Protein AF-A0AAD2PW67-F1 (afdb_monomer)

InterPro domains:
  IPR011335 Restriction endonuclease type II-like [SSF52980] (323-508)
  IPR011604 PD-(D/E)XK endonuclease-like domain superfamily [G3DSA:3.90.320.10] (170-506)
  IPR051703 NF-kappa-B Signaling Regulator [PTHR46609] (60-505)

Sequence (579 aa):
MATTELCLIPSQAMMSSLSSPQSSVRSKQRVPKNKKIKGQTAYSLIPSQLQESRIPMEESCSMEQATNVNDRSSQQLNDDSLTTSPDESNKPNAMTNNSNKKKKKKASKKGKKMNSNSNNNNNNKSSASPQIRRHGNFPDVYWRCVPMDHLREHPNFVPLPLPESIDCIPKLEDIRQFRQESWQWDAVHEGRCTTSQAVAALGFLEPEAGKILGVPRSWLRGGMGAYHRLRRPALRTLEEMNVVLCSSKNTNRNDIGQSRSISTSSQQQQQQQEDSSIWLPNNRANNSKTQFAARYCIPVNQDERKERLQEMRHRYHHSSSEFDYSVRMIWGSTQESTALLTALNYFVQQVGTDVKLQEIGMCGAGIQLEGSNLILGATPDGLICHPDGRTEVLEVKNHCPFFASSTRNNNNNRSQSRYVVRPHNNLLPNGNDKSSNNKRAGVLPHYVPQLMMEMYCMGPECQSAIMVRQTATSGALIIRIHRDDGWIDEMLHWLQKFQSTYVDKGTPPPRNFFLESNEEKGDECDDDDDNVSSARYRKFLDWTIELESKVELLDHVPNNKIQRANSATPGGLVDLFLD

pLDDT: mean 75.0, std 26.6, range [22.92, 98.75]

Structure (mmCIF, N/CA/C/O backbone):
data_AF-A0AAD2PW67-F1
#
_entry.id   AF-A0AAD2PW67-F1
#
loop_
_atom_site.group_PDB
_atom_site.id
_atom_site.type_symbol
_atom_site.label_atom_id
_atom_site.label_alt_id
_atom_site.label_comp_id
_atom_site.label_asym_id
_atom_site.label_entity_id
_atom_site.label_seq_id
_atom_site.pdbx_PDB_ins_code
_atom_site.Cartn_x
_atom_site.Cartn_y
_atom_site.Cartn_z
_atom_site.occupancy
_atom_site.B_iso_or_equiv
_atom_site.auth_seq_id
_atom_site.auth_comp_id
_atom_site.auth_asym_id
_atom_site.auth_atom_id
_atom_site.pdbx_PDB_model_num
ATOM 1 N N . MET A 1 1 ? -29.630 -6.595 -32.913 1.00 37.72 1 MET A N 1
ATOM 2 C CA . MET A 1 1 ? -28.925 -6.335 -34.184 1.00 37.72 1 MET A CA 1
ATOM 3 C C . MET A 1 1 ? -27.502 -5.986 -33.814 1.00 37.72 1 MET A C 1
ATOM 5 O O . MET A 1 1 ? -27.295 -4.973 -33.164 1.00 37.72 1 MET A O 1
ATOM 9 N N . ALA A 1 2 ? -26.588 -6.920 -34.057 1.00 30.69 2 ALA A N 1
ATOM 10 C CA . ALA A 1 2 ? -25.190 -6.835 -33.662 1.00 30.69 2 ALA A CA 1
ATOM 11 C C . ALA A 1 2 ? -24.382 -6.161 -34.775 1.00 30.69 2 ALA A C 1
ATOM 13 O O . ALA A 1 2 ? -24.540 -6.522 -35.940 1.00 30.69 2 ALA A O 1
ATOM 14 N N . THR A 1 3 ? -23.516 -5.221 -34.413 1.00 33.25 3 THR A N 1
ATOM 15 C CA . THR A 1 3 ? -22.465 -4.694 -35.288 1.00 33.25 3 THR A CA 1
ATOM 16 C C . THR A 1 3 ? -21.138 -4.867 -34.571 1.00 33.25 3 THR A C 1
ATOM 18 O O . THR A 1 3 ? -20.838 -4.180 -33.599 1.00 33.25 3 THR A O 1
ATOM 21 N N . THR A 1 4 ? -20.402 -5.868 -35.035 1.00 29.81 4 THR A N 1
ATOM 22 C CA . THR A 1 4 ? -19.037 -6.211 -34.654 1.00 29.81 4 THR A CA 1
ATOM 23 C C . THR A 1 4 ? -18.114 -5.512 -35.647 1.00 29.81 4 THR A C 1
ATOM 25 O O . THR A 1 4 ? -18.172 -5.830 -36.832 1.00 29.81 4 THR A O 1
ATOM 28 N N . GLU A 1 5 ? -17.279 -4.574 -35.198 1.00 30.14 5 GLU A N 1
ATOM 29 C CA . GLU A 1 5 ? -16.177 -4.052 -36.012 1.00 30.14 5 GLU A CA 1
ATOM 30 C C . GLU A 1 5 ? -14.857 -4.673 -35.549 1.00 30.14 5 GLU A C 1
ATOM 32 O O . GLU A 1 5 ? -14.362 -4.435 -34.450 1.00 30.14 5 GLU A O 1
ATOM 37 N N . LEU A 1 6 ? -14.335 -5.533 -36.424 1.00 25.59 6 LEU A N 1
ATOM 38 C CA . LEU A 1 6 ? -12.981 -6.065 -36.445 1.00 25.59 6 LEU A CA 1
ATOM 39 C C . LEU A 1 6 ? -12.065 -5.016 -37.082 1.00 25.59 6 LEU A C 1
ATOM 41 O O . LEU A 1 6 ? -12.274 -4.655 -38.239 1.00 25.59 6 LEU A O 1
ATOM 45 N N . CYS A 1 7 ? -11.026 -4.583 -36.371 1.00 24.84 7 CYS A N 1
ATOM 46 C CA . CYS A 1 7 ? -9.957 -3.777 -36.951 1.00 24.84 7 CYS A CA 1
ATOM 47 C C . CYS A 1 7 ? -8.721 -4.661 -37.177 1.00 24.84 7 CYS A C 1
ATOM 49 O O . CYS A 1 7 ? -8.097 -5.142 -36.234 1.00 24.84 7 CYS A O 1
ATOM 51 N N . LEU A 1 8 ? -8.422 -4.911 -38.454 1.00 23.94 8 LEU A N 1
ATOM 52 C CA . LEU A 1 8 ? -7.220 -5.566 -38.969 1.00 23.94 8 LEU A CA 1
ATOM 53 C C . LEU A 1 8 ? -6.128 -4.505 -39.177 1.00 23.94 8 LEU A C 1
ATOM 55 O O . LEU A 1 8 ? -6.391 -3.492 -39.821 1.00 23.94 8 LEU A O 1
ATOM 59 N N . ILE A 1 9 ? -4.899 -4.762 -38.723 1.00 24.80 9 ILE A N 1
ATOM 60 C CA . ILE A 1 9 ? -3.707 -3.989 -39.114 1.00 24.80 9 ILE A CA 1
ATOM 61 C C . ILE A 1 9 ? -2.721 -4.934 -39.828 1.00 24.80 9 ILE A C 1
ATOM 63 O O . ILE A 1 9 ? -2.475 -6.036 -39.330 1.00 24.80 9 ILE A O 1
ATOM 67 N N . PRO A 1 10 ? -2.186 -4.557 -41.008 1.00 27.72 10 PRO A N 1
ATOM 68 C CA . PRO A 1 10 ? -1.421 -5.452 -41.868 1.00 27.72 10 PRO A CA 1
ATOM 69 C C . PRO A 1 10 ? 0.077 -5.529 -41.539 1.00 27.72 10 PRO A C 1
ATOM 71 O O . PRO A 1 10 ? 0.724 -4.559 -41.156 1.00 27.72 10 PRO A O 1
ATOM 74 N N . SER A 1 11 ? 0.615 -6.719 -41.808 1.00 22.92 11 SER A N 1
ATOM 75 C CA . SER A 1 11 ? 2.031 -7.075 -41.904 1.00 22.92 11 SER A CA 1
ATOM 76 C C . SER A 1 11 ? 2.711 -6.416 -43.114 1.00 22.92 11 SER A C 1
ATOM 78 O O . SER A 1 11 ? 2.165 -6.445 -44.218 1.00 22.92 11 SER A O 1
ATOM 80 N N . GLN A 1 12 ? 3.940 -5.920 -42.937 1.00 26.98 12 GLN A N 1
ATOM 81 C CA . GLN A 1 12 ? 4.928 -5.832 -44.015 1.00 26.98 12 GLN A CA 1
ATOM 82 C C . GLN A 1 12 ? 6.309 -6.283 -43.529 1.00 26.98 12 GLN A C 1
ATOM 84 O O . GLN A 1 12 ? 6.826 -5.821 -42.515 1.00 26.98 12 GLN A O 1
ATOM 89 N N . ALA A 1 13 ? 6.886 -7.196 -44.305 1.00 25.03 13 ALA A N 1
ATOM 90 C CA . ALA A 1 13 ? 8.266 -7.646 -44.257 1.00 25.03 13 ALA A CA 1
ATOM 91 C C . ALA A 1 13 ? 9.095 -6.881 -45.299 1.00 25.03 13 ALA A C 1
ATOM 93 O O . ALA A 1 13 ? 8.581 -6.616 -46.383 1.00 25.03 13 ALA A O 1
ATOM 94 N N . MET A 1 14 ? 10.380 -6.628 -45.025 1.00 25.67 14 MET A N 1
ATOM 95 C CA . MET A 1 14 ? 11.430 -6.501 -46.048 1.00 25.67 14 MET A CA 1
ATOM 96 C C . MET A 1 14 ? 12.812 -6.846 -45.478 1.00 25.67 14 MET A C 1
ATOM 98 O O . MET A 1 14 ? 13.082 -6.700 -44.289 1.00 25.67 14 MET A O 1
ATOM 102 N N . MET A 1 15 ? 13.638 -7.399 -46.366 1.00 24.05 15 MET A N 1
ATOM 103 C CA . MET A 1 15 ? 14.847 -8.181 -46.125 1.00 24.05 15 MET A CA 1
ATOM 104 C C . MET A 1 15 ? 16.151 -7.359 -46.122 1.00 24.05 15 MET A C 1
ATOM 106 O O . MET A 1 15 ? 16.255 -6.336 -46.788 1.00 24.05 15 MET A O 1
ATOM 110 N N . SER A 1 16 ? 17.178 -7.978 -45.520 1.00 24.00 16 SER A N 1
ATOM 111 C CA . SER A 1 16 ? 18.596 -8.042 -45.941 1.00 24.00 16 SER A CA 1
ATOM 112 C C . SER A 1 16 ? 19.481 -6.783 -45.931 1.00 24.00 16 SER A C 1
ATOM 114 O O . SER A 1 16 ? 19.286 -5.863 -46.714 1.00 24.00 16 SER A O 1
ATOM 116 N N . SER A 1 17 ? 20.625 -6.851 -45.239 1.00 26.19 17 SER A N 1
ATOM 117 C CA . SER A 1 17 ? 21.917 -7.202 -45.870 1.00 26.19 17 SER A CA 1
ATOM 118 C C . SER A 1 17 ? 23.095 -7.169 -44.879 1.00 26.19 17 SER A C 1
ATOM 120 O O . SER A 1 17 ? 23.058 -6.523 -43.838 1.00 26.19 17 SER A O 1
ATOM 122 N N . LEU A 1 18 ? 24.106 -7.977 -45.206 1.00 26.05 18 LEU A N 1
ATOM 123 C CA . LEU A 1 18 ? 25.336 -8.274 -44.471 1.00 26.05 18 LEU A CA 1
ATOM 124 C C . LEU A 1 18 ? 26.420 -7.216 -44.723 1.00 26.05 18 LEU A C 1
ATOM 126 O O . LEU A 1 18 ? 26.599 -6.832 -45.874 1.00 26.05 18 LEU A O 1
ATOM 130 N N . SER A 1 19 ? 27.261 -6.930 -43.721 1.00 28.31 19 SER A N 1
ATOM 131 C CA . SER A 1 19 ? 28.724 -6.822 -43.904 1.00 28.31 19 SER A CA 1
ATOM 132 C C . SER A 1 19 ? 29.468 -6.654 -42.572 1.00 28.31 19 SER A C 1
ATOM 134 O O . SER A 1 19 ? 29.236 -5.697 -41.839 1.00 28.31 19 SER A O 1
ATOM 136 N N . SER A 1 20 ? 30.400 -7.568 -42.290 1.00 29.95 20 SER A N 1
ATOM 137 C CA . SER A 1 20 ? 31.453 -7.429 -41.272 1.00 29.95 20 SER A CA 1
ATOM 138 C C . SER A 1 20 ? 32.620 -6.584 -41.801 1.00 29.95 20 SER A C 1
ATOM 140 O O . SER A 1 20 ? 32.868 -6.585 -43.008 1.00 29.95 20 SER A O 1
ATOM 142 N N . PRO A 1 21 ? 33.427 -5.982 -40.910 1.00 34.12 21 PRO A N 1
ATOM 143 C CA . PRO A 1 21 ? 34.831 -6.394 -40.906 1.00 34.12 21 PRO A CA 1
ATOM 144 C C . PRO A 1 21 ? 35.443 -6.546 -39.506 1.00 34.12 21 PRO A C 1
ATOM 146 O O . PRO A 1 21 ? 35.123 -5.842 -38.553 1.00 34.12 21 PRO A O 1
ATOM 149 N N . GLN A 1 22 ? 36.376 -7.495 -39.429 1.00 30.33 22 GLN A N 1
ATOM 150 C CA . GLN A 1 22 ? 37.287 -7.720 -38.314 1.00 30.33 22 GLN A CA 1
ATOM 151 C C . GLN A 1 22 ? 38.337 -6.605 -38.237 1.00 30.33 22 GLN A C 1
ATOM 153 O O . GLN A 1 22 ? 38.979 -6.291 -39.239 1.00 30.33 22 GLN A O 1
ATOM 158 N N . SER A 1 23 ? 38.625 -6.114 -37.034 1.00 30.16 23 SER A N 1
ATOM 159 C CA . SER A 1 23 ? 39.936 -5.545 -36.722 1.00 30.16 23 SER A CA 1
ATOM 160 C C . SER A 1 23 ? 40.322 -5.860 -35.275 1.00 30.16 23 SER A C 1
ATOM 162 O O . SER A 1 23 ? 39.591 -5.633 -34.314 1.00 30.16 23 SER A O 1
ATOM 164 N N . SER A 1 24 ? 41.483 -6.492 -35.136 1.00 30.67 24 SER A N 1
ATOM 165 C CA . SER A 1 24 ? 42.092 -6.888 -33.874 1.00 30.67 24 SER A CA 1
ATOM 166 C C . SER A 1 24 ? 42.980 -5.760 -33.354 1.00 30.67 24 SER A C 1
ATO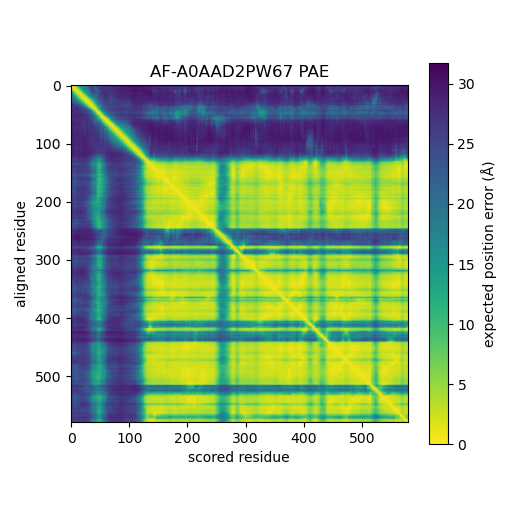M 168 O O . SER A 1 24 ? 44.003 -5.462 -33.973 1.00 30.67 24 SER A O 1
ATOM 170 N N . VAL A 1 25 ? 42.659 -5.188 -32.192 1.00 31.53 25 VAL A N 1
ATOM 171 C CA . VAL A 1 25 ? 43.572 -4.291 -31.469 1.00 31.53 25 VAL A CA 1
ATOM 172 C C . VAL A 1 25 ? 43.756 -4.793 -30.041 1.00 31.53 25 VAL A C 1
ATOM 174 O O . VAL A 1 25 ? 42.821 -4.979 -29.271 1.00 31.53 25 VAL A O 1
ATOM 177 N N . ARG A 1 26 ? 45.019 -5.068 -29.719 1.00 34.44 26 ARG A N 1
ATOM 178 C CA . ARG A 1 26 ? 45.504 -5.659 -28.473 1.00 34.44 26 ARG A CA 1
ATOM 179 C C . ARG A 1 26 ? 45.887 -4.514 -27.531 1.00 34.44 26 ARG A C 1
ATOM 181 O O . ARG A 1 26 ? 46.959 -3.936 -27.694 1.00 34.44 26 ARG A O 1
ATOM 188 N N . SER A 1 27 ? 45.046 -4.180 -26.553 1.00 31.42 27 SER A N 1
ATOM 189 C CA . SER A 1 27 ? 45.357 -3.168 -25.532 1.00 31.42 27 SER A CA 1
ATOM 190 C C . SER A 1 27 ? 45.569 -3.807 -24.153 1.00 31.42 27 SER A C 1
ATOM 192 O O . SER A 1 27 ? 44.905 -4.757 -23.741 1.00 31.42 27 SER A O 1
ATOM 194 N N . LYS A 1 28 ? 46.614 -3.338 -23.466 1.00 33.06 28 LYS A N 1
ATOM 195 C CA . LYS A 1 28 ? 47.141 -3.886 -22.212 1.00 33.06 28 LYS A CA 1
ATOM 196 C C . LYS A 1 28 ? 46.272 -3.439 -21.032 1.00 33.06 28 LYS A C 1
ATOM 198 O O . LYS A 1 28 ? 46.273 -2.261 -20.687 1.00 33.06 28 LYS A O 1
ATOM 203 N N . GLN A 1 29 ? 45.602 -4.381 -20.367 1.00 29.23 29 GLN A N 1
ATOM 204 C CA . GLN A 1 29 ? 44.897 -4.136 -19.105 1.00 29.23 29 GLN A CA 1
ATOM 205 C C . GLN A 1 29 ? 45.886 -3.894 -17.952 1.00 29.23 29 GLN A C 1
ATOM 207 O O . GLN A 1 29 ? 46.722 -4.741 -17.631 1.00 29.23 29 GLN A O 1
ATOM 212 N N . ARG A 1 30 ? 45.764 -2.737 -17.291 1.00 31.14 30 ARG A N 1
ATOM 213 C CA . ARG A 1 30 ? 46.313 -2.483 -15.952 1.00 31.14 30 ARG A CA 1
ATOM 214 C C . ARG A 1 30 ? 45.260 -2.867 -14.914 1.00 31.14 30 ARG A C 1
ATOM 216 O O . ARG A 1 30 ? 44.172 -2.308 -14.907 1.00 31.14 30 ARG A O 1
ATOM 223 N N . VAL A 1 31 ? 45.615 -3.791 -14.027 1.00 30.17 31 VAL A N 1
ATOM 224 C CA . VAL A 1 31 ? 44.800 -4.255 -12.893 1.00 30.17 31 VAL A CA 1
ATOM 225 C C . VAL A 1 31 ? 44.790 -3.197 -11.776 1.00 30.17 31 VAL A C 1
ATOM 227 O O . VAL A 1 31 ? 45.862 -2.897 -11.240 1.00 30.17 31 VAL A O 1
ATOM 230 N N . PRO A 1 32 ? 43.631 -2.655 -11.351 1.00 33.59 32 PRO A N 1
ATOM 231 C CA . PRO A 1 32 ? 43.530 -1.915 -10.105 1.00 33.59 32 PRO A CA 1
ATOM 232 C C . PRO A 1 32 ? 43.205 -2.849 -8.932 1.00 33.59 32 PRO A C 1
ATOM 234 O O . PRO A 1 32 ? 42.470 -3.828 -9.033 1.00 33.59 32 PRO A O 1
ATOM 237 N N . LYS A 1 33 ? 43.815 -2.534 -7.790 1.00 31.33 33 LYS A N 1
ATOM 238 C CA . LYS A 1 33 ? 43.805 -3.317 -6.553 1.00 31.33 33 LYS A CA 1
ATOM 239 C C . LYS A 1 33 ? 42.403 -3.385 -5.929 1.00 31.33 33 LYS A C 1
ATOM 241 O O . LYS A 1 33 ? 41.790 -2.356 -5.656 1.00 31.33 33 LYS A O 1
ATOM 246 N N . ASN A 1 34 ? 41.969 -4.608 -5.621 1.00 27.81 34 ASN A N 1
ATOM 247 C CA . ASN A 1 34 ? 40.752 -4.947 -4.879 1.00 27.81 34 ASN A CA 1
ATOM 248 C C . ASN A 1 34 ? 40.635 -4.181 -3.547 1.00 27.81 34 ASN A C 1
ATOM 250 O O . ASN A 1 34 ? 41.367 -4.455 -2.593 1.00 27.81 34 ASN A O 1
ATOM 254 N N . LYS A 1 35 ? 39.648 -3.284 -3.437 1.00 32.44 35 LYS A N 1
ATOM 255 C CA . LYS A 1 35 ? 39.078 -2.883 -2.142 1.00 32.44 35 LYS A CA 1
ATOM 256 C C . LYS A 1 35 ? 37.970 -3.873 -1.791 1.00 32.44 35 LYS A C 1
ATOM 258 O O . LYS A 1 35 ? 36.997 -3.995 -2.524 1.00 32.44 35 LYS A O 1
ATOM 263 N N . LYS A 1 36 ? 38.115 -4.565 -0.656 1.00 28.58 36 LYS A N 1
ATOM 264 C CA . LYS A 1 36 ? 37.072 -5.416 -0.064 1.00 28.58 36 LYS A CA 1
ATOM 265 C C . LYS A 1 36 ? 35.818 -4.578 0.209 1.00 28.58 36 LYS A C 1
ATOM 267 O O . LYS A 1 36 ? 35.769 -3.843 1.195 1.00 28.58 36 LYS A O 1
ATOM 272 N N . ILE A 1 37 ? 34.813 -4.701 -0.651 1.00 28.94 37 ILE A N 1
ATOM 273 C CA . ILE A 1 37 ? 33.451 -4.245 -0.376 1.00 28.94 37 ILE A CA 1
ATOM 274 C C . ILE A 1 37 ? 32.835 -5.294 0.552 1.00 28.94 37 ILE A C 1
ATOM 276 O O . ILE A 1 37 ? 32.729 -6.466 0.198 1.00 28.94 37 ILE A O 1
ATOM 280 N N . LYS A 1 38 ? 32.496 -4.891 1.780 1.00 27.98 38 LYS A N 1
ATOM 281 C CA . LYS A 1 38 ? 31.685 -5.718 2.680 1.00 27.98 38 LYS A CA 1
ATOM 282 C C . LYS A 1 38 ? 30.313 -5.879 2.028 1.00 27.98 38 LYS A C 1
ATOM 284 O O . LYS A 1 38 ? 29.634 -4.877 1.820 1.00 27.98 38 LYS A O 1
ATOM 289 N N . GLY A 1 39 ? 29.947 -7.113 1.687 1.00 26.34 39 GLY A N 1
ATOM 290 C CA . GLY A 1 39 ? 28.649 -7.438 1.108 1.00 26.34 39 GLY A CA 1
ATOM 291 C C . GLY A 1 39 ? 27.522 -6.948 2.012 1.00 26.34 39 GLY A C 1
ATOM 292 O O . GLY A 1 39 ? 27.391 -7.396 3.147 1.00 26.34 39 GLY A O 1
ATOM 293 N N . GLN A 1 40 ? 26.737 -5.997 1.514 1.00 27.84 40 GLN A N 1
ATOM 294 C CA . GLN A 1 40 ? 25.405 -5.722 2.029 1.00 27.84 40 GLN A CA 1
ATOM 295 C C . GLN A 1 40 ? 24.476 -6.738 1.366 1.00 27.84 40 GLN A C 1
ATOM 297 O O . GLN A 1 40 ? 24.212 -6.655 0.171 1.00 27.84 40 GLN A O 1
ATOM 302 N N . THR A 1 41 ? 24.018 -7.729 2.124 1.00 26.52 41 THR A N 1
ATOM 303 C CA . THR A 1 41 ? 22.915 -8.598 1.710 1.00 26.52 41 THR A CA 1
ATOM 304 C C . THR A 1 41 ? 21.652 -7.746 1.595 1.00 26.52 41 THR A C 1
ATOM 306 O O . THR A 1 41 ? 21.136 -7.234 2.590 1.00 26.52 41 THR A O 1
ATOM 309 N N . ALA A 1 42 ? 21.186 -7.541 0.364 1.00 26.86 42 ALA A N 1
ATOM 310 C CA . ALA A 1 42 ? 19.942 -6.851 0.065 1.00 26.86 42 ALA A CA 1
ATOM 311 C C . ALA A 1 42 ? 18.760 -7.769 0.412 1.00 26.86 42 ALA A C 1
ATOM 313 O O . ALA A 1 42 ? 18.321 -8.575 -0.402 1.00 26.86 42 ALA A O 1
ATOM 314 N N . TYR A 1 43 ? 18.251 -7.662 1.639 1.00 31.17 43 TYR A N 1
ATOM 315 C CA . TYR A 1 43 ? 17.012 -8.328 2.029 1.00 31.17 43 TYR A CA 1
ATOM 316 C C . TYR A 1 43 ? 15.816 -7.561 1.448 1.00 31.17 43 TYR A C 1
ATOM 318 O O . TYR A 1 43 ? 15.427 -6.494 1.933 1.00 31.17 43 TYR A O 1
ATOM 326 N N . SER A 1 44 ? 15.282 -8.106 0.355 1.00 29.66 44 SER A N 1
ATOM 327 C CA . SER A 1 44 ? 13.928 -7.882 -0.150 1.00 29.66 44 SER A CA 1
ATOM 328 C C . SER A 1 44 ? 12.990 -8.746 0.691 1.00 29.66 44 SER A C 1
ATOM 330 O O . SER A 1 44 ? 12.712 -9.879 0.313 1.00 29.66 44 SER A O 1
ATOM 332 N N . LEU A 1 45 ? 12.559 -8.255 1.852 1.00 27.89 45 LEU A N 1
ATOM 333 C CA . LEU A 1 45 ? 11.526 -8.937 2.630 1.00 27.89 45 LEU A CA 1
ATOM 334 C C . LEU A 1 45 ? 10.225 -8.155 2.494 1.00 27.89 45 LEU A C 1
ATOM 336 O O . LEU A 1 45 ? 10.129 -6.996 2.905 1.00 27.89 45 LEU A O 1
ATOM 340 N N . ILE A 1 46 ? 9.247 -8.809 1.875 1.00 38.56 46 ILE A N 1
ATOM 341 C CA . ILE A 1 46 ? 7.833 -8.441 1.943 1.00 38.56 46 ILE A CA 1
ATOM 342 C C . ILE A 1 46 ? 7.412 -8.571 3.422 1.00 38.56 46 ILE A C 1
ATOM 344 O O . ILE A 1 46 ? 7.900 -9.485 4.090 1.00 38.56 46 ILE A O 1
ATOM 348 N N . PRO A 1 47 ? 6.546 -7.697 3.976 1.00 34.56 47 PRO A N 1
ATOM 349 C CA . PRO A 1 47 ? 6.062 -7.826 5.354 1.00 34.56 47 PRO A CA 1
ATOM 350 C C . PRO A 1 47 ? 5.585 -9.245 5.735 1.00 34.56 47 PRO A C 1
ATOM 352 O O . PRO A 1 47 ? 5.827 -9.663 6.868 1.00 34.56 47 PRO A O 1
ATOM 355 N N . SER A 1 48 ? 4.999 -10.006 4.795 1.00 32.94 48 SER A N 1
ATOM 356 C CA . SER A 1 48 ? 4.570 -11.406 4.986 1.00 32.94 48 SER A CA 1
ATOM 357 C C . SER A 1 48 ? 5.727 -12.367 5.306 1.00 32.94 48 SER A C 1
ATOM 359 O O . SER A 1 48 ? 5.559 -13.305 6.080 1.00 32.94 48 SER A O 1
ATOM 361 N N . GLN A 1 49 ? 6.940 -12.100 4.809 1.00 33.97 49 GLN A N 1
ATOM 362 C CA . GLN A 1 49 ? 8.119 -12.958 4.993 1.00 33.97 49 GLN A CA 1
ATOM 363 C C . GLN A 1 49 ? 8.827 -12.767 6.345 1.00 33.97 49 GLN A C 1
ATOM 365 O O . GLN A 1 49 ? 9.755 -13.509 6.658 1.00 33.97 49 GLN A O 1
ATOM 370 N N . LEU A 1 50 ? 8.405 -11.792 7.160 1.00 37.56 50 LEU A N 1
ATOM 371 C CA . LEU A 1 50 ? 8.890 -11.613 8.538 1.00 37.56 50 LEU A CA 1
ATOM 372 C C . LEU A 1 50 ? 8.088 -12.431 9.570 1.00 37.56 50 LEU A C 1
ATOM 374 O O . LEU A 1 50 ? 8.408 -12.388 10.760 1.00 37.56 50 LEU A O 1
ATOM 378 N N . GLN A 1 51 ? 7.061 -13.182 9.151 1.00 35.50 51 GLN A N 1
ATOM 379 C CA . GLN A 1 51 ? 6.431 -14.195 9.999 1.00 35.50 51 GLN A CA 1
ATOM 380 C C . GLN A 1 51 ? 7.327 -15.444 10.063 1.00 35.50 51 GLN A C 1
ATOM 382 O O . GLN A 1 51 ? 7.150 -16.418 9.335 1.00 35.50 51 GLN A O 1
ATOM 387 N N . GLU A 1 52 ? 8.327 -15.403 10.945 1.00 33.03 52 GLU A N 1
ATOM 388 C CA . GLU A 1 52 ? 9.167 -16.548 11.312 1.00 33.03 52 GLU A CA 1
ATOM 389 C C . GLU A 1 52 ? 8.309 -17.669 11.927 1.00 33.03 52 GLU A C 1
ATOM 391 O O . GLU A 1 52 ? 8.009 -17.648 13.118 1.00 33.03 52 GLU A O 1
ATOM 396 N N . SER A 1 53 ? 7.851 -18.619 11.104 1.00 30.12 53 SER A N 1
ATOM 397 C CA . SER A 1 53 ? 7.521 -20.018 11.469 1.00 30.12 53 SER A CA 1
ATOM 398 C C . SER A 1 53 ? 6.892 -20.802 10.304 1.00 30.12 53 SER A C 1
ATOM 400 O O . SER A 1 53 ? 5.927 -21.540 10.486 1.00 30.12 53 SER A O 1
ATOM 402 N N . ARG A 1 54 ? 7.433 -20.696 9.085 1.00 36.28 54 ARG A N 1
ATOM 403 C CA . ARG A 1 54 ? 7.087 -21.643 8.011 1.00 36.28 54 ARG A CA 1
ATOM 404 C C . ARG A 1 54 ? 8.297 -22.534 7.741 1.00 36.28 54 ARG A C 1
ATOM 406 O O . ARG A 1 54 ? 9.334 -22.066 7.281 1.00 36.28 54 ARG A O 1
ATOM 413 N N . ILE A 1 55 ? 8.173 -23.798 8.150 1.00 30.12 55 ILE A N 1
ATOM 414 C CA . ILE A 1 55 ? 9.170 -24.856 7.953 1.00 30.12 55 ILE A CA 1
ATOM 415 C C . ILE A 1 55 ? 9.421 -24.984 6.440 1.00 30.12 55 ILE A C 1
ATOM 417 O O . ILE A 1 55 ? 8.443 -25.087 5.695 1.00 30.12 55 ILE A O 1
ATOM 421 N N . PRO A 1 56 ? 10.678 -24.970 5.962 1.00 26.61 56 PRO A N 1
ATOM 422 C CA . PRO A 1 56 ? 10.972 -25.237 4.560 1.00 26.61 56 PRO A CA 1
ATOM 423 C C . PRO A 1 56 ? 10.512 -26.656 4.216 1.00 26.61 56 PRO A C 1
ATOM 425 O O . PRO A 1 56 ? 10.920 -27.609 4.879 1.00 26.61 56 PRO A O 1
ATOM 428 N N . MET A 1 57 ? 9.669 -26.812 3.194 1.00 30.44 57 MET A N 1
ATOM 429 C CA . MET A 1 57 ? 9.478 -28.122 2.576 1.00 30.44 57 MET A CA 1
ATOM 430 C C . MET A 1 57 ? 10.773 -28.486 1.849 1.00 30.44 57 MET A C 1
ATOM 432 O O . MET A 1 57 ? 11.133 -27.840 0.868 1.00 30.44 57 MET A O 1
ATOM 436 N N . GLU A 1 58 ? 11.495 -29.485 2.356 1.00 30.48 58 GLU A N 1
ATOM 437 C CA . GLU A 1 58 ? 12.628 -30.074 1.647 1.00 30.48 58 GLU A CA 1
ATOM 438 C C . GLU A 1 58 ? 12.118 -30.854 0.425 1.00 30.48 58 GLU A C 1
ATOM 440 O O . GLU A 1 58 ? 11.311 -31.779 0.541 1.00 30.48 58 GLU A O 1
ATOM 445 N N . GLU A 1 59 ? 12.593 -30.468 -0.760 1.00 30.48 59 GLU A N 1
ATOM 446 C CA . GLU A 1 59 ? 12.426 -31.225 -1.999 1.00 30.48 59 GLU A CA 1
ATOM 447 C C . GLU A 1 59 ? 13.213 -32.540 -1.904 1.00 30.48 59 GLU A C 1
ATOM 449 O O . GLU A 1 59 ? 14.443 -32.565 -1.977 1.00 30.48 59 GLU A O 1
ATOM 454 N N . SER A 1 60 ? 12.504 -33.660 -1.771 1.00 29.36 60 SER A N 1
ATOM 455 C CA . SER A 1 60 ? 13.078 -34.992 -1.962 1.00 29.36 60 SER A CA 1
ATOM 456 C C . SER A 1 60 ? 13.134 -35.307 -3.459 1.00 29.36 60 SER A C 1
ATOM 458 O O . SER A 1 60 ? 12.228 -35.904 -4.036 1.00 29.36 60 SER A O 1
ATOM 460 N N . CYS A 1 61 ? 14.217 -34.883 -4.111 1.00 26.08 61 CYS A N 1
ATOM 461 C CA . CYS A 1 61 ? 14.530 -35.309 -5.471 1.00 26.08 61 CYS A CA 1
ATOM 462 C C . CYS A 1 61 ? 15.082 -36.744 -5.436 1.00 26.08 61 CYS A C 1
ATOM 464 O O . CYS A 1 61 ? 16.163 -37.004 -4.904 1.00 26.08 61 CYS A O 1
ATOM 466 N N . SER A 1 62 ? 14.309 -37.685 -5.974 1.00 28.11 62 SER A N 1
ATOM 467 C CA . SER A 1 62 ? 14.704 -39.077 -6.170 1.00 28.11 62 SER A CA 1
ATOM 468 C C . SER A 1 62 ? 15.634 -39.182 -7.383 1.00 28.11 62 SER A C 1
ATOM 470 O O . SER A 1 62 ? 15.252 -38.907 -8.516 1.00 28.11 62 SER A O 1
ATOM 472 N N . MET A 1 63 ? 16.884 -39.575 -7.132 1.00 29.16 63 MET A N 1
ATOM 473 C CA . MET A 1 63 ? 17.832 -39.976 -8.170 1.00 29.16 63 MET A CA 1
ATOM 474 C C . MET A 1 63 ? 17.474 -41.377 -8.676 1.00 29.16 63 MET A C 1
ATOM 476 O O . MET A 1 63 ? 17.575 -42.356 -7.933 1.00 29.16 63 MET A O 1
ATOM 480 N N . GLU A 1 64 ? 17.099 -41.476 -9.951 1.00 32.22 64 GLU A N 1
ATOM 481 C CA . GLU A 1 64 ? 17.056 -42.745 -10.674 1.00 32.22 64 GLU A CA 1
ATOM 482 C C . GLU A 1 64 ? 18.468 -43.267 -10.972 1.00 32.22 64 GLU A C 1
ATOM 484 O O . GLU A 1 64 ? 19.412 -42.530 -11.266 1.00 32.22 64 GLU A O 1
ATOM 489 N N . GLN A 1 65 ? 18.583 -44.585 -10.848 1.00 30.14 65 GLN A N 1
ATOM 490 C CA . GLN A 1 65 ? 19.798 -45.382 -10.903 1.00 30.14 65 GLN A CA 1
ATOM 491 C C . GLN A 1 65 ? 20.316 -45.536 -12.338 1.00 30.14 65 GLN A C 1
ATOM 493 O O . GLN A 1 65 ? 19.574 -45.924 -13.236 1.00 30.14 65 GLN A O 1
ATOM 498 N N . ALA A 1 66 ? 21.628 -45.372 -12.521 1.00 28.84 66 ALA A N 1
ATOM 499 C CA . ALA A 1 66 ? 22.354 -45.948 -13.646 1.00 28.84 66 ALA A CA 1
ATOM 500 C C . ALA A 1 66 ? 23.438 -46.889 -13.107 1.00 28.84 66 ALA A C 1
ATOM 502 O O . ALA A 1 66 ? 24.355 -46.493 -12.388 1.00 28.84 66 ALA A O 1
ATOM 503 N N . THR A 1 67 ? 23.285 -48.163 -13.446 1.00 32.50 67 THR A N 1
ATOM 504 C CA . THR A 1 67 ? 24.200 -49.269 -13.171 1.00 32.50 67 THR A CA 1
ATOM 505 C C . THR A 1 67 ? 25.563 -49.054 -13.826 1.00 32.50 67 THR A C 1
ATOM 507 O O . THR A 1 67 ? 25.619 -48.832 -15.036 1.00 32.50 67 THR A O 1
ATOM 510 N N . ASN A 1 68 ? 26.660 -49.249 -13.087 1.00 27.50 68 ASN A N 1
ATOM 511 C CA . ASN A 1 68 ? 27.848 -49.868 -13.674 1.00 27.50 68 ASN A CA 1
ATOM 512 C C . ASN A 1 68 ? 28.760 -50.542 -12.642 1.00 27.50 68 ASN A C 1
ATOM 514 O O . ASN A 1 68 ? 29.012 -50.033 -11.553 1.00 27.50 68 ASN A O 1
ATOM 518 N N . VAL A 1 69 ? 29.210 -51.726 -13.042 1.00 31.78 69 VAL A N 1
ATOM 519 C CA . VAL A 1 69 ? 29.987 -52.730 -12.313 1.00 31.78 69 VAL A CA 1
ATOM 520 C C . VAL A 1 69 ? 31.484 -52.515 -12.570 1.00 31.78 69 VAL A C 1
ATOM 522 O O . VAL A 1 69 ? 31.857 -52.270 -13.715 1.00 31.78 69 VAL A O 1
ATOM 525 N N . ASN A 1 70 ? 32.309 -52.619 -11.516 1.00 29.86 70 ASN A N 1
ATOM 526 C CA . ASN A 1 70 ? 33.697 -53.143 -11.442 1.00 29.86 70 ASN A CA 1
ATOM 527 C C . ASN A 1 70 ? 34.393 -52.505 -10.219 1.00 29.86 70 ASN A C 1
ATOM 529 O O . ASN A 1 70 ? 34.555 -51.293 -10.159 1.00 29.86 70 ASN A O 1
ATOM 533 N N . ASP A 1 71 ? 34.605 -53.216 -9.112 1.00 30.11 71 ASP A N 1
ATOM 534 C CA . ASP A 1 71 ? 35.647 -54.231 -8.854 1.00 30.11 71 ASP A CA 1
ATOM 535 C C . ASP A 1 71 ? 37.067 -53.636 -8.713 1.00 30.11 71 ASP A C 1
ATOM 537 O O . ASP A 1 71 ? 37.718 -53.344 -9.714 1.00 30.11 71 ASP A O 1
ATOM 541 N N . ARG A 1 72 ? 37.539 -53.454 -7.460 1.00 29.78 72 ARG A N 1
ATOM 542 C CA . ARG A 1 72 ? 38.772 -54.065 -6.900 1.00 29.78 72 ARG A CA 1
ATOM 543 C C . ARG A 1 72 ? 39.321 -53.399 -5.617 1.00 29.78 72 ARG A C 1
ATOM 545 O O . ARG A 1 72 ? 39.646 -52.220 -5.585 1.00 29.78 72 ARG A O 1
ATOM 552 N N . SER A 1 73 ? 39.528 -54.276 -4.626 1.00 30.14 73 SER A N 1
ATOM 553 C CA . SER A 1 73 ? 40.657 -54.402 -3.676 1.00 30.14 73 SER A CA 1
ATOM 554 C C . SER A 1 73 ? 41.005 -53.309 -2.644 1.00 30.14 73 SER A C 1
ATOM 556 O O . SER A 1 73 ? 41.642 -52.311 -2.957 1.00 30.14 73 SER A O 1
ATOM 558 N N . SER A 1 74 ? 40.713 -53.650 -1.381 1.00 33.03 74 SER A N 1
ATOM 559 C CA . SER A 1 74 ? 41.653 -53.893 -0.262 1.00 33.03 74 SER A CA 1
ATOM 560 C C . SER A 1 74 ? 42.805 -52.915 0.023 1.00 33.03 74 SER A C 1
ATOM 562 O O . SER A 1 74 ? 43.756 -52.865 -0.747 1.00 33.03 74 SER A O 1
ATOM 564 N N . GLN A 1 75 ? 42.840 -52.353 1.242 1.00 31.98 75 GLN A N 1
ATOM 565 C CA . GLN A 1 75 ? 43.904 -52.615 2.237 1.00 31.98 75 GLN A CA 1
ATOM 566 C C . GLN A 1 75 ? 43.617 -51.946 3.600 1.00 31.98 75 GLN A C 1
ATOM 568 O O . GLN A 1 75 ? 43.293 -50.766 3.683 1.00 31.98 75 GLN A O 1
ATOM 573 N N . GLN A 1 76 ? 43.742 -52.754 4.658 1.00 34.22 76 GLN A N 1
ATOM 574 C CA . GLN A 1 76 ? 43.805 -52.388 6.078 1.00 34.22 76 GLN A CA 1
ATOM 575 C C . GLN A 1 76 ? 45.142 -51.717 6.413 1.00 34.22 76 GLN A C 1
ATOM 577 O O . GLN A 1 76 ? 46.154 -52.172 5.890 1.00 34.22 76 GLN A O 1
ATOM 582 N N . LEU A 1 77 ? 45.161 -50.800 7.390 1.00 34.31 77 LEU A N 1
ATOM 583 C CA . LEU A 1 77 ? 46.218 -50.717 8.411 1.00 34.31 77 LEU A CA 1
ATOM 584 C C . LEU A 1 77 ? 45.645 -50.187 9.741 1.00 34.31 77 LEU A C 1
ATOM 586 O O . LEU A 1 77 ? 44.789 -49.304 9.754 1.00 34.31 77 LEU A O 1
ATOM 590 N N . ASN A 1 78 ? 46.125 -50.808 10.820 1.00 32.44 78 ASN A N 1
ATOM 591 C CA . ASN A 1 78 ? 45.825 -50.610 12.241 1.00 32.44 78 ASN A CA 1
ATOM 592 C C . ASN A 1 78 ? 46.748 -49.552 12.897 1.00 32.44 78 ASN A C 1
ATOM 594 O O . ASN A 1 78 ? 47.634 -49.017 12.233 1.00 32.44 78 ASN A O 1
ATOM 598 N N . ASP A 1 79 ? 46.553 -49.404 14.219 1.00 28.56 79 ASP A N 1
ATOM 599 C CA . ASP A 1 79 ? 47.459 -48.946 15.300 1.00 28.56 79 ASP A CA 1
ATOM 600 C C . ASP A 1 79 ? 47.213 -47.510 15.813 1.00 28.56 79 ASP A C 1
ATOM 602 O O . ASP A 1 79 ? 47.287 -46.539 15.065 1.00 28.56 79 ASP A O 1
ATOM 606 N N . ASP A 1 80 ? 46.650 -47.352 17.027 1.00 30.97 80 ASP A N 1
ATOM 607 C CA . ASP A 1 80 ? 47.292 -47.368 18.375 1.00 30.97 80 ASP A CA 1
ATOM 608 C C . ASP A 1 80 ? 48.071 -46.052 18.634 1.00 30.97 80 ASP A C 1
ATOM 610 O O . ASP A 1 80 ? 48.776 -45.571 17.763 1.00 30.97 80 ASP A O 1
ATOM 614 N N . SER A 1 81 ? 48.076 -45.355 19.778 1.00 30.22 81 SER A N 1
ATOM 615 C CA . SER A 1 81 ? 47.687 -45.621 21.168 1.00 30.22 81 SER A CA 1
ATOM 616 C C . SER A 1 81 ? 47.828 -44.325 22.019 1.00 30.22 81 SER A C 1
ATOM 618 O O . SER A 1 81 ? 48.466 -43.358 21.611 1.00 30.22 81 SER A O 1
ATOM 620 N N . LEU A 1 82 ? 47.188 -44.350 23.198 1.00 32.97 82 LEU A N 1
ATOM 621 C CA . LEU A 1 82 ? 47.395 -43.660 24.494 1.00 32.97 82 LEU A CA 1
ATOM 622 C C . LEU A 1 82 ? 48.495 -42.589 24.727 1.00 32.97 82 LEU A C 1
ATOM 624 O O . LEU A 1 82 ? 49.638 -42.753 24.323 1.00 32.97 82 LEU A O 1
ATOM 628 N N . THR A 1 83 ? 48.182 -41.608 25.602 1.00 30.11 83 THR A N 1
ATOM 629 C CA . THR A 1 83 ? 48.890 -41.232 26.877 1.00 30.11 83 THR A CA 1
ATOM 630 C C . THR A 1 83 ? 48.245 -39.959 27.491 1.00 30.11 83 THR A C 1
ATOM 632 O O . THR A 1 83 ? 48.095 -38.954 26.808 1.00 30.11 83 THR A O 1
ATOM 635 N N . THR A 1 84 ? 47.517 -40.035 28.618 1.00 29.91 84 THR A N 1
ATOM 636 C CA . THR A 1 84 ? 47.897 -39.829 30.049 1.00 29.91 84 THR A CA 1
ATOM 637 C C . THR A 1 84 ? 48.253 -38.393 30.503 1.00 29.91 84 THR A C 1
ATOM 639 O O . THR A 1 84 ? 49.127 -37.746 29.944 1.00 29.91 84 THR A O 1
ATOM 642 N N . SER A 1 85 ? 47.543 -37.976 31.564 1.00 30.81 85 SER A N 1
ATOM 643 C CA . SER A 1 85 ? 47.511 -36.757 32.416 1.00 30.81 85 SER A CA 1
ATOM 644 C C . SER A 1 85 ? 48.814 -36.483 33.228 1.00 30.81 85 SER A C 1
ATOM 646 O O . SER A 1 85 ? 49.809 -37.131 32.916 1.00 30.81 85 SER A O 1
ATOM 648 N N . PRO A 1 86 ? 48.838 -35.760 34.386 1.00 57.50 86 PRO A N 1
ATOM 649 C CA . PRO A 1 86 ? 48.208 -34.510 34.897 1.00 57.50 86 PRO A CA 1
ATOM 650 C C . PRO A 1 86 ? 49.249 -33.554 35.590 1.00 57.50 86 PRO A C 1
ATOM 652 O O . PRO A 1 86 ? 50.442 -33.817 35.522 1.00 57.50 86 PRO A O 1
ATOM 655 N N . ASP A 1 87 ? 48.791 -32.453 36.225 1.00 30.66 87 ASP A N 1
ATOM 656 C CA . ASP A 1 87 ? 49.249 -31.839 37.520 1.00 30.66 87 ASP A CA 1
ATOM 657 C C . ASP A 1 87 ? 49.102 -30.298 37.512 1.00 30.66 87 ASP A C 1
ATOM 659 O O . ASP A 1 87 ? 49.535 -29.618 36.586 1.00 30.66 87 ASP A O 1
ATOM 663 N N . GLU A 1 88 ? 48.269 -29.677 38.362 1.00 35.59 88 GLU A N 1
ATOM 664 C CA . GLU A 1 88 ? 48.416 -29.355 39.805 1.00 35.59 88 GLU A CA 1
ATOM 665 C C . GLU A 1 88 ? 49.484 -28.291 40.154 1.00 35.59 88 GLU A C 1
ATOM 667 O O . GLU A 1 88 ? 50.680 -28.524 40.029 1.00 35.59 88 GLU A O 1
ATOM 672 N N . SER A 1 89 ? 49.051 -27.130 40.689 1.00 33.19 89 SER A N 1
ATOM 673 C CA . SER A 1 89 ? 49.386 -26.652 42.058 1.00 33.19 89 SER A CA 1
ATOM 674 C C . SER A 1 89 ? 49.179 -25.130 42.310 1.00 33.19 89 SER A C 1
ATOM 676 O O . SER A 1 89 ? 49.753 -24.255 41.676 1.00 33.19 89 SER A O 1
ATOM 678 N N . ASN A 1 90 ? 48.293 -24.848 43.278 1.00 31.91 90 ASN A N 1
ATOM 679 C CA . ASN A 1 90 ? 48.370 -23.927 44.436 1.00 31.91 90 ASN A CA 1
ATOM 680 C C . ASN A 1 90 ? 49.140 -22.568 44.428 1.00 31.91 90 ASN A C 1
ATOM 682 O O . ASN A 1 90 ? 50.360 -22.564 44.441 1.00 31.91 90 ASN A O 1
ATOM 686 N N . LYS A 1 91 ? 48.373 -21.470 44.678 1.00 32.81 91 LYS A N 1
ATOM 687 C CA . LYS A 1 91 ? 48.406 -20.470 45.814 1.00 32.81 91 LYS A CA 1
ATOM 688 C C . LYS A 1 91 ? 49.742 -19.761 46.230 1.00 32.81 91 LYS A C 1
ATOM 690 O O . LYS A 1 91 ? 50.807 -20.279 45.953 1.00 32.81 91 LYS A O 1
ATOM 695 N N . PRO A 1 92 ? 49.754 -18.730 47.126 1.00 52.69 92 PRO A N 1
ATOM 696 C CA . PRO A 1 92 ? 48.881 -17.552 47.350 1.00 52.69 92 PRO A CA 1
ATOM 697 C C . PRO A 1 92 ? 49.645 -16.220 47.705 1.00 52.69 92 PRO A C 1
ATOM 699 O O . PRO A 1 92 ? 50.856 -16.199 47.877 1.00 52.69 92 PRO A O 1
ATOM 702 N N . ASN A 1 93 ? 48.863 -15.161 47.994 1.00 35.22 93 ASN A N 1
ATOM 703 C CA . ASN A 1 93 ? 49.034 -14.118 49.040 1.00 35.22 93 ASN A CA 1
ATOM 704 C C . ASN A 1 93 ? 49.851 -12.810 48.874 1.00 35.22 93 ASN A C 1
ATOM 706 O O . ASN A 1 93 ? 50.998 -12.785 48.453 1.00 35.22 93 ASN A O 1
ATOM 710 N N . ALA A 1 94 ? 49.226 -11.788 49.498 1.00 30.31 94 ALA A N 1
ATOM 711 C CA . ALA A 1 94 ? 49.749 -10.574 50.149 1.00 30.31 94 ALA A CA 1
ATOM 712 C C . ALA A 1 94 ? 50.185 -9.391 49.260 1.00 30.31 94 ALA A C 1
ATOM 714 O O . ALA A 1 94 ? 50.664 -9.585 48.158 1.00 30.31 94 ALA A O 1
ATOM 715 N N . MET A 1 95 ? 50.171 -8.116 49.669 1.00 32.62 95 MET A N 1
ATOM 716 C CA . MET A 1 95 ? 49.495 -7.253 50.665 1.00 32.62 95 MET A CA 1
ATOM 717 C C . MET A 1 95 ? 50.249 -5.894 50.563 1.00 32.62 95 MET A C 1
ATOM 719 O O . MET A 1 95 ? 51.399 -5.896 50.137 1.00 32.62 95 MET A O 1
ATOM 723 N N . THR A 1 96 ? 49.679 -4.777 51.051 1.00 30.48 96 THR A N 1
ATOM 724 C CA . THR A 1 96 ? 50.327 -3.453 51.317 1.00 30.48 96 THR A CA 1
ATOM 725 C C . THR A 1 96 ? 50.579 -2.527 50.106 1.00 30.48 96 THR A C 1
ATOM 727 O O . THR A 1 96 ? 50.872 -2.992 49.019 1.00 30.48 96 THR A O 1
ATOM 730 N N . ASN A 1 97 ? 50.518 -1.189 50.171 1.00 30.95 97 ASN A N 1
ATOM 731 C CA . ASN A 1 97 ? 50.015 -0.199 51.137 1.00 30.95 97 ASN A CA 1
ATOM 732 C C . ASN A 1 97 ? 50.016 1.197 50.462 1.00 30.95 97 ASN A C 1
ATOM 734 O O . ASN A 1 97 ? 50.852 1.469 49.612 1.00 30.95 97 ASN A O 1
ATOM 738 N N . ASN A 1 98 ? 49.165 2.097 50.973 1.00 31.89 98 ASN A N 1
ATOM 739 C CA . ASN A 1 98 ? 49.343 3.558 51.094 1.00 31.89 98 ASN A CA 1
ATOM 740 C C . ASN A 1 98 ? 49.695 4.431 49.865 1.00 31.89 98 ASN A C 1
ATOM 742 O O . ASN A 1 98 ? 50.815 4.435 49.371 1.00 31.89 98 ASN A O 1
ATOM 746 N N . SER A 1 99 ? 48.879 5.464 49.614 1.00 36.47 99 SER A N 1
ATOM 747 C CA . SER A 1 99 ? 49.140 6.784 50.231 1.00 36.47 99 SER A CA 1
ATOM 748 C C . SER A 1 99 ? 48.102 7.867 49.890 1.00 36.47 99 SER A C 1
ATOM 750 O O . SER A 1 99 ? 47.629 8.041 48.772 1.00 36.47 99 SER A O 1
ATOM 752 N N . ASN A 1 100 ? 47.778 8.616 50.943 1.00 34.41 100 ASN A N 1
ATOM 753 C CA . ASN A 1 100 ? 46.937 9.804 51.024 1.00 34.41 100 ASN A CA 1
ATOM 754 C C . ASN A 1 100 ? 47.369 10.959 50.102 1.00 34.41 100 ASN A C 1
ATOM 756 O O . ASN A 1 100 ? 48.552 11.285 50.048 1.00 34.41 100 ASN A O 1
ATOM 760 N N . LYS A 1 101 ? 46.402 11.750 49.606 1.00 39.75 101 LYS A N 1
ATOM 761 C CA . LYS A 1 101 ? 46.572 13.213 49.470 1.00 39.75 101 LYS A CA 1
ATOM 762 C C . LYS A 1 101 ? 45.251 13.975 49.648 1.00 39.75 101 LYS A C 1
ATOM 764 O O . LYS A 1 101 ? 44.398 14.039 48.772 1.00 39.75 101 LYS A O 1
ATOM 769 N N . LYS A 1 102 ? 45.135 14.602 50.824 1.00 38.81 102 LYS A N 1
ATOM 770 C CA . LYS A 1 102 ? 44.169 15.647 51.201 1.00 38.81 102 LYS A CA 1
ATOM 771 C C . LYS A 1 102 ? 44.411 16.925 50.380 1.00 38.81 102 LYS A C 1
ATOM 773 O O . LYS A 1 102 ? 45.541 17.408 50.373 1.00 38.81 102 LYS A O 1
ATOM 778 N N . LYS A 1 103 ? 43.363 17.582 49.858 1.00 41.41 103 LYS A N 1
ATOM 779 C CA . LYS A 1 103 ? 43.369 19.043 49.614 1.00 41.41 103 LYS A CA 1
ATOM 780 C C . LYS A 1 103 ? 42.027 19.716 49.956 1.00 41.41 103 LYS A C 1
ATOM 782 O O . LYS A 1 103 ? 41.031 19.590 49.267 1.00 41.41 103 LYS A O 1
ATOM 787 N N . LYS A 1 104 ? 42.098 20.411 51.094 1.00 37.78 104 LYS A N 1
ATOM 788 C CA . LYS A 1 104 ? 41.524 21.695 51.537 1.00 37.78 104 LYS A CA 1
ATOM 789 C C . LYS A 1 104 ? 40.249 22.280 50.888 1.00 37.78 104 LYS A C 1
ATOM 791 O O . LYS A 1 104 ? 40.211 22.668 49.730 1.00 37.78 104 LYS A O 1
ATOM 796 N N . LYS A 1 105 ? 39.314 22.528 51.814 1.00 38.59 105 LYS A N 1
ATOM 797 C CA . LYS A 1 105 ? 38.212 23.501 51.880 1.00 38.59 105 LYS A CA 1
ATOM 798 C C . LYS A 1 105 ? 38.543 24.898 51.318 1.00 38.59 105 LYS A C 1
ATOM 800 O O . LYS A 1 105 ? 39.590 25.449 51.654 1.00 38.59 105 LYS A O 1
ATOM 805 N N . LYS A 1 106 ? 37.555 25.541 50.681 1.00 42.69 106 LYS A N 1
ATOM 806 C CA . LYS A 1 106 ? 37.258 26.977 50.846 1.00 42.69 106 LYS A CA 1
ATOM 807 C C . LYS A 1 106 ? 35.744 27.192 50.870 1.00 42.69 106 LYS A C 1
ATOM 809 O O . LYS A 1 106 ? 35.027 26.732 49.992 1.00 42.69 106 LYS A O 1
ATOM 814 N N . ALA A 1 107 ? 35.300 27.869 51.921 1.00 41.03 107 ALA A N 1
ATOM 815 C CA . ALA A 1 107 ? 33.949 28.360 52.117 1.00 41.03 107 ALA A CA 1
ATOM 816 C C . ALA A 1 107 ? 33.854 29.805 51.610 1.00 41.03 107 ALA A C 1
ATOM 818 O O . ALA A 1 107 ? 34.786 30.583 51.813 1.00 41.03 107 ALA A O 1
ATOM 819 N N . SER A 1 108 ? 32.705 30.188 51.062 1.00 41.09 108 SER A N 1
ATOM 820 C CA . SER A 1 108 ? 32.250 31.577 51.050 1.00 41.09 108 SER A CA 1
ATOM 821 C C . SER A 1 108 ? 30.739 31.625 51.286 1.00 41.09 108 SER A C 1
ATOM 823 O O . SER A 1 108 ? 29.966 30.783 50.837 1.00 41.09 108 SER A O 1
ATOM 825 N N . LYS A 1 109 ? 30.373 32.578 52.138 1.00 43.75 109 LYS A N 1
ATOM 826 C CA . LYS A 1 109 ? 29.069 32.830 52.749 1.00 43.75 109 LYS A CA 1
ATOM 827 C C . LYS A 1 109 ? 28.292 33.879 51.940 1.00 43.75 109 LYS A C 1
ATOM 829 O O . LYS A 1 109 ? 28.904 34.751 51.338 1.00 43.75 109 LYS A O 1
ATOM 834 N N . LYS A 1 110 ? 26.978 33.894 52.210 1.00 37.53 110 LYS A N 1
ATOM 835 C CA . LYS A 1 110 ? 26.027 35.031 52.246 1.00 37.53 110 LYS A CA 1
ATOM 836 C C . LYS A 1 110 ? 25.332 35.459 50.946 1.00 37.53 110 LYS A C 1
ATOM 838 O O . LYS A 1 110 ? 25.951 35.905 49.995 1.00 37.53 110 LYS A O 1
ATOM 843 N N . GLY A 1 111 ? 23.998 35.472 51.040 1.00 34.41 111 GLY A N 1
ATOM 844 C CA . GLY A 1 111 ? 23.095 36.195 50.145 1.00 34.41 111 GLY A CA 1
ATOM 845 C C . GLY A 1 111 ? 21.619 35.849 50.363 1.00 34.41 111 GLY A C 1
ATOM 846 O O . GLY A 1 111 ? 20.982 35.332 49.458 1.00 34.41 111 GLY A O 1
ATOM 847 N N . LYS A 1 112 ? 21.075 36.096 51.566 1.00 41.97 112 LYS A N 1
ATOM 848 C CA . LYS A 1 112 ? 19.622 36.071 51.829 1.00 41.97 112 LYS A CA 1
ATOM 849 C C . LYS A 1 112 ? 18.955 37.211 51.042 1.00 41.97 112 LYS A C 1
ATOM 851 O O . LYS A 1 112 ? 19.272 38.368 51.301 1.00 41.97 112 LYS A O 1
ATOM 856 N N . LYS A 1 113 ? 17.988 36.900 50.178 1.00 40.97 113 LYS A N 1
ATOM 857 C CA . LYS A 1 113 ? 16.914 37.825 49.786 1.00 40.97 113 LYS A CA 1
ATOM 858 C C . LYS A 1 113 ? 15.582 37.102 49.950 1.00 40.97 113 LYS A C 1
ATOM 860 O O . LYS A 1 113 ? 15.278 36.169 49.217 1.00 40.97 113 LYS A O 1
ATOM 865 N N . MET A 1 114 ? 14.843 37.514 50.975 1.00 39.59 114 MET A N 1
ATOM 866 C CA . MET A 1 114 ? 13.426 37.221 51.127 1.00 39.59 114 MET A CA 1
ATOM 867 C C . MET A 1 114 ? 12.664 38.159 50.193 1.00 39.59 114 MET A C 1
ATOM 869 O O . MET A 1 114 ? 12.799 39.369 50.329 1.00 39.59 114 MET A O 1
ATOM 873 N N . ASN A 1 115 ? 11.883 37.599 49.273 1.00 35.28 115 ASN A N 1
ATOM 874 C CA . ASN A 1 115 ? 10.780 38.303 48.632 1.00 35.28 115 ASN A CA 1
ATOM 875 C C . ASN A 1 115 ? 9.504 37.541 48.984 1.00 35.28 115 ASN A C 1
ATOM 877 O O . ASN A 1 115 ? 9.249 36.447 48.485 1.00 35.28 115 ASN A O 1
ATOM 881 N N . SER A 1 116 ? 8.742 38.128 49.896 1.00 40.53 116 SER A N 1
ATOM 882 C CA . SER A 1 116 ? 7.352 37.806 50.167 1.00 40.53 116 SER A CA 1
ATOM 883 C C . SER A 1 116 ? 6.494 38.388 49.045 1.00 40.53 116 SER A C 1
ATOM 885 O O . SER A 1 116 ? 6.290 39.598 49.011 1.00 40.53 116 SER A O 1
ATOM 887 N N . ASN A 1 117 ? 5.986 37.543 48.148 1.00 37.19 117 ASN A N 1
ATOM 888 C CA . ASN A 1 117 ? 4.826 37.880 47.327 1.00 37.19 117 ASN A CA 1
ATOM 889 C C . ASN A 1 117 ? 3.700 36.912 47.678 1.00 37.19 117 ASN A C 1
ATOM 891 O O . ASN A 1 117 ? 3.743 35.723 47.371 1.00 37.19 117 ASN A 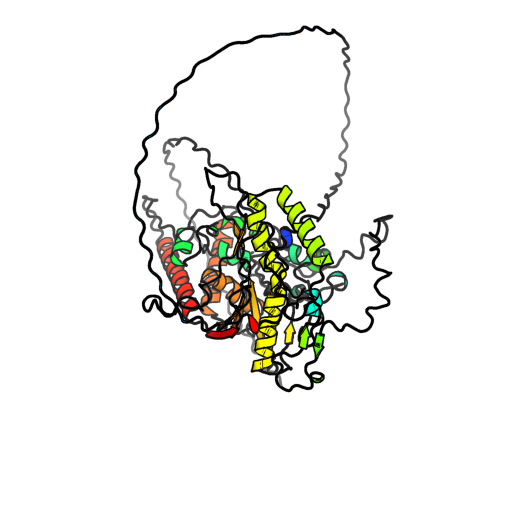O 1
ATOM 895 N N . SER A 1 118 ? 2.738 37.470 48.402 1.00 40.78 118 SER A N 1
ATOM 896 C CA . SER A 1 118 ? 1.468 36.878 48.780 1.00 40.78 118 SER A CA 1
ATOM 897 C C . SER A 1 118 ? 0.454 37.061 47.645 1.00 40.78 118 SER A C 1
ATOM 899 O O . SER A 1 118 ? 0.445 38.103 46.996 1.00 40.78 118 SER A O 1
ATOM 901 N N . ASN A 1 119 ? -0.419 36.064 47.491 1.00 37.12 119 ASN A N 1
ATOM 902 C CA . ASN A 1 119 ? -1.758 36.122 46.895 1.00 37.12 119 ASN A CA 1
ATOM 903 C C . ASN A 1 119 ? -1.917 36.393 45.389 1.00 37.12 119 ASN A C 1
ATOM 905 O O . ASN A 1 119 ? -2.025 37.527 44.939 1.00 37.12 119 ASN A O 1
ATOM 909 N N . ASN A 1 120 ? -2.133 35.309 44.634 1.00 36.88 120 ASN A N 1
ATOM 910 C CA . ASN A 1 120 ? -3.462 35.022 44.071 1.00 36.88 120 ASN A CA 1
ATOM 911 C C . ASN A 1 120 ? -3.503 33.587 43.513 1.00 36.88 120 ASN A C 1
ATOM 913 O O . ASN A 1 120 ? -3.274 33.340 42.331 1.00 36.88 120 ASN A O 1
ATOM 917 N N . ASN A 1 121 ? -3.797 32.625 44.393 1.00 38.91 121 ASN A N 1
ATOM 918 C CA . ASN A 1 121 ? -4.126 31.251 44.015 1.00 38.91 121 ASN A CA 1
ATOM 919 C C . ASN A 1 121 ? -5.566 31.201 43.481 1.00 38.91 121 ASN A C 1
ATOM 921 O O . ASN A 1 121 ? -6.490 30.790 44.180 1.00 38.91 121 ASN A O 1
ATOM 925 N N . ASN A 1 122 ? -5.753 31.589 42.220 1.00 42.28 122 ASN A N 1
ATOM 926 C CA . ASN A 1 122 ? -6.904 31.124 41.455 1.00 42.28 122 ASN A CA 1
ATOM 927 C C . ASN A 1 122 ? -6.643 29.664 41.076 1.00 42.28 122 ASN A C 1
ATOM 929 O O . ASN A 1 122 ? -5.970 29.368 40.089 1.00 42.28 122 ASN A O 1
ATOM 933 N N . ASN A 1 123 ? -7.174 28.752 41.893 1.00 42.88 123 ASN A N 1
ATOM 934 C CA . ASN A 1 123 ? -7.265 27.316 41.632 1.00 42.88 123 ASN A CA 1
ATOM 935 C C . ASN A 1 123 ? -8.214 27.037 40.449 1.00 42.88 123 ASN A C 1
ATOM 937 O O . ASN A 1 123 ? -9.215 26.340 40.586 1.00 42.88 123 ASN A O 1
ATOM 941 N N . ASN A 1 124 ? -7.873 27.522 39.257 1.00 48.81 124 ASN A N 1
ATOM 942 C CA . ASN A 1 124 ? -8.329 26.900 38.025 1.00 48.81 124 ASN A CA 1
ATOM 943 C C . ASN A 1 124 ? -7.501 25.628 37.857 1.00 48.81 124 ASN A C 1
ATOM 945 O O . ASN A 1 124 ? -6.475 25.619 37.174 1.00 48.81 124 ASN A O 1
ATOM 949 N N . LYS A 1 125 ? -7.943 24.546 38.513 1.00 50.53 125 LYS A N 1
ATOM 950 C CA . LYS A 1 125 ? -7.576 23.176 38.140 1.00 50.53 125 LYS A CA 1
ATOM 951 C C . LYS A 1 125 ? -8.102 22.948 36.724 1.00 50.53 125 LYS A C 1
ATOM 953 O O . LYS A 1 125 ? -9.141 22.327 36.529 1.00 50.53 125 LYS A O 1
ATOM 958 N N . SER A 1 126 ? -7.407 23.512 35.739 1.00 52.06 126 SER A N 1
ATOM 959 C CA . SER A 1 126 ? -7.533 23.088 34.357 1.00 52.06 126 SER A CA 1
ATOM 960 C C . SER A 1 126 ? -7.324 21.582 34.389 1.00 52.06 126 SER A C 1
ATOM 962 O O . SER A 1 126 ? -6.314 21.090 34.893 1.00 52.06 126 SER A O 1
ATOM 964 N N . SER A 1 127 ? -8.357 20.847 33.994 1.00 50.50 127 SER A N 1
ATOM 965 C CA . SER A 1 127 ? -8.316 19.403 33.849 1.00 50.50 127 SER A CA 1
ATOM 966 C C . SER A 1 127 ? -7.213 19.096 32.844 1.00 50.50 127 SER A C 1
ATOM 968 O O . SER A 1 127 ? -7.439 19.165 31.636 1.00 50.50 127 SER A O 1
ATOM 970 N N . ALA A 1 128 ? -5.994 18.874 33.337 1.00 59.19 128 ALA A N 1
ATOM 971 C CA . ALA A 1 128 ? -4.853 18.575 32.500 1.00 59.19 128 ALA A CA 1
ATOM 972 C C . ALA A 1 128 ? -5.207 17.301 31.742 1.00 59.19 128 ALA A C 1
ATOM 974 O O . ALA A 1 128 ? -5.321 16.229 32.340 1.00 59.19 128 ALA A O 1
ATOM 975 N N . SER A 1 129 ? -5.464 17.446 30.440 1.00 60.66 129 SER A N 1
ATOM 976 C CA . SER A 1 129 ? -5.733 16.317 29.563 1.00 60.66 129 SER A CA 1
ATOM 977 C C . SER A 1 129 ? -4.596 15.321 29.772 1.00 60.66 129 SER A C 1
ATOM 979 O O . SER A 1 129 ? -3.430 15.724 29.647 1.00 60.66 129 SER A O 1
ATOM 981 N N . PRO A 1 130 ? -4.894 14.075 30.153 1.00 66.56 130 PRO A N 1
ATOM 982 C CA . PRO A 1 130 ? -3.856 13.161 30.577 1.00 66.56 130 PRO A CA 1
ATOM 983 C C . PRO A 1 130 ? -2.880 12.956 29.407 1.00 66.56 130 PRO A C 1
ATOM 985 O O . PRO A 1 130 ? -3.273 12.686 28.271 1.00 66.56 130 PRO A O 1
ATOM 988 N N . GLN A 1 131 ? -1.600 13.239 29.658 1.00 77.88 131 GLN A N 1
ATOM 989 C CA . GLN A 1 131 ? -0.577 13.245 28.618 1.00 77.88 131 GLN A CA 1
ATOM 990 C C . GLN A 1 131 ? -0.145 11.809 28.311 1.00 77.88 131 GLN A C 1
ATOM 992 O O . GLN A 1 131 ? 0.261 11.075 29.210 1.00 77.88 131 GLN A O 1
ATOM 997 N N . ILE A 1 132 ? -0.199 11.426 27.033 1.00 83.56 132 ILE A N 1
ATOM 998 C CA . ILE A 1 132 ? 0.310 10.136 26.549 1.00 83.56 132 ILE A CA 1
ATOM 999 C C . ILE A 1 132 ? 1.817 10.061 26.824 1.00 83.56 132 ILE A C 1
ATOM 1001 O O . ILE A 1 132 ? 2.553 11.005 26.501 1.00 83.56 132 ILE A O 1
ATOM 1005 N N . ARG A 1 133 ? 2.290 8.947 27.402 1.00 89.50 133 ARG A N 1
ATOM 1006 C CA . ARG A 1 133 ? 3.726 8.746 27.620 1.00 89.50 133 ARG A CA 1
ATOM 1007 C C . ARG A 1 133 ? 4.443 8.726 26.274 1.00 89.50 133 ARG A C 1
ATOM 1009 O O . ARG A 1 133 ? 4.037 8.061 25.327 1.00 89.50 133 ARG A O 1
ATOM 1016 N N . ARG A 1 134 ? 5.538 9.482 26.186 1.00 90.69 134 ARG A N 1
ATOM 1017 C CA . ARG A 1 134 ? 6.332 9.608 24.952 1.00 90.69 134 ARG A CA 1
ATOM 1018 C C . ARG A 1 134 ? 7.552 8.695 24.910 1.00 90.69 134 ARG A C 1
ATOM 1020 O O . ARG A 1 134 ? 8.264 8.716 23.914 1.00 90.69 134 ARG A O 1
ATOM 1027 N N . HIS A 1 135 ? 7.805 7.928 25.965 1.00 93.19 135 HIS A N 1
ATOM 1028 C CA . HIS A 1 135 ? 8.989 7.084 26.088 1.00 93.19 135 HIS A CA 1
ATOM 1029 C C . HIS A 1 135 ? 8.617 5.775 26.791 1.00 93.19 135 HIS A C 1
ATOM 1031 O O . HIS A 1 135 ? 7.869 5.818 27.768 1.00 93.19 135 HIS A O 1
ATOM 1037 N N . GLY A 1 136 ? 9.174 4.658 26.330 1.00 93.81 136 GLY A N 1
ATOM 1038 C CA . GLY A 1 136 ? 9.076 3.339 26.966 1.00 93.81 136 GLY A CA 1
ATOM 1039 C C . GLY A 1 136 ? 10.100 2.351 26.401 1.00 93.81 136 GLY A C 1
ATOM 1040 O O . GLY A 1 136 ? 10.925 2.718 25.553 1.00 93.81 136 GLY A O 1
ATOM 1041 N N . ASN A 1 137 ? 10.113 1.118 26.903 1.00 92.25 137 ASN A N 1
ATOM 1042 C CA . ASN A 1 137 ? 11.051 0.083 26.441 1.00 92.25 137 ASN A CA 1
ATOM 1043 C C . ASN A 1 137 ? 10.414 -0.913 25.476 1.00 92.25 137 ASN A C 1
ATOM 1045 O O . ASN A 1 137 ? 11.121 -1.461 24.629 1.00 92.25 137 ASN A O 1
ATOM 1049 N N . PHE A 1 138 ? 9.102 -1.117 25.591 1.00 94.62 138 PHE A N 1
ATOM 1050 C CA . PHE A 1 138 ? 8.359 -2.106 24.817 1.00 94.62 138 PHE A CA 1
ATOM 1051 C C . PHE A 1 138 ? 7.210 -1.413 24.079 1.00 94.62 138 PHE A C 1
ATOM 1053 O O . PHE A 1 138 ? 6.171 -1.151 24.689 1.00 94.62 138 PHE A O 1
ATOM 1060 N N . PRO A 1 139 ? 7.405 -1.055 22.797 1.00 95.50 139 PRO A N 1
ATOM 1061 C CA . PRO A 1 139 ? 6.349 -0.497 21.962 1.00 95.50 139 PRO A CA 1
ATOM 1062 C C . PRO A 1 139 ? 5.133 -1.424 21.907 1.00 95.50 139 PRO A C 1
ATOM 1064 O O . PRO A 1 139 ? 5.294 -2.618 21.658 1.00 95.50 139 PRO A O 1
ATOM 1067 N N . ASP A 1 140 ? 3.928 -0.888 22.096 1.00 96.44 140 ASP A N 1
ATOM 1068 C CA . ASP A 1 140 ? 2.695 -1.630 21.822 1.00 96.44 140 ASP A CA 1
ATOM 1069 C C . ASP A 1 140 ? 2.365 -1.512 20.329 1.00 96.44 140 ASP A C 1
ATOM 1071 O O . ASP A 1 140 ? 1.701 -0.572 19.886 1.00 96.44 140 ASP A O 1
ATOM 1075 N N . VAL A 1 141 ? 2.876 -2.443 19.519 1.00 96.12 141 VAL A N 1
ATOM 1076 C CA . VAL A 1 141 ? 2.602 -2.469 18.070 1.00 96.12 141 VAL A CA 1
ATOM 1077 C C . VAL A 1 141 ? 1.124 -2.739 17.749 1.00 96.12 141 VAL A C 1
ATOM 1079 O O . VAL A 1 141 ? 0.628 -2.306 16.710 1.00 96.12 141 VAL A O 1
ATOM 1082 N N . TYR A 1 142 ? 0.401 -3.335 18.700 1.00 96.50 142 TYR A N 1
ATOM 1083 C CA . TYR A 1 142 ? -1.035 -3.613 18.662 1.00 96.50 142 TYR A CA 1
ATOM 1084 C C . TYR A 1 142 ? -1.866 -2.517 19.345 1.00 96.50 142 TYR A C 1
ATOM 1086 O O . TYR A 1 142 ? -3.015 -2.745 19.746 1.00 96.50 142 TYR A O 1
ATOM 1094 N N . TRP A 1 143 ? -1.299 -1.315 19.510 1.00 95.81 143 TRP A N 1
ATOM 1095 C CA . TRP A 1 143 ? -1.971 -0.214 20.191 1.00 95.81 143 TRP A CA 1
ATOM 1096 C C . TRP A 1 143 ? -3.304 0.111 19.519 1.00 95.81 143 TRP A C 1
ATOM 1098 O O . TRP A 1 143 ? -3.363 0.655 18.411 1.00 95.81 143 TRP A O 1
ATOM 1108 N N . ARG A 1 144 ? -4.382 -0.232 20.228 1.00 95.12 144 ARG A N 1
ATOM 1109 C CA . ARG A 1 144 ? -5.779 -0.003 19.851 1.00 95.12 144 ARG A CA 1
ATOM 1110 C C . ARG A 1 144 ? -6.135 -0.400 18.404 1.00 95.12 144 ARG A C 1
ATOM 1112 O O . ARG A 1 144 ? -7.026 0.222 17.819 1.00 95.12 144 ARG A O 1
ATOM 1119 N N . CYS A 1 145 ? -5.453 -1.384 17.817 1.00 96.50 145 CYS A N 1
ATOM 1120 C CA . CYS A 1 145 ? -5.769 -1.857 16.470 1.00 96.50 145 CYS A CA 1
ATOM 1121 C C . CYS A 1 145 ? -7.135 -2.560 16.444 1.00 96.50 145 CYS A C 1
ATOM 1123 O O . CYS A 1 145 ? -7.546 -3.183 17.423 1.00 96.50 145 CYS A O 1
ATOM 1125 N N . VAL A 1 146 ? -7.829 -2.468 15.315 1.00 97.50 146 VAL A N 1
ATOM 1126 C CA . VAL A 1 146 ? -8.931 -3.368 14.951 1.00 97.50 146 VAL A CA 1
ATOM 1127 C C . VAL A 1 146 ? -8.312 -4.524 14.166 1.00 97.50 146 VAL A C 1
ATOM 1129 O O . VAL A 1 146 ? -7.760 -4.236 13.114 1.00 97.50 146 VAL A O 1
ATOM 1132 N N . PRO A 1 147 ? -8.334 -5.786 14.625 1.00 96.75 147 PRO A N 1
ATOM 1133 C CA . PRO A 1 147 ? -7.802 -6.918 13.857 1.00 96.75 147 PRO A CA 1
ATOM 1134 C C . PRO A 1 147 ? -8.481 -7.074 12.489 1.00 96.75 147 PRO A C 1
ATOM 1136 O O . PRO A 1 147 ? -9.667 -6.766 12.359 1.00 96.75 147 PRO A O 1
ATOM 1139 N N . MET A 1 148 ? -7.756 -7.575 11.482 1.00 97.25 148 MET A N 1
ATOM 1140 C CA . MET A 1 148 ? -8.322 -7.796 10.144 1.00 97.25 148 MET A CA 1
ATOM 1141 C C . MET A 1 148 ? -9.513 -8.761 10.183 1.00 97.25 148 MET A C 1
ATOM 1143 O O . MET A 1 148 ? -10.544 -8.465 9.592 1.00 97.25 148 MET A O 1
ATOM 1147 N N . ASP A 1 149 ? -9.436 -9.845 10.958 1.00 96.88 149 ASP A N 1
ATOM 1148 C CA . ASP A 1 149 ? -10.551 -10.795 11.094 1.00 96.88 149 ASP A CA 1
ATOM 1149 C C . ASP A 1 149 ? -11.816 -10.141 11.655 1.00 96.88 149 ASP A C 1
ATOM 1151 O O . ASP A 1 149 ? -12.915 -10.414 11.186 1.00 96.88 149 ASP A O 1
ATOM 1155 N N . HIS A 1 150 ? -11.670 -9.184 12.572 1.00 97.38 150 HIS A N 1
ATOM 1156 C CA . HIS A 1 150 ? -12.816 -8.419 13.052 1.00 97.38 150 HIS A CA 1
ATOM 1157 C C . HIS A 1 150 ? -13.350 -7.469 11.973 1.00 97.38 150 HIS A C 1
ATOM 1159 O O . HIS A 1 150 ? -14.561 -7.294 11.863 1.00 97.38 150 HIS A O 1
ATOM 1165 N N . LEU A 1 151 ? -12.482 -6.843 11.165 1.00 98.00 151 LEU A N 1
ATOM 1166 C CA . LEU A 1 151 ? -12.914 -6.010 10.036 1.00 98.00 151 LEU A CA 1
ATOM 1167 C C . LEU A 1 151 ? -13.688 -6.824 8.991 1.00 98.00 151 LEU A C 1
ATOM 1169 O O . LEU A 1 151 ? -14.675 -6.320 8.461 1.00 98.00 151 LEU A O 1
ATOM 1173 N N . ARG A 1 152 ? -13.305 -8.084 8.756 1.00 97.94 152 ARG A N 1
ATOM 1174 C CA . ARG A 1 152 ? -14.002 -9.015 7.851 1.00 97.94 152 ARG A CA 1
ATOM 1175 C C . ARG A 1 152 ? -15.455 -9.294 8.261 1.00 97.94 152 ARG A C 1
ATOM 1177 O O . ARG A 1 152 ? -16.258 -9.655 7.409 1.00 97.94 152 ARG A O 1
ATOM 1184 N N . GLU A 1 153 ? -15.810 -9.062 9.526 1.00 97.19 153 GLU A N 1
ATOM 1185 C CA . GLU A 1 153 ? -17.185 -9.156 10.044 1.00 97.19 153 GLU A CA 1
ATOM 1186 C C . GLU A 1 153 ? -17.977 -7.834 9.967 1.00 97.19 153 GLU A C 1
ATOM 1188 O O . GLU A 1 153 ? -19.144 -7.770 10.363 1.00 97.19 153 GLU A O 1
ATOM 1193 N N . HIS A 1 154 ? -17.370 -6.744 9.492 1.00 97.12 154 HIS A N 1
ATOM 1194 C CA . HIS A 1 154 ? -18.044 -5.451 9.393 1.00 97.12 154 HIS A CA 1
ATOM 1195 C C . HIS A 1 154 ? -19.120 -5.471 8.282 1.00 97.12 154 HIS A C 1
ATOM 1197 O O . HIS A 1 154 ? -18.832 -5.888 7.164 1.00 97.12 154 HIS A O 1
ATOM 1203 N N . PRO A 1 155 ? -20.338 -4.924 8.492 1.00 96.25 155 PRO A N 1
ATOM 1204 C CA . PRO A 1 155 ? -21.462 -5.031 7.536 1.00 96.25 155 PRO A CA 1
ATOM 1205 C C . PRO A 1 155 ? -21.243 -4.357 6.166 1.00 96.25 155 PRO A C 1
ATOM 1207 O O . PRO A 1 155 ? -21.975 -4.593 5.198 1.00 96.25 155 PRO A O 1
ATOM 1210 N N . ASN A 1 156 ? -20.252 -3.474 6.076 1.00 97.12 156 ASN A N 1
ATOM 1211 C CA . ASN A 1 156 ? -19.846 -2.807 4.837 1.00 97.12 156 ASN A CA 1
ATOM 1212 C C . ASN A 1 156 ? -18.470 -3.238 4.329 1.00 97.12 156 ASN A C 1
ATOM 1214 O O . ASN A 1 156 ? -17.941 -2.606 3.419 1.00 97.12 156 ASN A O 1
ATOM 1218 N N . PHE A 1 157 ? -17.896 -4.283 4.917 1.00 98.38 157 PHE A N 1
ATOM 1219 C CA . PHE A 1 157 ? -16.676 -4.894 4.426 1.00 98.38 157 PHE A CA 1
ATOM 1220 C C . PHE A 1 157 ? -17.022 -6.219 3.742 1.00 98.38 157 PHE A C 1
ATOM 1222 O O . PHE A 1 157 ? -17.815 -6.996 4.267 1.00 98.38 157 PHE A O 1
ATOM 1229 N N . VAL A 1 158 ? -16.473 -6.458 2.555 1.00 98.44 158 VAL A N 1
ATOM 1230 C CA . VAL A 1 158 ? -16.671 -7.700 1.800 1.00 98.44 158 VAL A CA 1
ATOM 1231 C C . VAL A 1 158 ? -15.361 -8.482 1.863 1.00 98.44 158 VAL A C 1
ATOM 1233 O O . VAL A 1 158 ? -14.424 -8.120 1.151 1.00 98.44 158 VAL A O 1
ATOM 1236 N N . PRO A 1 159 ? -15.252 -9.500 2.735 1.00 98.38 159 PRO A N 1
ATOM 1237 C CA . PRO A 1 159 ? -14.019 -10.257 2.884 1.00 98.38 159 PRO A CA 1
ATOM 1238 C C . PRO A 1 159 ? -13.789 -11.186 1.693 1.00 98.38 159 PRO A C 1
ATOM 1240 O O . PRO A 1 159 ? -14.736 -11.661 1.060 1.00 98.38 159 PRO A O 1
ATOM 1243 N N . LEU A 1 160 ? -12.525 -11.512 1.441 1.00 98.38 160 LEU A N 1
ATOM 1244 C CA . LEU A 1 160 ? -12.189 -12.609 0.540 1.00 98.38 160 LEU A CA 1
ATOM 1245 C C . LEU A 1 160 ? -12.579 -13.957 1.166 1.00 98.38 160 LEU A C 1
ATOM 1247 O O . LEU A 1 160 ? -12.583 -14.088 2.400 1.00 98.38 160 LEU A O 1
ATOM 1251 N N . PRO A 1 161 ? -12.864 -14.990 0.353 1.00 97.25 161 PRO A N 1
ATOM 1252 C CA . PRO A 1 161 ? -13.050 -16.342 0.867 1.00 97.25 161 PRO A CA 1
ATOM 1253 C C . PRO A 1 161 ? -11.803 -16.827 1.621 1.00 97.25 161 PRO A C 1
ATOM 1255 O O . PRO A 1 161 ? -10.709 -16.268 1.502 1.00 97.25 161 PRO A O 1
ATOM 1258 N N . LEU A 1 162 ? -11.968 -17.868 2.438 1.00 95.81 162 LEU A N 1
ATOM 1259 C CA . LEU A 1 162 ? -10.820 -18.537 3.047 1.00 95.81 162 LEU A CA 1
ATOM 1260 C C . LEU A 1 162 ? -9.985 -19.196 1.935 1.00 95.81 162 LEU A C 1
ATOM 1262 O O . LEU A 1 162 ? -10.581 -19.865 1.084 1.00 95.81 162 LEU A O 1
ATOM 1266 N N . PRO A 1 163 ? -8.647 -19.057 1.917 1.00 93.94 163 PRO A N 1
ATOM 1267 C CA . PRO A 1 163 ? -7.807 -19.643 0.871 1.00 93.94 163 PRO A CA 1
ATOM 1268 C C . PRO A 1 163 ? -8.035 -21.148 0.669 1.00 93.94 163 PRO A C 1
ATOM 1270 O O . PRO A 1 163 ? -8.005 -21.635 -0.454 1.00 93.94 163 PRO A O 1
ATOM 1273 N N . GLU A 1 164 ? -8.341 -21.887 1.738 1.00 92.56 164 GLU A N 1
ATOM 1274 C CA . GLU A 1 164 ? -8.594 -23.335 1.724 1.00 92.56 164 GLU A CA 1
ATOM 1275 C C . GLU A 1 164 ? -9.946 -23.717 1.096 1.00 92.56 164 GLU A C 1
ATOM 1277 O O . GLU A 1 164 ? -10.206 -24.893 0.814 1.00 92.56 164 GLU A O 1
ATOM 1282 N N . SER A 1 165 ? -10.833 -22.738 0.905 1.00 94.94 165 SER A N 1
ATOM 1283 C CA . SER A 1 165 ? -12.133 -22.919 0.251 1.00 94.94 165 SER A CA 1
ATOM 1284 C C . SER A 1 165 ? -12.087 -22.709 -1.266 1.00 94.94 165 SER A C 1
ATOM 1286 O O . SER A 1 165 ? -13.072 -22.996 -1.940 1.00 94.94 165 SER A O 1
ATOM 1288 N N . ILE A 1 166 ? -10.956 -22.246 -1.812 1.00 95.69 166 ILE A N 1
ATOM 1289 C CA . ILE A 1 166 ? -10.770 -22.033 -3.250 1.00 95.69 166 ILE A CA 1
ATOM 1290 C C . ILE A 1 166 ? -10.207 -23.318 -3.863 1.00 95.69 166 ILE A C 1
ATOM 1292 O O . ILE A 1 166 ? -9.021 -23.612 -3.743 1.00 95.69 166 ILE A O 1
ATOM 1296 N N . ASP A 1 167 ? -11.075 -24.091 -4.511 1.00 94.75 167 ASP A N 1
ATOM 1297 C CA . ASP A 1 167 ? -10.713 -25.376 -5.131 1.00 94.75 167 ASP A CA 1
ATOM 1298 C C . ASP A 1 167 ? -10.242 -25.253 -6.582 1.00 94.75 167 ASP A C 1
ATOM 1300 O O . ASP A 1 167 ? -9.634 -26.172 -7.126 1.00 94.75 167 ASP A O 1
ATOM 1304 N N . CYS A 1 168 ? -10.570 -24.141 -7.232 1.00 95.69 168 CYS A N 1
ATOM 1305 C CA . CYS A 1 168 ? -10.219 -23.866 -8.614 1.00 95.69 168 CYS A CA 1
ATOM 1306 C C . CYS A 1 168 ? -10.380 -22.371 -8.880 1.00 95.69 168 CYS A C 1
ATOM 1308 O O . CYS A 1 168 ? -11.329 -21.745 -8.399 1.00 95.69 168 CYS A O 1
ATOM 1310 N N . ILE A 1 169 ? -9.483 -21.818 -9.688 1.00 95.50 169 ILE A N 1
ATOM 1311 C CA . ILE A 1 169 ? -9.637 -20.502 -10.299 1.00 95.50 169 ILE A CA 1
ATOM 1312 C C . ILE A 1 169 ? -10.066 -20.694 -11.765 1.00 95.50 169 ILE A C 1
ATOM 1314 O O . ILE A 1 169 ? -9.337 -21.309 -12.546 1.00 95.50 169 ILE A O 1
ATOM 1318 N N . PRO A 1 170 ? -11.253 -20.213 -12.177 1.00 95.81 170 PRO A N 1
ATOM 1319 C CA . PRO A 1 170 ? -11.740 -20.423 -13.540 1.00 95.81 170 PRO A CA 1
ATOM 1320 C C . PRO A 1 170 ? -11.112 -19.456 -14.550 1.00 95.81 170 PRO A C 1
ATOM 1322 O O . PRO A 1 170 ? -11.175 -19.703 -15.755 1.00 95.81 170 PRO A O 1
ATOM 1325 N N . LYS A 1 171 ? -10.524 -18.350 -14.080 1.00 95.44 171 LYS A N 1
ATOM 1326 C CA . LYS A 1 171 ? -9.813 -17.360 -14.894 1.00 95.44 171 LYS A CA 1
ATOM 1327 C C . LYS A 1 171 ? -8.565 -16.863 -14.168 1.00 95.44 171 LYS A C 1
ATOM 1329 O O . LYS A 1 171 ? -8.487 -16.935 -12.943 1.00 95.44 171 LYS A O 1
ATOM 1334 N N . LEU A 1 172 ? -7.604 -16.320 -14.918 1.00 93.62 172 LEU A N 1
ATOM 1335 C CA . LEU A 1 172 ? -6.366 -15.774 -14.346 1.00 93.62 172 LEU A CA 1
ATOM 1336 C C . LEU A 1 172 ? -6.648 -14.619 -13.381 1.00 93.62 172 LEU A C 1
ATOM 1338 O O . LEU A 1 172 ? -5.944 -14.453 -12.393 1.00 93.62 172 LEU A O 1
ATOM 1342 N N . GLU A 1 173 ? -7.695 -13.838 -13.626 1.00 93.44 173 GLU A N 1
ATOM 1343 C CA . GLU A 1 173 ? -8.084 -12.711 -12.782 1.00 93.44 173 GLU A CA 1
ATOM 1344 C C . GLU A 1 173 ? -8.590 -13.156 -11.402 1.00 93.44 173 GLU A C 1
ATOM 1346 O O . GLU A 1 173 ? -8.547 -12.369 -10.457 1.00 93.44 173 GLU A O 1
ATOM 1351 N N . ASP A 1 174 ? -9.037 -14.408 -11.254 1.00 95.44 174 ASP A N 1
ATOM 1352 C CA . ASP A 1 174 ? -9.589 -14.927 -9.998 1.00 95.44 174 ASP A CA 1
ATOM 1353 C C . ASP A 1 174 ? -8.521 -15.265 -8.953 1.00 95.44 174 ASP A C 1
ATOM 1355 O O . ASP A 1 174 ? -8.852 -15.490 -7.791 1.00 95.44 174 ASP A O 1
ATOM 1359 N N . ILE A 1 175 ? -7.232 -15.172 -9.288 1.00 95.75 175 ILE A N 1
ATOM 1360 C CA . ILE A 1 175 ? -6.158 -15.202 -8.281 1.00 95.75 175 ILE A CA 1
ATOM 1361 C C . ILE A 1 175 ? -6.265 -14.064 -7.255 1.00 95.75 175 ILE A C 1
ATOM 1363 O O . ILE A 1 175 ? -5.730 -14.172 -6.151 1.00 95.75 175 ILE A O 1
ATOM 1367 N N . ARG A 1 176 ? -7.009 -12.994 -7.572 1.00 96.75 176 ARG A N 1
ATOM 1368 C CA . ARG A 1 176 ? -7.350 -11.930 -6.618 1.00 96.75 176 ARG A CA 1
ATOM 1369 C C . ARG A 1 176 ? -8.227 -12.412 -5.462 1.00 96.75 176 ARG A C 1
ATOM 1371 O O . ARG A 1 176 ? -8.502 -11.631 -4.560 1.00 96.75 176 ARG A O 1
ATOM 1378 N N . GLN A 1 177 ? -8.704 -13.656 -5.495 1.00 97.12 177 GLN A N 1
ATOM 1379 C CA . GLN A 1 177 ? -9.476 -14.243 -4.405 1.00 97.12 177 GLN A CA 1
ATOM 1380 C C . GLN A 1 177 ? -8.599 -14.775 -3.262 1.00 97.12 177 GLN A C 1
ATOM 1382 O O . GLN A 1 177 ? -9.114 -15.029 -2.174 1.00 97.12 177 GLN A O 1
ATOM 1387 N N . PHE A 1 178 ? -7.284 -14.910 -3.467 1.00 97.31 178 PHE A N 1
ATOM 1388 C CA . PHE A 1 178 ? -6.361 -15.311 -2.407 1.00 97.31 178 PHE A CA 1
ATOM 1389 C C . PHE A 1 178 ? -6.011 -14.133 -1.494 1.00 97.31 178 PHE A C 1
ATOM 1391 O O . PHE A 1 178 ? -5.555 -13.083 -1.950 1.00 97.31 178 PHE A O 1
ATOM 1398 N N . ARG A 1 179 ? -6.193 -14.339 -0.187 1.00 96.88 179 ARG A N 1
ATOM 1399 C CA . ARG A 1 179 ? -5.874 -13.358 0.857 1.00 96.88 179 ARG A CA 1
ATOM 1400 C C . ARG A 1 179 ? -4.378 -13.084 0.954 1.00 96.88 179 ARG A C 1
ATOM 1402 O O . ARG A 1 179 ? -3.578 -13.993 0.725 1.00 96.88 179 ARG A O 1
ATOM 1409 N N . GLN A 1 180 ? -4.004 -11.871 1.358 1.00 94.06 180 GLN A N 1
ATOM 1410 C CA . GLN A 1 180 ? -2.601 -11.449 1.420 1.00 94.06 180 GLN A CA 1
ATOM 1411 C C . GLN A 1 180 ? -1.751 -12.272 2.406 1.00 94.06 180 GLN A C 1
ATOM 1413 O O . GLN A 1 180 ? -0.562 -12.467 2.183 1.00 94.06 180 GLN A O 1
ATOM 1418 N N . GLU A 1 181 ? -2.345 -12.816 3.472 1.00 93.75 181 GLU A N 1
ATOM 1419 C CA . GLU A 1 181 ? -1.647 -13.675 4.441 1.00 93.75 181 GLU A CA 1
ATOM 1420 C C . GLU A 1 181 ? -1.412 -15.123 3.961 1.00 93.75 181 GLU A C 1
ATOM 1422 O O . GLU A 1 181 ? -0.720 -15.914 4.621 1.00 93.75 181 GLU A O 1
ATOM 1427 N N . SER A 1 182 ? -2.014 -15.498 2.831 1.00 95.56 182 SER A N 1
ATOM 1428 C CA . SER A 1 182 ? -1.968 -16.861 2.309 1.00 95.56 182 SER A CA 1
ATOM 1429 C C . SER A 1 182 ? -0.638 -17.161 1.618 1.00 95.56 182 SER A C 1
ATOM 1431 O O . SER A 1 182 ? -0.015 -16.296 1.006 1.00 95.56 182 SER A O 1
ATOM 1433 N N . TRP A 1 183 ? -0.193 -18.417 1.672 1.00 95.62 183 TRP A N 1
ATOM 1434 C CA . TRP A 1 183 ? 1.000 -18.826 0.927 1.00 95.62 183 TRP A CA 1
ATOM 1435 C C . TRP A 1 183 ? 0.759 -18.770 -0.592 1.00 95.62 183 TRP A C 1
ATOM 1437 O O . TRP A 1 183 ? 1.699 -18.533 -1.348 1.00 95.62 183 TRP A O 1
ATOM 1447 N N . GLN A 1 184 ? -0.493 -18.947 -1.044 1.00 96.00 184 GLN A N 1
ATOM 1448 C CA . GLN A 1 184 ? -0.871 -18.807 -2.451 1.00 96.00 184 GLN A CA 1
ATOM 1449 C C . GLN A 1 184 ? -0.565 -17.399 -2.954 1.00 96.00 184 GLN A C 1
ATOM 1451 O O . GLN A 1 184 ? -0.022 -17.238 -4.046 1.00 96.00 184 GLN A O 1
ATOM 1456 N N . TRP A 1 185 ? -0.858 -16.385 -2.134 1.00 95.12 185 TRP A N 1
ATOM 1457 C CA . TRP A 1 185 ? -0.502 -15.002 -2.421 1.00 95.12 185 TRP A CA 1
ATOM 1458 C C . TRP A 1 185 ? 1.017 -14.829 -2.554 1.00 95.12 185 TRP A C 1
ATOM 1460 O O . TRP A 1 185 ? 1.473 -14.259 -3.545 1.00 95.12 185 TRP A O 1
ATOM 1470 N N . ASP A 1 186 ? 1.822 -15.397 -1.650 1.00 94.19 186 ASP A N 1
ATOM 1471 C CA . ASP A 1 186 ? 3.290 -15.341 -1.758 1.00 94.19 186 ASP A CA 1
ATOM 1472 C C . ASP A 1 186 ? 3.804 -16.017 -3.050 1.00 94.19 186 ASP A C 1
ATOM 1474 O O . ASP A 1 186 ? 4.712 -15.495 -3.712 1.00 94.19 186 ASP A O 1
ATOM 1478 N N . ALA A 1 187 ? 3.206 -17.153 -3.432 1.00 95.06 187 ALA A N 1
ATOM 1479 C CA . ALA A 1 187 ? 3.582 -17.927 -4.615 1.00 95.06 187 ALA A CA 1
ATOM 1480 C C . ALA A 1 187 ? 3.333 -17.153 -5.919 1.00 95.06 187 ALA A C 1
ATOM 1482 O O . ALA A 1 187 ? 4.202 -17.094 -6.790 1.00 95.06 187 ALA A O 1
ATOM 1483 N N . VAL A 1 188 ? 2.184 -16.483 -6.049 1.00 94.75 188 VAL A N 1
ATOM 1484 C CA . VAL A 1 188 ? 1.854 -15.729 -7.273 1.00 94.75 188 VAL A CA 1
ATOM 1485 C C . VAL A 1 188 ? 2.706 -14.468 -7.467 1.00 94.75 188 VAL A C 1
ATOM 1487 O O . VAL A 1 188 ? 2.801 -13.955 -8.587 1.00 94.75 188 VAL A O 1
ATOM 1490 N N . HIS A 1 189 ? 3.372 -13.984 -6.413 1.00 94.62 189 HIS A N 1
ATOM 1491 C CA . HIS A 1 189 ? 4.323 -12.875 -6.512 1.00 94.62 189 HIS A CA 1
ATOM 1492 C C . HIS A 1 189 ? 5.652 -13.286 -7.160 1.00 94.62 189 HIS A C 1
ATOM 1494 O O . HIS A 1 189 ? 6.466 -12.413 -7.486 1.00 94.62 189 HIS A O 1
ATOM 1500 N N . GLU A 1 190 ? 5.954 -14.583 -7.243 1.00 94.81 190 GLU A N 1
ATOM 1501 C CA . GLU A 1 190 ? 7.238 -15.069 -7.743 1.00 94.81 190 GLU A CA 1
ATOM 1502 C C . GLU A 1 190 ? 7.421 -14.780 -9.232 1.00 94.81 190 GLU A C 1
ATOM 1504 O O . GLU A 1 190 ? 6.482 -14.874 -10.017 1.00 94.81 190 GLU A O 1
ATOM 1509 N N . GLY A 1 191 ? 8.619 -14.304 -9.598 1.00 95.88 191 GLY A N 1
ATOM 1510 C CA . GLY A 1 191 ? 8.953 -13.921 -10.973 1.00 95.88 191 GLY A CA 1
ATOM 1511 C C . GLY A 1 191 ? 8.167 -12.731 -11.536 1.00 95.88 191 GLY A C 1
ATOM 1512 O O . GLY A 1 191 ? 8.310 -12.405 -12.711 1.00 95.88 191 GLY A O 1
ATOM 1513 N N . ARG A 1 192 ? 7.338 -12.070 -10.722 1.00 96.19 192 ARG A N 1
ATOM 1514 C CA . ARG A 1 192 ? 6.409 -11.022 -11.155 1.00 96.19 192 ARG A CA 1
ATOM 1515 C C . ARG A 1 192 ? 6.879 -9.638 -10.731 1.00 96.19 192 ARG A C 1
ATOM 1517 O O . ARG A 1 192 ? 7.399 -9.450 -9.627 1.00 96.19 192 ARG A O 1
ATOM 1524 N N . CYS A 1 193 ? 6.657 -8.649 -11.591 1.00 97.62 193 CYS A N 1
ATOM 1525 C CA . CYS A 1 193 ? 6.823 -7.252 -11.221 1.00 97.62 193 CYS A CA 1
ATOM 1526 C C . CYS A 1 193 ? 5.592 -6.824 -10.440 1.00 97.62 193 CYS A C 1
ATOM 1528 O O . CYS A 1 193 ? 4.544 -6.567 -11.024 1.00 97.62 193 CYS A O 1
ATOM 1530 N N . THR A 1 194 ? 5.709 -6.820 -9.116 1.00 96.19 194 THR A N 1
ATOM 1531 C CA . THR A 1 194 ? 4.661 -6.284 -8.249 1.00 96.19 194 THR A CA 1
ATOM 1532 C C . THR A 1 194 ? 4.883 -4.805 -7.974 1.00 96.19 194 THR A C 1
ATOM 1534 O O . THR A 1 194 ? 5.978 -4.291 -8.215 1.00 96.19 194 THR A O 1
ATOM 1537 N N . THR A 1 195 ? 3.888 -4.119 -7.415 1.00 92.69 195 THR A N 1
ATOM 1538 C CA . THR A 1 195 ? 3.982 -2.700 -7.015 1.00 92.69 195 THR A CA 1
ATOM 1539 C C . THR A 1 195 ? 5.262 -2.388 -6.229 1.00 92.69 195 THR A C 1
ATOM 1541 O O . THR A 1 195 ? 5.955 -1.408 -6.508 1.00 92.69 195 THR A O 1
ATOM 1544 N N . SER A 1 196 ? 5.643 -3.275 -5.301 1.00 87.88 196 SER A N 1
ATOM 1545 C CA . SER A 1 196 ? 6.877 -3.163 -4.507 1.00 87.88 196 SER A CA 1
ATOM 1546 C C . SER A 1 196 ? 8.171 -3.252 -5.329 1.00 87.88 196 SER A C 1
ATOM 1548 O O . SER A 1 196 ? 9.185 -2.664 -4.951 1.00 87.88 196 SER A O 1
ATOM 1550 N N . GLN A 1 197 ? 8.153 -3.984 -6.445 1.00 95.81 197 GLN A N 1
ATOM 1551 C CA . GLN A 1 197 ? 9.303 -4.157 -7.334 1.00 95.81 197 GLN A CA 1
ATOM 1552 C C . GLN A 1 197 ? 9.358 -3.066 -8.399 1.00 95.81 197 GLN A C 1
ATOM 1554 O O . GLN A 1 197 ? 10.454 -2.658 -8.781 1.00 95.81 197 GLN A O 1
ATOM 1559 N N . ALA A 1 198 ? 8.201 -2.564 -8.839 1.00 97.12 198 ALA A N 1
ATOM 1560 C CA . ALA A 1 198 ? 8.099 -1.546 -9.875 1.00 97.12 198 ALA A CA 1
ATOM 1561 C C . ALA A 1 198 ? 8.913 -0.297 -9.519 1.00 97.12 198 ALA A C 1
ATOM 1563 O O . ALA A 1 198 ? 9.740 0.135 -10.311 1.00 97.12 198 ALA A O 1
ATOM 1564 N N . VAL A 1 199 ? 8.799 0.222 -8.291 1.00 96.94 199 VAL A N 1
ATOM 1565 C CA . VAL A 1 199 ? 9.575 1.401 -7.854 1.00 96.94 199 VAL A CA 1
ATOM 1566 C C . VAL A 1 199 ? 11.097 1.194 -7.954 1.00 96.94 199 VAL A C 1
ATOM 1568 O O . VAL A 1 199 ? 11.836 2.117 -8.296 1.00 96.94 199 VAL A O 1
ATOM 1571 N N . ALA A 1 200 ? 11.587 -0.021 -7.691 1.00 97.19 200 ALA A N 1
ATOM 1572 C CA . ALA A 1 200 ? 13.006 -0.347 -7.802 1.00 97.19 200 ALA A CA 1
ATOM 1573 C C . ALA A 1 200 ? 13.432 -0.546 -9.266 1.00 97.19 200 ALA A C 1
ATOM 1575 O O . ALA A 1 200 ? 14.458 -0.005 -9.672 1.00 97.19 200 ALA A O 1
ATOM 1576 N N . ALA A 1 201 ? 12.635 -1.272 -10.059 1.00 98.12 201 ALA A N 1
ATOM 1577 C CA . ALA A 1 201 ? 12.874 -1.521 -11.484 1.00 98.12 201 ALA A CA 1
ATOM 1578 C C . ALA A 1 201 ? 12.811 -0.239 -12.328 1.00 98.12 201 ALA A C 1
ATOM 1580 O O . ALA A 1 201 ? 13.572 -0.083 -13.277 1.00 98.12 201 ALA A O 1
ATOM 1581 N N . LEU A 1 202 ? 11.961 0.713 -11.940 1.00 98.38 202 LEU A N 1
ATOM 1582 C CA . LEU A 1 202 ? 11.896 2.040 -12.545 1.00 98.38 202 LEU A CA 1
ATOM 1583 C C . LEU A 1 202 ? 13.127 2.888 -12.237 1.00 98.38 202 LEU A C 1
ATOM 1585 O O . LEU A 1 202 ? 13.274 3.928 -12.849 1.00 98.38 202 LEU A O 1
ATOM 1589 N N . GLY A 1 203 ? 13.993 2.487 -11.300 1.00 97.62 203 GLY A N 1
ATOM 1590 C CA . GLY A 1 203 ? 15.180 3.249 -10.914 1.00 97.62 203 GLY A CA 1
ATOM 1591 C C . GLY A 1 203 ? 14.915 4.351 -9.887 1.00 97.62 203 GLY A C 1
ATOM 1592 O O . GLY A 1 203 ? 15.830 5.102 -9.560 1.00 97.62 203 GLY A O 1
ATOM 1593 N N . PHE A 1 204 ? 13.713 4.454 -9.310 1.00 97.62 204 PHE A N 1
ATOM 1594 C CA . PHE A 1 204 ? 13.380 5.517 -8.342 1.00 97.62 204 PHE A CA 1
ATOM 1595 C C . PHE A 1 204 ? 14.159 5.386 -7.027 1.00 97.62 204 PHE A C 1
ATOM 1597 O O . PHE A 1 204 ? 14.334 6.362 -6.297 1.00 97.62 204 PHE A O 1
ATOM 1604 N N . LEU A 1 205 ? 14.638 4.177 -6.721 1.00 96.81 205 LEU A N 1
ATOM 1605 C CA . LEU A 1 205 ? 15.471 3.894 -5.550 1.00 96.81 205 LEU A CA 1
ATOM 1606 C C . LEU A 1 205 ? 16.977 4.025 -5.832 1.00 96.81 205 LEU A C 1
ATOM 1608 O O . LEU A 1 205 ? 17.784 3.723 -4.948 1.00 96.81 205 LEU A O 1
ATOM 1612 N N . GLU A 1 206 ? 17.368 4.462 -7.033 1.00 97.19 206 GLU A N 1
ATOM 1613 C CA . GLU A 1 206 ? 18.754 4.810 -7.347 1.00 97.19 206 GLU A CA 1
ATOM 1614 C C . GLU A 1 206 ? 19.141 6.157 -6.715 1.00 97.19 206 GLU A C 1
ATOM 1616 O O . GLU A 1 206 ? 18.284 7.023 -6.530 1.00 97.19 206 GLU A O 1
ATOM 1621 N N . PRO A 1 207 ? 20.421 6.387 -6.372 1.00 95.88 207 PRO A N 1
ATOM 1622 C CA . PRO A 1 207 ? 20.814 7.595 -5.650 1.00 95.88 207 PRO A CA 1
ATOM 1623 C C . PRO A 1 207 ? 20.495 8.924 -6.345 1.00 95.88 207 PRO A C 1
ATOM 1625 O O . PRO A 1 207 ? 20.060 9.852 -5.663 1.00 95.88 207 PRO A O 1
ATOM 1628 N N . GLU A 1 208 ? 20.690 9.030 -7.663 1.00 96.19 208 GLU A N 1
ATOM 1629 C CA . GLU A 1 208 ? 20.422 10.280 -8.393 1.00 96.19 208 GLU A CA 1
ATOM 1630 C C . GLU A 1 208 ? 18.918 10.509 -8.595 1.00 96.19 208 GLU A C 1
ATOM 1632 O O . GLU A 1 208 ? 18.401 11.569 -8.239 1.00 96.19 208 GLU A O 1
ATOM 1637 N N . ALA A 1 209 ? 18.189 9.495 -9.071 1.00 97.12 209 ALA A N 1
ATOM 1638 C CA . ALA A 1 209 ? 16.739 9.578 -9.252 1.00 97.12 209 ALA A CA 1
ATOM 1639 C C . ALA A 1 209 ? 16.016 9.788 -7.913 1.00 97.12 209 ALA A C 1
ATOM 1641 O O . ALA A 1 209 ? 15.174 10.672 -7.780 1.00 97.12 209 ALA A O 1
ATOM 1642 N N . GLY A 1 210 ? 16.404 9.047 -6.876 1.00 96.19 210 GLY A N 1
ATOM 1643 C CA . GLY A 1 210 ? 15.843 9.188 -5.541 1.00 96.19 210 GLY A CA 1
ATOM 1644 C C . GLY A 1 210 ? 16.126 10.553 -4.913 1.00 96.19 210 GLY A C 1
ATOM 1645 O O . GLY A 1 210 ? 15.291 11.064 -4.172 1.00 96.19 210 GLY A O 1
ATOM 1646 N N . LYS A 1 211 ? 17.255 11.199 -5.236 1.00 95.44 211 LYS A N 1
ATOM 1647 C CA . LYS A 1 211 ? 17.517 12.590 -4.833 1.00 95.44 211 LYS A CA 1
ATOM 1648 C C . LYS A 1 211 ? 16.561 13.568 -5.523 1.00 95.44 211 LYS A C 1
ATOM 1650 O O . LYS A 1 211 ? 16.069 14.466 -4.843 1.00 95.44 211 LYS A O 1
ATOM 1655 N N . ILE A 1 212 ? 16.297 13.388 -6.820 1.00 95.88 212 ILE A N 1
ATOM 1656 C CA . ILE A 1 212 ? 15.335 14.197 -7.592 1.00 95.88 212 ILE A CA 1
ATOM 1657 C C . ILE A 1 212 ? 13.926 14.049 -6.998 1.00 95.88 212 ILE A C 1
ATOM 1659 O O . ILE A 1 212 ? 13.283 15.041 -6.671 1.00 95.88 212 ILE A O 1
ATOM 1663 N N . LEU A 1 213 ? 13.499 12.810 -6.750 1.00 95.38 213 LEU A N 1
ATOM 16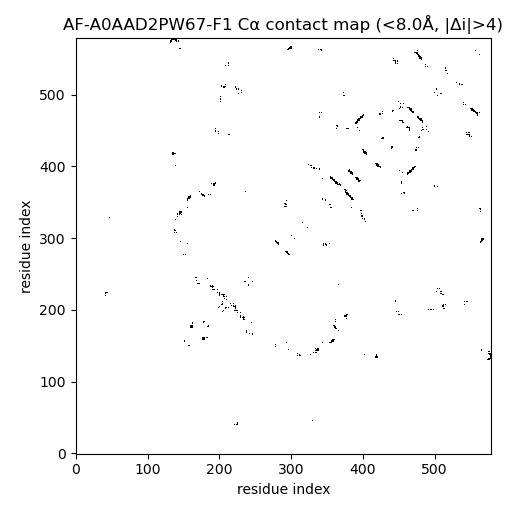64 C CA . LEU A 1 213 ? 12.173 12.465 -6.226 1.00 95.38 213 LEU A CA 1
ATOM 1665 C C . LEU A 1 213 ? 12.008 12.670 -4.706 1.00 95.38 213 LEU A C 1
ATOM 1667 O O . LEU A 1 213 ? 10.947 12.382 -4.151 1.00 95.38 213 LEU A O 1
ATOM 1671 N N . GLY A 1 214 ? 13.054 13.099 -3.993 1.00 94.00 214 GLY A N 1
ATOM 1672 C CA . GLY A 1 214 ? 13.008 13.285 -2.538 1.00 94.00 214 GLY A CA 1
ATOM 1673 C C . GLY A 1 214 ? 12.856 11.988 -1.724 1.00 94.00 214 GLY A C 1
ATOM 1674 O O . GLY A 1 214 ? 12.358 12.017 -0.595 1.00 94.00 214 GLY A O 1
ATOM 1675 N N . VAL A 1 215 ? 13.285 10.845 -2.262 1.00 92.81 215 VAL A N 1
ATOM 1676 C CA . VAL A 1 215 ? 13.264 9.545 -1.577 1.00 92.81 215 VAL A CA 1
ATOM 1677 C C . VAL A 1 215 ? 14.244 9.556 -0.391 1.00 92.81 215 VAL A C 1
ATOM 1679 O O . VAL A 1 215 ? 15.411 9.938 -0.543 1.00 92.81 215 VAL A O 1
ATOM 1682 N N . PRO A 1 216 ? 13.826 9.120 0.815 1.00 90.69 216 PRO A N 1
ATOM 1683 C CA . PRO A 1 216 ? 14.718 9.052 1.966 1.00 90.69 216 PRO A CA 1
ATOM 1684 C C . PRO A 1 216 ? 15.944 8.172 1.701 1.00 90.69 216 PRO A C 1
ATOM 1686 O O . PRO A 1 216 ? 15.820 7.053 1.214 1.00 90.69 216 PRO A O 1
ATOM 1689 N N . ARG A 1 217 ? 17.133 8.619 2.131 1.00 89.75 217 ARG A N 1
ATOM 1690 C CA . ARG A 1 217 ? 18.397 7.879 1.927 1.00 89.75 217 ARG A CA 1
ATOM 1691 C C . ARG A 1 217 ? 18.361 6.425 2.404 1.00 89.75 217 ARG A C 1
ATOM 1693 O O . ARG A 1 217 ? 18.990 5.574 1.794 1.00 89.75 217 ARG A O 1
ATOM 1700 N N . SER A 1 218 ? 17.621 6.133 3.473 1.00 87.88 218 SER A N 1
ATOM 1701 C CA . SER A 1 218 ? 17.447 4.772 4.003 1.00 87.88 218 SER A CA 1
ATOM 1702 C C . SER A 1 218 ? 16.725 3.814 3.049 1.00 87.88 218 SER A C 1
ATOM 1704 O O . SER A 1 218 ? 16.708 2.609 3.296 1.00 87.88 218 SER A O 1
ATOM 1706 N N . TRP A 1 219 ? 16.061 4.342 2.021 1.00 88.44 219 TRP A N 1
ATOM 1707 C CA . TRP A 1 219 ? 15.279 3.583 1.043 1.00 88.44 219 TRP A CA 1
ATOM 1708 C C . TRP A 1 219 ? 15.987 3.470 -0.311 1.00 88.44 219 TRP A C 1
ATOM 1710 O O . TRP A 1 219 ? 15.537 2.706 -1.157 1.00 88.44 219 TRP A O 1
ATOM 1720 N N . LEU A 1 220 ? 17.112 4.169 -0.502 1.00 93.50 220 LEU A N 1
ATOM 1721 C CA . LEU A 1 220 ? 17.912 4.119 -1.726 1.00 93.50 220 LEU A CA 1
ATOM 1722 C C . LEU A 1 220 ? 18.686 2.796 -1.797 1.00 93.50 220 LEU A C 1
ATOM 1724 O O . LEU A 1 220 ? 19.842 2.712 -1.382 1.00 93.50 220 LEU A O 1
ATOM 1728 N N . ARG A 1 221 ? 18.005 1.741 -2.249 1.00 91.94 221 ARG A N 1
ATOM 1729 C CA . ARG A 1 221 ? 18.534 0.370 -2.360 1.00 91.94 221 ARG A CA 1
ATOM 1730 C C . ARG A 1 221 ? 18.851 -0.042 -3.803 1.00 91.94 221 ARG A C 1
ATOM 1732 O O . ARG A 1 221 ? 19.379 -1.132 -4.006 1.00 91.94 221 ARG A O 1
ATOM 1739 N N . GLY A 1 222 ? 18.541 0.820 -4.772 1.00 95.06 222 GLY A N 1
ATOM 1740 C CA . GLY A 1 222 ? 18.706 0.565 -6.199 1.00 95.06 222 GLY A CA 1
ATOM 1741 C C . GLY A 1 222 ? 17.807 -0.539 -6.769 1.00 95.06 222 GLY A C 1
ATOM 1742 O O . GLY A 1 222 ? 16.855 -0.981 -6.122 1.00 95.06 222 GLY A O 1
ATOM 1743 N N . GLY A 1 223 ? 18.119 -0.985 -7.988 1.00 95.88 223 GLY A N 1
ATOM 1744 C CA . GLY A 1 223 ? 17.325 -1.960 -8.758 1.00 95.88 223 GLY A CA 1
ATOM 1745 C C . GLY A 1 223 ? 17.605 -3.446 -8.484 1.00 95.88 223 GLY A C 1
ATOM 1746 O O . GLY A 1 223 ? 16.924 -4.312 -9.033 1.00 95.88 223 GLY A O 1
ATOM 1747 N N . MET A 1 224 ? 18.587 -3.784 -7.639 1.00 97.31 224 MET A N 1
ATOM 1748 C CA . MET A 1 224 ? 19.047 -5.177 -7.469 1.00 97.31 224 MET A CA 1
ATOM 1749 C C . MET A 1 224 ? 17.976 -6.133 -6.926 1.00 97.31 224 MET A C 1
ATOM 1751 O O . MET A 1 224 ? 17.930 -7.294 -7.332 1.00 97.31 224 MET A O 1
ATOM 1755 N N . GLY A 1 225 ? 17.106 -5.660 -6.027 1.00 95.56 225 GLY A N 1
ATOM 1756 C CA . GLY A 1 225 ? 15.998 -6.469 -5.503 1.00 95.56 225 GLY A CA 1
ATOM 1757 C C . GLY A 1 225 ? 15.032 -6.897 -6.610 1.00 95.56 225 GLY A C 1
ATOM 1758 O O . GLY A 1 225 ? 14.756 -8.089 -6.756 1.00 95.56 225 GLY A O 1
ATOM 1759 N N . ALA A 1 226 ? 14.623 -5.940 -7.449 1.00 97.31 226 ALA A N 1
ATOM 1760 C CA . ALA A 1 226 ? 13.767 -6.202 -8.601 1.00 97.31 226 ALA A CA 1
ATOM 1761 C C . ALA A 1 226 ? 14.449 -7.127 -9.613 1.00 97.31 226 ALA A C 1
ATOM 1763 O O . ALA A 1 226 ? 13.845 -8.105 -10.042 1.00 97.31 226 ALA A O 1
ATOM 1764 N N . TYR A 1 227 ? 15.728 -6.892 -9.924 1.00 98.19 227 TYR A N 1
ATOM 1765 C CA . TYR A 1 227 ? 16.500 -7.767 -10.810 1.00 98.19 227 TYR A CA 1
ATOM 1766 C C . TYR A 1 227 ? 16.466 -9.233 -10.350 1.00 98.19 227 TYR A C 1
ATOM 1768 O O . TYR A 1 227 ? 16.147 -10.126 -11.131 1.00 98.19 227 TYR A O 1
ATOM 1776 N N . HIS A 1 228 ? 16.743 -9.498 -9.071 1.00 97.62 228 HIS A N 1
ATOM 1777 C CA . HIS A 1 228 ? 16.715 -10.864 -8.552 1.00 97.62 228 HIS A CA 1
ATOM 1778 C C . HIS A 1 228 ? 15.309 -11.465 -8.521 1.00 97.62 228 HIS A C 1
ATOM 1780 O O . HIS A 1 228 ? 15.170 -12.663 -8.767 1.00 97.62 228 HIS A O 1
ATOM 1786 N N . ARG A 1 229 ? 14.277 -10.666 -8.222 1.00 96.50 229 ARG A N 1
ATOM 1787 C CA . ARG A 1 229 ? 12.890 -11.144 -8.177 1.00 96.50 229 ARG A CA 1
ATOM 1788 C C . ARG A 1 229 ? 12.372 -11.522 -9.561 1.00 96.50 229 ARG A C 1
ATOM 1790 O O . ARG A 1 229 ? 11.815 -12.604 -9.702 1.00 96.50 229 ARG A O 1
ATOM 1797 N N . LEU A 1 230 ? 12.594 -10.672 -10.563 1.00 97.25 230 LEU A N 1
ATOM 1798 C CA . LEU A 1 230 ? 12.082 -10.846 -11.929 1.00 97.25 230 LEU A CA 1
ATOM 1799 C C . LEU A 1 230 ? 12.774 -11.968 -12.711 1.00 97.25 230 LEU A C 1
ATOM 1801 O O . LEU A 1 230 ? 12.243 -12.443 -13.707 1.00 97.25 230 LEU A O 1
ATOM 1805 N N . ARG A 1 231 ? 13.946 -12.424 -12.257 1.00 97.19 231 ARG A N 1
ATOM 1806 C CA . ARG A 1 231 ? 14.629 -13.594 -12.831 1.00 97.19 231 ARG A CA 1
ATOM 1807 C C . ARG A 1 231 ? 14.072 -14.933 -12.362 1.00 97.19 231 ARG A C 1
ATOM 1809 O O . ARG A 1 231 ? 14.476 -15.968 -12.889 1.00 97.19 231 ARG A O 1
ATOM 1816 N N . ARG A 1 232 ? 13.224 -14.939 -11.334 1.00 96.88 232 ARG A N 1
ATOM 1817 C CA . ARG A 1 232 ? 12.620 -16.176 -10.837 1.00 96.88 232 ARG A CA 1
ATOM 1818 C C . ARG A 1 232 ? 11.515 -16.641 -11.789 1.00 96.88 232 ARG A C 1
ATOM 1820 O O . ARG A 1 232 ? 10.908 -15.799 -12.448 1.00 96.88 232 ARG A O 1
ATOM 1827 N N . PRO A 1 233 ? 11.246 -17.953 -11.877 1.00 95.56 233 PRO A N 1
ATOM 1828 C CA . PRO A 1 233 ? 10.099 -18.442 -12.630 1.00 95.56 233 PRO A CA 1
ATOM 1829 C C . PRO A 1 233 ? 8.803 -17.875 -12.035 1.00 95.56 233 PRO A C 1
ATOM 1831 O O . PRO A 1 233 ? 8.691 -17.723 -10.824 1.00 95.56 233 PRO A O 1
ATOM 1834 N N . ALA A 1 234 ? 7.839 -17.550 -12.890 1.00 95.62 234 ALA A N 1
ATOM 1835 C CA . ALA A 1 234 ? 6.519 -17.082 -12.483 1.00 95.62 234 ALA A CA 1
ATOM 1836 C C . ALA A 1 234 ? 5.467 -18.105 -12.901 1.00 95.62 234 ALA A C 1
ATOM 1838 O O . ALA A 1 234 ? 5.612 -18.722 -13.955 1.00 95.62 234 ALA A O 1
ATOM 1839 N N . LEU A 1 235 ? 4.388 -18.221 -12.129 1.00 95.81 235 LEU A N 1
ATOM 1840 C CA . LEU A 1 235 ? 3.179 -18.908 -12.584 1.00 95.81 235 LEU A CA 1
ATOM 1841 C C . LEU A 1 235 ? 2.536 -18.066 -13.692 1.00 95.81 235 LEU A C 1
ATOM 1843 O O . LEU A 1 235 ? 2.221 -16.891 -13.460 1.00 95.81 235 LEU A O 1
ATOM 1847 N N . ARG A 1 236 ? 2.378 -18.636 -14.890 1.00 93.81 236 ARG A N 1
ATOM 1848 C CA . ARG A 1 236 ? 1.919 -17.906 -16.085 1.00 93.81 236 ARG A CA 1
ATOM 1849 C C . ARG A 1 236 ? 0.554 -18.361 -16.558 1.00 93.81 236 ARG A C 1
ATOM 1851 O O . ARG A 1 236 ? -0.245 -17.528 -16.979 1.00 93.81 236 ARG A O 1
ATOM 1858 N N . THR A 1 237 ? 0.301 -19.664 -16.520 1.00 94.94 237 THR A N 1
ATOM 1859 C CA . THR A 1 237 ? -0.910 -20.241 -17.108 1.00 94.94 237 THR A CA 1
ATOM 1860 C C . THR A 1 237 ? -1.945 -20.596 -16.049 1.00 94.94 237 THR A C 1
ATOM 1862 O O . THR A 1 237 ? -1.627 -20.832 -14.884 1.00 94.94 237 THR A O 1
ATOM 1865 N N . LEU A 1 238 ? -3.212 -20.645 -16.467 1.00 95.19 238 LEU A N 1
ATOM 1866 C CA . LEU A 1 238 ? -4.315 -21.048 -15.596 1.00 95.19 238 LEU A CA 1
ATOM 1867 C C . LEU A 1 238 ? -4.141 -22.490 -15.092 1.00 95.19 238 LEU A C 1
ATOM 1869 O O . LEU A 1 238 ? -4.453 -22.780 -13.940 1.00 95.19 238 LEU A O 1
ATOM 1873 N N . GLU A 1 239 ? -3.616 -23.370 -15.947 1.00 96.00 239 GLU A N 1
ATOM 1874 C CA . GLU A 1 239 ? -3.284 -24.759 -15.621 1.00 96.00 239 GLU A CA 1
ATOM 1875 C C . GLU A 1 239 ? -2.231 -24.811 -14.506 1.00 96.00 239 GLU A C 1
ATOM 1877 O O . GLU A 1 239 ? -2.477 -25.389 -13.452 1.00 96.00 239 GLU A O 1
ATOM 1882 N N . GLU A 1 240 ? -1.093 -24.128 -14.691 1.00 95.44 240 GLU A N 1
ATOM 1883 C CA . GLU A 1 240 ? -0.016 -24.048 -13.693 1.00 95.44 240 GLU A CA 1
ATOM 1884 C C . GLU A 1 240 ? -0.522 -23.506 -12.357 1.00 95.44 240 GLU A C 1
ATOM 1886 O O . GLU A 1 240 ? -0.219 -24.059 -11.302 1.00 95.44 240 GLU A O 1
ATOM 1891 N N . MET A 1 241 ? -1.306 -22.425 -12.390 1.00 95.50 241 MET A N 1
ATOM 1892 C CA . MET A 1 241 ? -1.839 -21.816 -11.177 1.00 95.50 241 MET A CA 1
ATOM 1893 C C . MET A 1 241 ? -2.832 -22.735 -10.463 1.00 95.50 241 MET A C 1
ATOM 1895 O O . MET A 1 241 ? -2.761 -22.845 -9.245 1.00 95.50 241 MET A O 1
ATOM 1899 N N . ASN A 1 242 ? -3.721 -23.435 -11.171 1.00 96.06 242 ASN A N 1
ATOM 1900 C CA . ASN A 1 242 ? -4.611 -24.411 -10.535 1.00 96.06 242 ASN A CA 1
ATOM 1901 C C . ASN A 1 242 ? -3.827 -25.593 -9.950 1.00 96.06 242 ASN A C 1
ATOM 1903 O O . ASN A 1 242 ? -4.074 -25.988 -8.808 1.00 96.06 242 ASN A O 1
ATOM 1907 N N . VAL A 1 243 ? -2.832 -26.103 -10.684 1.00 95.25 243 VAL A N 1
ATOM 1908 C CA . VAL A 1 243 ? -1.962 -27.189 -10.217 1.00 95.25 243 VAL A CA 1
ATOM 1909 C C . VAL A 1 243 ? -1.224 -26.783 -8.944 1.00 95.25 243 VAL A C 1
ATOM 1911 O O . VAL A 1 243 ? -1.247 -27.529 -7.970 1.00 95.25 243 VAL A O 1
ATOM 1914 N N . VAL A 1 244 ? -0.612 -25.601 -8.909 1.00 94.75 244 VAL A N 1
ATOM 1915 C CA . VAL A 1 244 ? 0.173 -25.168 -7.750 1.00 94.75 244 VAL A CA 1
ATOM 1916 C C . VAL A 1 244 ? -0.731 -24.714 -6.609 1.00 94.75 244 VAL A C 1
ATOM 1918 O O . VAL A 1 244 ? -0.588 -25.215 -5.503 1.00 94.75 244 VAL A O 1
ATOM 1921 N N . LEU A 1 245 ? -1.672 -23.801 -6.860 1.00 94.75 245 LEU A N 1
ATOM 1922 C CA . LEU A 1 245 ? -2.397 -23.064 -5.817 1.00 94.75 245 LEU A CA 1
ATOM 1923 C C . LEU A 1 245 ? -3.612 -23.814 -5.251 1.00 94.75 245 LEU A C 1
ATOM 1925 O O . LEU A 1 245 ? -4.005 -23.535 -4.119 1.00 94.75 245 LEU A O 1
ATOM 1929 N N . CYS A 1 246 ? -4.207 -24.740 -6.016 1.00 94.38 246 CYS A N 1
ATOM 1930 C CA . CYS A 1 246 ? -5.473 -25.393 -5.653 1.00 94.38 246 CYS A CA 1
ATOM 1931 C C . CYS A 1 246 ? -5.349 -26.912 -5.390 1.00 94.38 246 CYS A C 1
ATOM 1933 O O . CYS A 1 246 ? -6.238 -27.507 -4.782 1.00 94.38 246 CYS A O 1
ATOM 1935 N N . SER A 1 247 ? -4.246 -27.569 -5.775 1.00 84.50 247 SER A N 1
ATOM 1936 C CA . SER A 1 247 ? -4.132 -29.044 -5.695 1.00 84.50 247 SER A CA 1
ATOM 1937 C C . SER A 1 247 ? -3.873 -29.621 -4.299 1.00 84.50 247 SER A C 1
ATOM 1939 O O . SER A 1 247 ? -3.869 -30.845 -4.135 1.00 84.50 247 SER A O 1
ATOM 1941 N N . SER A 1 248 ? -3.678 -28.792 -3.268 1.00 66.31 248 SER A N 1
ATOM 1942 C CA . SER A 1 248 ? -3.270 -29.239 -1.924 1.00 66.31 248 SER A CA 1
ATOM 1943 C C . SER A 1 248 ? -4.265 -30.178 -1.223 1.00 66.31 248 SER A C 1
ATOM 1945 O O . SER A 1 248 ? -3.920 -30.781 -0.207 1.00 66.31 248 SER A O 1
ATOM 1947 N N . LYS A 1 249 ? -5.484 -30.361 -1.752 1.00 61.53 249 LYS A N 1
ATOM 1948 C CA . LYS A 1 249 ? -6.456 -31.326 -1.209 1.00 61.53 249 LYS A CA 1
ATOM 1949 C C . LYS A 1 249 ? -6.187 -32.784 -1.604 1.00 61.53 249 LYS A C 1
ATOM 1951 O O . LYS A 1 249 ? -6.686 -33.672 -0.915 1.00 61.53 249 LYS A O 1
ATOM 1956 N N . ASN A 1 250 ? -5.381 -33.053 -2.636 1.00 50.34 250 ASN A N 1
ATOM 1957 C CA . ASN A 1 250 ? -5.212 -34.420 -3.150 1.00 50.34 250 ASN A CA 1
ATOM 1958 C C . ASN A 1 250 ? -3.993 -35.180 -2.604 1.00 50.34 250 ASN A C 1
ATOM 1960 O O . ASN A 1 250 ? -4.023 -36.407 -2.586 1.00 50.34 250 ASN A O 1
ATOM 1964 N N . THR A 1 251 ? -2.951 -34.509 -2.109 1.00 51.72 251 THR A N 1
ATOM 1965 C CA . THR A 1 251 ? -1.688 -35.182 -1.740 1.00 51.72 251 THR A CA 1
ATOM 1966 C C . THR A 1 251 ? -1.554 -35.577 -0.267 1.00 51.72 251 THR A C 1
ATOM 1968 O O . THR A 1 251 ? -0.751 -36.451 0.031 1.00 51.72 251 THR A O 1
ATOM 1971 N N . ASN A 1 252 ? -2.356 -35.031 0.659 1.00 47.97 252 ASN A N 1
ATOM 1972 C CA . ASN A 1 252 ? -2.117 -35.203 2.107 1.00 47.97 252 ASN A CA 1
ATOM 1973 C C . ASN A 1 252 ? -3.240 -35.874 2.916 1.00 47.97 252 ASN A C 1
ATOM 1975 O O . ASN A 1 252 ? -3.222 -35.819 4.145 1.00 47.97 252 ASN A O 1
ATOM 1979 N N . ARG A 1 253 ? -4.202 -36.561 2.282 1.00 48.19 253 ARG A N 1
ATOM 1980 C CA . ARG A 1 253 ? -5.216 -37.320 3.045 1.00 48.19 253 ARG A CA 1
ATOM 1981 C C . ARG A 1 253 ? -4.764 -38.705 3.520 1.00 48.19 253 ARG A C 1
ATOM 1983 O O . ARG A 1 253 ? -5.444 -39.268 4.370 1.00 48.19 253 ARG A O 1
ATOM 1990 N N . ASN A 1 254 ? -3.624 -39.213 3.042 1.00 48.56 254 ASN A N 1
ATOM 1991 C CA . ASN A 1 254 ? -3.166 -40.567 3.371 1.00 48.56 254 ASN A CA 1
ATOM 1992 C C . ASN A 1 254 ? -1.877 -40.660 4.209 1.00 48.56 254 ASN A C 1
ATOM 1994 O O . ASN A 1 254 ? -1.578 -41.770 4.630 1.00 48.56 254 ASN A O 1
ATOM 1998 N N . ASP A 1 255 ? -1.151 -39.568 4.504 1.00 47.88 255 ASP A N 1
ATOM 1999 C CA . ASP A 1 255 ? 0.209 -39.711 5.074 1.00 47.88 255 ASP A CA 1
ATOM 2000 C C . ASP A 1 255 ? 0.599 -38.772 6.234 1.00 47.88 255 ASP A C 1
ATOM 2002 O O . ASP A 1 255 ? 1.772 -38.637 6.568 1.00 47.88 255 ASP A O 1
ATOM 2006 N N . ILE A 1 256 ? -0.364 -38.144 6.922 1.00 47.72 256 ILE A N 1
ATOM 2007 C CA . ILE A 1 256 ? -0.072 -37.418 8.175 1.00 47.72 256 ILE A CA 1
ATOM 2008 C C . ILE A 1 256 ? -0.935 -37.965 9.306 1.00 47.72 256 ILE A C 1
ATOM 2010 O O . ILE A 1 256 ? -1.961 -37.412 9.706 1.00 47.72 256 ILE A O 1
ATOM 2014 N N . GLY A 1 257 ? -0.458 -39.077 9.859 1.00 47.47 257 GLY A N 1
ATOM 2015 C CA . GLY A 1 257 ? -0.692 -39.394 11.256 1.00 47.47 257 GLY A CA 1
ATOM 2016 C C . GLY A 1 257 ? -0.079 -38.314 12.158 1.00 47.47 257 GLY A C 1
ATOM 2017 O O . GLY A 1 257 ? 1.043 -37.865 11.952 1.00 47.47 257 GLY A O 1
ATOM 2018 N N . GLN A 1 258 ? -0.824 -37.931 13.195 1.00 42.88 258 GLN A N 1
ATOM 2019 C CA . GLN A 1 258 ? -0.317 -37.296 14.419 1.00 42.88 258 GLN A CA 1
ATOM 2020 C C . GLN A 1 258 ? 0.397 -35.935 14.286 1.00 42.88 258 GLN A C 1
ATOM 2022 O O . GLN A 1 258 ? 1.430 -35.708 14.913 1.00 42.88 258 GLN A O 1
ATOM 2027 N N . SER A 1 259 ? -0.207 -34.952 13.617 1.00 40.94 259 SER A N 1
ATOM 2028 C CA . SER A 1 259 ? 0.051 -33.558 14.009 1.00 40.94 259 SER A CA 1
ATOM 2029 C C . SER A 1 259 ? -0.798 -33.231 15.234 1.00 40.94 259 SER A C 1
ATOM 2031 O O . SER A 1 259 ? -2.021 -33.143 15.154 1.00 40.94 259 SER A O 1
ATOM 2033 N N . ARG A 1 260 ? -0.138 -33.116 16.393 1.00 38.03 260 ARG A N 1
ATOM 2034 C CA . ARG A 1 260 ? -0.729 -32.657 17.654 1.00 38.03 260 ARG A CA 1
ATOM 2035 C C . ARG A 1 260 ? -1.441 -31.329 17.417 1.00 38.03 260 ARG A C 1
ATOM 2037 O O . ARG A 1 260 ? -0.805 -30.281 17.360 1.00 38.03 260 ARG A O 1
ATOM 2044 N N . SER A 1 261 ? -2.766 -31.379 17.337 1.00 36.69 261 SER A N 1
ATOM 2045 C CA . SER A 1 261 ? -3.611 -30.232 17.618 1.00 36.69 261 SER A CA 1
ATOM 2046 C C . SER A 1 261 ? -3.180 -29.691 18.977 1.00 36.69 261 SER A C 1
ATOM 2048 O O . SER A 1 261 ? -3.339 -30.373 19.994 1.00 36.69 261 SER A O 1
ATOM 2050 N N . ILE A 1 262 ? -2.604 -28.490 18.999 1.00 41.16 262 ILE A N 1
ATOM 2051 C CA . ILE A 1 262 ? -2.574 -27.680 20.209 1.00 41.16 262 ILE A CA 1
ATOM 2052 C C . ILE A 1 262 ? -4.046 -27.466 20.537 1.00 41.16 262 ILE A C 1
ATOM 2054 O O . ILE A 1 262 ? -4.723 -26.641 19.931 1.00 41.16 262 ILE A O 1
ATOM 2058 N N . SER A 1 263 ? -4.559 -28.316 21.424 1.00 37.88 263 SER A N 1
ATOM 2059 C CA . SER A 1 263 ? -5.844 -28.152 22.068 1.00 37.88 263 SER A CA 1
ATOM 2060 C C . SER A 1 263 ? -5.740 -26.860 22.854 1.00 37.88 263 SER A C 1
ATOM 2062 O O . SER A 1 263 ? -5.239 -26.820 23.978 1.00 37.88 263 SER A O 1
ATOM 2064 N N . THR A 1 264 ? -6.141 -25.787 22.194 1.00 44.75 264 THR A N 1
ATOM 2065 C CA . THR A 1 264 ? -6.499 -24.521 22.792 1.00 44.75 264 THR A CA 1
ATOM 2066 C C . THR A 1 264 ? -7.438 -24.845 23.943 1.00 44.75 264 THR A C 1
ATOM 2068 O O . THR A 1 264 ? -8.563 -25.308 23.760 1.00 44.75 264 THR A O 1
ATOM 2071 N N . SER A 1 265 ? -6.946 -24.639 25.159 1.00 43.03 265 SER A N 1
ATOM 2072 C CA . SER A 1 265 ? -7.673 -24.706 26.424 1.00 43.03 265 SER A CA 1
ATOM 2073 C C . SER A 1 265 ? -8.722 -23.582 26.543 1.00 43.03 265 SER A C 1
ATOM 2075 O O . SER A 1 265 ? -8.906 -22.995 27.604 1.00 43.03 265 SER A O 1
ATOM 2077 N N . SER A 1 266 ? -9.416 -23.280 25.441 1.00 51.16 266 SER A N 1
ATOM 2078 C CA . SER A 1 266 ? -10.366 -22.177 25.256 1.00 51.16 266 SER A CA 1
ATOM 2079 C C . SER A 1 266 ? -11.827 -22.621 25.358 1.00 51.16 266 SER A C 1
ATOM 2081 O O . SER A 1 266 ? -12.724 -21.782 25.379 1.00 51.16 266 SER A O 1
ATOM 2083 N N . GLN A 1 267 ? -12.105 -23.926 25.447 1.00 44.97 267 GLN A N 1
ATOM 2084 C CA . GLN A 1 267 ? -13.483 -24.436 25.465 1.00 44.97 267 GLN A CA 1
ATOM 2085 C C . GLN A 1 267 ? -14.256 -24.134 26.763 1.00 44.97 267 GLN A C 1
ATOM 2087 O O . GLN A 1 267 ? -15.469 -24.299 26.787 1.00 44.97 267 GLN A O 1
ATOM 2092 N N . GLN A 1 268 ? -13.611 -23.625 27.822 1.00 45.16 268 GLN A N 1
ATOM 2093 C CA . GLN A 1 268 ? -14.311 -23.198 29.046 1.00 45.16 268 GLN A CA 1
ATOM 2094 C C . GLN A 1 268 ? -14.650 -21.696 29.109 1.00 45.16 268 GLN A C 1
ATOM 2096 O O . GLN A 1 268 ? -15.295 -21.277 30.065 1.00 45.16 268 GLN A O 1
ATOM 2101 N N . GLN A 1 269 ? -14.300 -20.887 28.099 1.00 51.41 269 GLN A N 1
ATOM 2102 C CA . GLN A 1 269 ? -14.749 -19.481 28.011 1.00 51.41 269 GLN A CA 1
ATOM 2103 C C . GLN A 1 269 ? -15.859 -19.237 26.974 1.00 51.41 269 GLN A C 1
ATOM 2105 O O . GLN A 1 269 ? -16.457 -18.166 26.967 1.00 51.41 269 GLN A O 1
ATOM 2110 N N . GLN A 1 270 ? -16.207 -20.228 26.147 1.00 48.81 270 GLN A N 1
ATOM 2111 C CA . GLN A 1 270 ? -17.202 -20.056 25.078 1.00 48.81 270 GLN A CA 1
ATOM 2112 C C . GLN A 1 270 ? -18.666 -20.020 25.551 1.00 48.81 270 GLN A C 1
ATOM 2114 O O . GLN A 1 270 ? -19.515 -19.548 24.808 1.00 48.81 270 GLN A O 1
ATOM 2119 N N . GLN A 1 271 ? -18.986 -20.437 26.782 1.00 46.78 271 GLN A N 1
ATOM 2120 C CA . GLN A 1 271 ? -20.381 -20.499 27.259 1.00 46.78 271 GLN A CA 1
ATOM 2121 C C . GLN A 1 271 ? -20.893 -19.237 27.983 1.00 46.78 271 GLN A C 1
ATOM 2123 O O . GLN A 1 271 ? -22.023 -19.230 28.455 1.00 46.78 271 GLN A O 1
ATOM 2128 N N . GLN A 1 272 ? -20.110 -18.153 28.071 1.00 47.66 272 GLN A N 1
ATOM 2129 C CA . GLN A 1 272 ? -20.594 -16.858 28.600 1.00 47.66 272 GLN A CA 1
ATOM 2130 C C . GLN A 1 272 ? -20.419 -15.679 27.629 1.00 47.66 272 GLN A C 1
ATOM 2132 O O . GLN A 1 272 ? -20.666 -14.533 28.000 1.00 47.66 272 GLN A O 1
ATOM 2137 N N . GLN A 1 273 ? -20.026 -15.940 26.380 1.00 50.62 273 GLN A N 1
ATOM 2138 C CA . GLN A 1 273 ? -19.753 -14.911 25.371 1.00 50.62 273 GLN A CA 1
ATOM 2139 C C . GLN A 1 273 ? -20.815 -14.878 24.255 1.00 50.62 273 GLN A C 1
ATOM 2141 O O . GLN A 1 273 ? -20.537 -14.441 23.144 1.00 50.62 273 GLN A O 1
ATOM 2146 N N . GLU A 1 274 ? -22.038 -15.327 24.550 1.00 47.75 274 GLU A N 1
ATOM 2147 C CA . GLU A 1 274 ? -23.116 -15.520 23.565 1.00 47.75 274 GLU A CA 1
ATOM 2148 C C . GLU A 1 274 ? -23.808 -14.234 23.068 1.00 47.75 274 GLU A C 1
ATOM 2150 O O . GLU A 1 274 ? -24.799 -14.336 22.359 1.00 47.75 274 GLU A O 1
ATOM 2155 N N . ASP A 1 275 ? -23.310 -13.021 23.349 1.00 54.53 275 ASP A N 1
ATOM 2156 C CA . ASP A 1 275 ? -23.972 -11.811 22.813 1.00 54.53 275 ASP A CA 1
ATOM 2157 C C . ASP A 1 275 ? -23.075 -10.580 22.576 1.00 54.53 275 ASP A C 1
ATOM 2159 O O . ASP A 1 275 ? -23.564 -9.483 22.282 1.00 54.53 275 ASP A O 1
ATOM 2163 N N . SER A 1 276 ? -21.744 -10.704 22.670 1.00 63.44 276 SER A N 1
ATOM 2164 C CA . SER A 1 276 ? -20.866 -9.567 22.358 1.00 63.44 276 SER A CA 1
ATOM 2165 C C . SER A 1 276 ? -20.637 -9.457 20.852 1.00 63.44 276 SER A C 1
ATOM 2167 O O . SER A 1 276 ? -19.576 -9.820 20.348 1.00 63.44 276 SER A O 1
ATOM 2169 N N . SER A 1 277 ? -21.634 -8.942 20.130 1.00 89.31 277 SER A N 1
ATOM 2170 C CA . SER A 1 277 ? -21.475 -8.559 18.724 1.00 89.31 277 SER A CA 1
ATOM 2171 C C . SER A 1 277 ? -20.245 -7.654 18.573 1.00 89.31 277 SER A C 1
ATOM 2173 O O . SER A 1 277 ? -20.187 -6.581 19.185 1.00 89.31 277 SER A O 1
ATOM 2175 N N . ILE A 1 278 ? -19.262 -8.077 17.766 1.00 94.81 278 ILE A N 1
ATOM 2176 C CA . ILE A 1 278 ? -18.023 -7.320 17.488 1.00 94.81 278 ILE A CA 1
ATOM 2177 C C . ILE A 1 278 ? -18.360 -5.896 17.026 1.00 94.81 278 ILE A C 1
ATOM 2179 O O . ILE A 1 278 ? -17.715 -4.916 17.421 1.00 94.81 278 ILE A O 1
ATOM 2183 N N . TRP A 1 279 ? -19.436 -5.792 16.247 1.00 94.88 279 TRP A N 1
ATOM 2184 C CA . TRP A 1 279 ? -19.964 -4.569 15.669 1.00 94.88 279 TRP A CA 1
ATOM 2185 C C . TRP A 1 279 ? -21.359 -4.265 16.213 1.00 94.88 279 TRP A C 1
ATOM 2187 O O . TRP A 1 279 ? -22.256 -5.101 16.146 1.00 94.88 279 TRP A O 1
ATOM 2197 N N . LEU A 1 280 ? -21.585 -3.046 16.707 1.00 92.50 280 LEU A N 1
ATOM 2198 C CA . LEU A 1 280 ? -22.934 -2.537 16.972 1.00 92.50 280 LEU A CA 1
ATOM 2199 C C . LEU A 1 280 ? -23.416 -1.710 15.768 1.00 92.50 280 LEU A C 1
ATOM 2201 O O . LEU A 1 280 ? -22.827 -0.653 15.516 1.00 92.50 280 LEU A O 1
ATOM 2205 N N . PRO A 1 281 ? -24.476 -2.128 15.048 1.00 89.06 281 PRO A N 1
ATOM 2206 C CA . PRO A 1 281 ? -25.047 -1.343 13.954 1.00 89.06 281 PRO A CA 1
ATOM 2207 C C . PRO A 1 281 ? -25.599 0.004 14.434 1.00 89.06 281 PRO A C 1
ATOM 2209 O O . PRO A 1 281 ? -26.193 0.091 15.514 1.00 89.06 281 PRO A O 1
ATOM 2212 N N . ASN A 1 282 ? -25.475 1.041 13.602 1.00 82.94 282 ASN A N 1
ATOM 2213 C CA . ASN A 1 282 ? -25.927 2.395 13.942 1.00 82.94 282 ASN A CA 1
ATOM 2214 C C . ASN A 1 282 ? -27.442 2.478 14.233 1.00 82.94 282 ASN A C 1
ATOM 2216 O O . ASN A 1 282 ? -27.855 3.210 15.125 1.00 82.94 282 ASN A O 1
ATOM 2220 N N . ASN A 1 283 ? -28.270 1.655 13.577 1.00 72.38 283 ASN A N 1
ATOM 2221 C CA . ASN A 1 283 ? -29.736 1.676 13.735 1.00 72.38 283 ASN A CA 1
ATOM 2222 C C . ASN A 1 283 ? -30.225 1.392 15.169 1.00 72.38 283 ASN A C 1
ATOM 2224 O O . ASN A 1 283 ? -31.360 1.717 15.502 1.00 72.38 283 ASN A O 1
ATOM 2228 N N . ARG A 1 284 ? -29.389 0.785 16.023 1.00 59.03 284 ARG A N 1
ATOM 2229 C CA . ARG A 1 284 ? -29.707 0.528 17.441 1.00 59.03 284 ARG A CA 1
ATOM 2230 C C . ARG A 1 284 ? -29.221 1.631 18.383 1.00 59.03 284 ARG A C 1
ATOM 2232 O O . ARG A 1 284 ? -29.561 1.625 19.565 1.00 59.03 284 ARG A O 1
ATOM 2239 N N . ALA A 1 285 ? -28.412 2.569 17.900 1.00 57.94 285 ALA A N 1
ATOM 2240 C CA . ALA A 1 285 ? -27.963 3.694 18.696 1.00 57.94 285 ALA A CA 1
ATOM 2241 C C . ALA A 1 285 ? -29.052 4.775 18.663 1.00 57.94 285 ALA A C 1
ATOM 2243 O O . ALA A 1 285 ? -29.131 5.554 17.721 1.00 57.94 285 ALA A O 1
ATOM 2244 N N . ASN A 1 286 ? -29.868 4.862 19.717 1.00 56.03 286 ASN A N 1
ATOM 2245 C CA . ASN A 1 286 ? -30.923 5.876 19.914 1.00 56.03 286 ASN A CA 1
ATOM 2246 C C . ASN A 1 286 ? -30.428 7.350 19.942 1.00 56.03 286 ASN A C 1
ATOM 2248 O O . ASN A 1 286 ? -31.137 8.234 20.409 1.00 56.03 286 ASN A O 1
ATOM 2252 N N . ASN A 1 287 ? -29.217 7.638 19.455 1.00 54.44 287 ASN A N 1
ATOM 2253 C CA . ASN A 1 287 ? -28.638 8.968 19.313 1.00 54.44 287 ASN A CA 1
ATOM 2254 C C . ASN A 1 287 ? -28.189 9.181 17.858 1.00 54.44 287 ASN A C 1
ATOM 2256 O O . ASN A 1 287 ? -27.136 8.702 17.439 1.00 54.44 287 ASN A O 1
ATOM 2260 N N . SER A 1 288 ? -28.987 9.948 17.115 1.00 51.44 288 SER A N 1
ATOM 2261 C CA . SER A 1 288 ? -28.951 10.222 15.667 1.00 51.44 288 SER A CA 1
ATOM 2262 C C . SER A 1 288 ? -27.726 10.993 15.133 1.00 51.44 288 SER A C 1
ATOM 2264 O O . SER A 1 288 ? -27.840 11.810 14.222 1.00 51.44 288 SER A O 1
ATOM 2266 N N . LYS A 1 289 ? -26.526 10.763 15.678 1.00 62.62 289 LYS A N 1
ATOM 2267 C CA . LYS A 1 289 ? -25.285 11.430 15.236 1.00 62.62 289 LYS A CA 1
ATOM 2268 C C . LYS A 1 289 ? -24.057 10.525 15.198 1.00 62.62 289 LYS A C 1
ATOM 2270 O O . LYS A 1 289 ? -22.938 11.042 15.206 1.00 62.62 289 LYS A O 1
ATOM 2275 N N . THR A 1 290 ? -24.198 9.198 15.212 1.00 61.50 290 THR A N 1
ATOM 2276 C CA . THR A 1 290 ? -22.987 8.380 15.062 1.00 61.50 290 THR A CA 1
ATOM 2277 C C . THR A 1 290 ? -22.500 8.440 13.609 1.00 61.50 290 THR A C 1
ATOM 2279 O O . THR A 1 290 ? -23.282 8.327 12.669 1.00 61.50 290 THR A O 1
ATOM 2282 N N . GLN A 1 291 ? -21.202 8.712 13.455 1.00 78.56 291 GLN A N 1
ATOM 2283 C CA . GLN A 1 291 ? -20.513 9.013 12.194 1.00 78.56 291 GLN A CA 1
ATOM 2284 C C . GLN A 1 291 ? -20.179 7.743 11.380 1.00 78.56 291 GLN A C 1
ATOM 2286 O O . GLN A 1 291 ? -19.514 7.827 10.357 1.00 78.56 291 GLN A O 1
ATOM 2291 N N . PHE A 1 292 ? -20.585 6.561 11.851 1.00 88.75 292 PHE A N 1
ATOM 2292 C CA . PHE A 1 292 ? -20.080 5.270 11.378 1.00 88.75 292 PHE A CA 1
ATOM 2293 C C . PHE A 1 292 ? -21.229 4.324 11.007 1.00 88.75 292 PHE A C 1
ATOM 2295 O O . PHE A 1 292 ? -22.292 4.381 11.626 1.00 88.75 292 PHE A O 1
ATOM 2302 N N . ALA A 1 293 ? -21.006 3.414 10.051 1.00 89.12 293 ALA A N 1
ATOM 2303 C CA . ALA A 1 293 ? -21.966 2.346 9.729 1.00 89.12 293 ALA A CA 1
ATOM 2304 C C . ALA A 1 293 ? -22.193 1.411 10.930 1.00 89.12 293 ALA A C 1
ATOM 2306 O O . ALA A 1 293 ? -23.328 1.085 11.291 1.00 89.12 293 ALA A O 1
ATOM 2307 N N . ALA A 1 294 ? -21.096 1.014 11.574 1.00 92.75 294 ALA A N 1
ATOM 2308 C CA . ALA A 1 294 ? -21.104 0.231 12.794 1.00 92.75 294 ALA A CA 1
ATOM 2309 C C . ALA A 1 294 ? -20.001 0.698 13.751 1.00 92.75 294 ALA A C 1
ATOM 2311 O O . ALA A 1 294 ? -19.004 1.312 13.360 1.00 92.75 294 ALA A O 1
ATOM 2312 N N . ARG A 1 295 ? -20.201 0.416 15.040 1.00 93.75 295 ARG A N 1
ATOM 2313 C CA . ARG A 1 295 ? -19.255 0.736 16.110 1.00 93.75 295 ARG A CA 1
ATOM 2314 C C . ARG A 1 295 ? -18.565 -0.531 16.603 1.00 93.75 295 ARG A C 1
ATOM 2316 O O . ARG A 1 295 ? -19.235 -1.447 17.069 1.00 93.75 295 ARG A O 1
ATOM 2323 N N . TYR A 1 296 ? -17.242 -0.533 16.579 1.00 95.25 296 TYR A N 1
ATOM 2324 C CA . TYR A 1 296 ? -16.388 -1.577 17.122 1.00 95.25 296 TYR A CA 1
ATOM 2325 C C . TYR A 1 296 ? -16.495 -1.623 18.647 1.00 95.25 296 TYR A C 1
ATOM 2327 O O . TYR A 1 296 ? -16.348 -0.597 19.325 1.00 95.25 296 TYR A O 1
ATOM 2335 N N . CYS A 1 297 ? -16.783 -2.807 19.185 1.00 93.62 297 CYS A N 1
ATOM 2336 C CA . CYS A 1 297 ? -17.165 -2.972 20.588 1.00 93.62 297 CYS A CA 1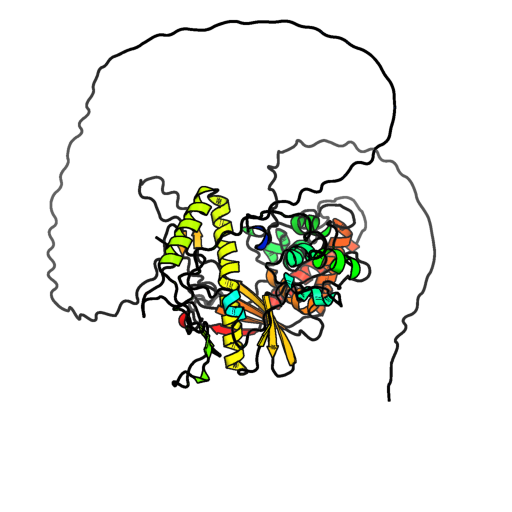
ATOM 2337 C C . CYS A 1 297 ? -16.157 -3.741 21.440 1.00 93.62 297 CYS A C 1
ATOM 2339 O O . CYS A 1 297 ? -16.282 -3.706 22.662 1.00 93.62 297 CYS A O 1
ATOM 2341 N N . ILE A 1 298 ? -15.147 -4.372 20.840 1.00 93.56 298 ILE A N 1
ATOM 2342 C CA . ILE A 1 298 ? -14.174 -5.176 21.585 1.00 93.56 298 ILE A CA 1
ATOM 2343 C C . ILE A 1 298 ? -13.161 -4.262 22.299 1.00 93.56 298 ILE A C 1
ATOM 2345 O O . ILE A 1 298 ? -12.443 -3.495 21.639 1.00 93.56 298 ILE A O 1
ATOM 2349 N N . PRO A 1 299 ? -13.096 -4.291 23.644 1.00 92.44 299 PRO A N 1
ATOM 2350 C CA . PRO A 1 299 ? -12.081 -3.567 24.392 1.00 92.44 299 PRO A CA 1
ATOM 2351 C C . PRO A 1 299 ? -10.754 -4.336 24.412 1.00 92.44 299 PRO A C 1
ATOM 2353 O O . PRO A 1 299 ? -10.732 -5.558 24.305 1.00 92.44 299 PRO A O 1
ATOM 2356 N N . VAL A 1 300 ? -9.646 -3.628 24.629 1.00 89.06 300 VAL A N 1
ATOM 2357 C CA . VAL A 1 300 ? -8.342 -4.263 24.888 1.00 89.06 300 VAL A CA 1
ATOM 2358 C C . VAL A 1 300 ? -8.352 -4.889 26.285 1.00 89.06 300 VAL A C 1
ATOM 2360 O O . VAL A 1 300 ? -8.547 -4.175 27.278 1.00 89.06 300 VAL A O 1
ATOM 2363 N N . ASN A 1 301 ? -8.122 -6.202 26.368 1.00 88.50 301 ASN A N 1
ATOM 2364 C CA . ASN A 1 301 ? -8.052 -6.931 27.637 1.00 88.50 301 ASN A CA 1
ATOM 2365 C C . ASN A 1 301 ? -6.672 -6.742 28.311 1.00 88.50 301 ASN A C 1
ATOM 2367 O O . ASN A 1 301 ? -5.640 -6.603 27.653 1.00 88.50 301 ASN A O 1
ATOM 2371 N N . GLN A 1 302 ? -6.633 -6.738 29.647 1.00 89.62 302 GLN A N 1
ATOM 2372 C CA . GLN A 1 302 ? -5.385 -6.691 30.411 1.00 89.62 302 GLN A CA 1
ATOM 2373 C C . GLN A 1 302 ? -4.519 -7.936 30.206 1.00 89.62 302 GLN A C 1
ATOM 2375 O O . GLN A 1 302 ? -3.295 -7.808 30.198 1.00 89.62 302 GLN A O 1
ATOM 2380 N N . ASP A 1 303 ? -5.120 -9.116 30.052 1.00 91.62 303 ASP A N 1
ATOM 2381 C CA . ASP A 1 303 ? -4.356 -10.352 29.849 1.00 91.62 303 ASP A CA 1
ATOM 2382 C C . ASP A 1 303 ? -3.708 -10.387 28.466 1.00 91.62 303 ASP A C 1
ATOM 2384 O O . ASP A 1 303 ? -2.503 -10.602 28.365 1.00 91.62 303 ASP A O 1
ATOM 2388 N N . GLU A 1 304 ? -4.446 -9.981 27.434 1.00 91.56 304 GLU A N 1
ATOM 2389 C CA . GLU A 1 304 ? -3.906 -9.760 26.090 1.00 91.56 304 GLU A CA 1
ATOM 2390 C C . GLU A 1 304 ? -2.724 -8.769 26.114 1.00 91.56 304 GLU A C 1
ATOM 2392 O O . GLU A 1 304 ? -1.680 -8.993 25.504 1.00 91.56 304 GLU A O 1
ATOM 2397 N N . ARG A 1 305 ? -2.822 -7.685 26.898 1.00 92.12 305 ARG A N 1
ATOM 2398 C CA . ARG A 1 305 ? -1.705 -6.740 27.070 1.00 92.12 305 ARG A CA 1
ATOM 2399 C C . ARG A 1 305 ? -0.468 -7.395 27.703 1.00 92.12 305 ARG A C 1
ATOM 2401 O O . ARG A 1 305 ? 0.653 -7.031 27.344 1.00 92.12 305 ARG A O 1
ATOM 2408 N N . LYS A 1 306 ? -0.637 -8.343 28.635 1.00 94.56 306 LYS A N 1
ATOM 2409 C CA . LYS A 1 306 ? 0.485 -9.098 29.226 1.00 94.56 306 LYS A CA 1
ATOM 2410 C C . LYS A 1 306 ? 1.114 -10.047 28.206 1.00 94.56 306 LYS A C 1
ATOM 2412 O O . LYS A 1 306 ? 2.339 -10.125 28.161 1.00 94.56 306 LYS A O 1
ATOM 2417 N N . GLU A 1 307 ? 0.309 -10.720 27.388 1.00 95.06 307 GLU A N 1
ATOM 2418 C CA . GLU A 1 307 ? 0.782 -11.608 26.317 1.00 95.06 307 GLU A CA 1
ATOM 2419 C C . GLU A 1 307 ? 1.608 -10.836 25.285 1.00 95.06 307 GLU A C 1
ATOM 2421 O O . GLU A 1 307 ? 2.757 -11.192 25.023 1.00 95.06 307 GLU A O 1
ATOM 2426 N N . ARG A 1 308 ? 1.102 -9.688 24.814 1.00 94.81 308 ARG A N 1
ATOM 2427 C CA . ARG A 1 308 ? 1.844 -8.777 23.923 1.00 94.81 308 ARG A CA 1
ATOM 2428 C C . ARG A 1 308 ? 3.183 -8.346 24.529 1.00 94.81 308 ARG A C 1
ATOM 2430 O O . ARG A 1 308 ? 4.195 -8.272 23.836 1.00 94.81 308 ARG A O 1
ATOM 2437 N N . LEU A 1 309 ? 3.229 -8.074 25.838 1.00 95.25 309 LEU A N 1
ATOM 2438 C CA . LEU A 1 309 ? 4.478 -7.720 26.525 1.00 95.25 309 LEU A CA 1
ATOM 2439 C C . LEU A 1 309 ? 5.472 -8.886 26.544 1.00 95.25 309 LEU A C 1
ATOM 2441 O O . LEU A 1 309 ? 6.673 -8.665 26.373 1.00 95.25 309 LEU A O 1
ATOM 2445 N N . GLN A 1 310 ? 4.999 -10.113 26.756 1.00 94.38 310 GLN A N 1
ATOM 2446 C CA . GLN A 1 310 ? 5.844 -11.306 26.696 1.00 94.38 310 GLN A CA 1
ATOM 2447 C C . GLN A 1 310 ? 6.373 -11.540 25.278 1.00 94.38 310 GLN A C 1
ATOM 2449 O O . GLN A 1 310 ? 7.572 -11.766 25.117 1.00 94.38 310 GLN A O 1
ATOM 2454 N N . GLU A 1 311 ? 5.526 -11.385 24.260 1.00 92.12 311 GLU A N 1
ATOM 2455 C CA . GLU A 1 311 ? 5.915 -11.480 22.851 1.00 92.12 311 GLU A CA 1
ATOM 2456 C C . GLU A 1 311 ? 7.015 -10.462 22.506 1.00 92.12 311 GLU A C 1
ATOM 2458 O O . GLU A 1 311 ? 8.069 -10.816 21.971 1.00 92.12 311 GLU A O 1
ATOM 2463 N N . MET A 1 312 ? 6.822 -9.196 22.890 1.00 91.00 312 MET A N 1
ATOM 2464 C CA . MET A 1 312 ? 7.802 -8.137 22.642 1.00 91.00 312 MET A CA 1
ATOM 2465 C C . MET A 1 312 ? 9.119 -8.369 23.389 1.00 91.00 312 MET A C 1
ATOM 2467 O O . MET A 1 312 ? 10.186 -8.066 22.854 1.00 91.00 312 MET A O 1
ATOM 2471 N N . ARG A 1 313 ? 9.080 -8.942 24.600 1.00 91.44 313 ARG A N 1
ATOM 2472 C CA . ARG A 1 313 ? 10.292 -9.365 25.323 1.00 91.44 313 ARG A CA 1
ATOM 2473 C C . ARG A 1 313 ? 11.015 -10.489 24.592 1.00 91.44 313 ARG A C 1
ATOM 2475 O O . ARG A 1 313 ? 12.229 -10.409 24.439 1.00 91.44 313 ARG A O 1
ATOM 2482 N N . HIS A 1 314 ? 10.286 -11.495 24.115 1.00 89.56 314 HIS A N 1
ATOM 2483 C CA . HIS A 1 314 ? 10.867 -12.620 23.389 1.00 89.56 314 HIS A CA 1
ATOM 2484 C C . HIS A 1 314 ? 11.582 -12.155 22.114 1.00 89.56 314 HIS A C 1
ATOM 2486 O O . HIS A 1 314 ? 12.770 -12.429 21.933 1.00 89.56 314 HIS A O 1
ATOM 2492 N N . ARG A 1 315 ? 10.902 -11.364 21.273 1.00 87.44 315 ARG A N 1
ATOM 2493 C CA . ARG A 1 315 ? 11.487 -10.791 20.047 1.00 87.44 315 ARG A CA 1
ATOM 2494 C C . ARG A 1 315 ? 12.697 -9.903 20.347 1.00 87.44 315 ARG A C 1
ATOM 2496 O O . ARG A 1 315 ? 13.684 -9.929 19.617 1.00 87.44 315 ARG A O 1
ATOM 2503 N N . TYR A 1 316 ? 12.655 -9.160 21.453 1.00 82.75 316 TYR A N 1
ATOM 2504 C CA . TYR A 1 316 ? 13.750 -8.280 21.847 1.00 82.75 316 TYR A CA 1
ATOM 2505 C C . TYR A 1 316 ? 15.068 -9.027 22.132 1.00 82.75 316 TYR A C 1
ATOM 2507 O O . TYR A 1 316 ? 16.145 -8.491 21.865 1.00 82.75 316 TYR A O 1
ATOM 2515 N N . HIS A 1 317 ? 15.011 -10.255 22.652 1.00 83.25 317 HIS A N 1
ATOM 2516 C CA . HIS A 1 317 ? 16.215 -11.010 23.007 1.00 83.25 317 HIS A CA 1
ATOM 2517 C C . HIS A 1 317 ? 17.027 -11.518 21.802 1.00 83.25 317 HIS A C 1
ATOM 2519 O O . HIS A 1 317 ? 18.194 -11.855 21.985 1.00 83.25 317 HIS A O 1
ATOM 2525 N N . HIS A 1 318 ? 16.459 -11.531 20.591 1.00 74.75 318 HIS A N 1
ATOM 2526 C CA . HIS A 1 318 ? 17.056 -12.227 19.449 1.00 74.75 318 HIS A CA 1
ATOM 2527 C C . HIS A 1 318 ? 17.976 -11.354 18.566 1.00 74.75 318 HIS A C 1
ATOM 2529 O O . HIS A 1 318 ? 18.942 -11.881 18.029 1.00 74.75 318 HIS A O 1
ATOM 2535 N N . SER A 1 319 ? 17.770 -10.030 18.455 1.00 73.94 319 SER A N 1
ATOM 2536 C CA . SER A 1 319 ? 18.671 -9.111 17.714 1.00 73.94 319 SER A CA 1
ATOM 2537 C C . SER A 1 319 ? 18.209 -7.655 17.843 1.00 73.94 319 SER A C 1
ATOM 2539 O O . SER A 1 319 ? 17.109 -7.312 17.421 1.00 73.94 319 SER A O 1
ATOM 2541 N N . SER A 1 320 ? 19.020 -6.753 18.410 1.00 72.94 320 SER A N 1
ATOM 2542 C CA . SER A 1 320 ? 18.553 -5.387 18.722 1.00 72.94 320 SER A CA 1
ATOM 2543 C C . SER A 1 320 ? 18.368 -4.479 17.499 1.00 72.94 320 SER A C 1
ATOM 2545 O O . SER A 1 320 ? 17.457 -3.655 17.503 1.00 72.94 320 SER A O 1
ATOM 2547 N N . SER A 1 321 ? 19.190 -4.618 16.452 1.00 75.62 321 SER A N 1
ATOM 2548 C CA . SER A 1 321 ? 19.098 -3.769 15.253 1.00 75.62 321 SER A CA 1
ATOM 2549 C C . SER A 1 321 ? 18.011 -4.214 14.279 1.00 75.62 321 SER A C 1
ATOM 2551 O O . SER A 1 321 ? 17.359 -3.371 13.667 1.00 75.62 321 SER A O 1
ATOM 2553 N N . GLU A 1 322 ? 17.799 -5.522 14.129 1.00 81.44 322 GLU A N 1
ATOM 2554 C CA . GLU A 1 322 ? 16.723 -6.056 13.281 1.00 81.44 322 GLU A CA 1
ATOM 2555 C C . GLU A 1 322 ? 15.360 -5.829 13.931 1.00 81.44 322 GLU A C 1
ATOM 2557 O O . GLU A 1 322 ? 14.381 -5.539 13.241 1.00 81.44 322 GLU A O 1
ATOM 2562 N N . PHE A 1 323 ? 15.320 -5.845 15.265 1.00 85.50 323 PHE A N 1
ATOM 2563 C CA . PHE A 1 323 ? 14.120 -5.554 16.033 1.00 85.50 323 PHE A CA 1
ATOM 2564 C C . PHE A 1 323 ? 13.569 -4.140 15.777 1.00 85.50 323 PHE A C 1
ATOM 2566 O O . PHE A 1 323 ? 12.364 -3.962 15.628 1.00 85.50 323 PHE A O 1
ATOM 2573 N N . ASP A 1 324 ? 14.422 -3.122 15.639 1.00 86.44 324 ASP A N 1
ATOM 2574 C CA . ASP A 1 324 ? 13.956 -1.756 15.353 1.00 86.44 324 ASP A CA 1
ATOM 2575 C C . ASP A 1 324 ? 13.251 -1.630 13.994 1.00 86.44 324 ASP A C 1
ATOM 2577 O O . ASP A 1 324 ? 12.299 -0.855 13.845 1.00 86.44 324 ASP A O 1
ATOM 2581 N N . TYR A 1 325 ? 13.720 -2.379 12.992 1.00 86.56 325 TYR A N 1
ATOM 2582 C CA . TYR A 1 325 ? 13.079 -2.432 11.683 1.00 86.56 325 TYR A CA 1
ATOM 2583 C C . TYR A 1 325 ? 11.789 -3.254 11.740 1.00 86.56 325 TYR A C 1
ATOM 2585 O O . TYR A 1 325 ? 10.760 -2.802 11.233 1.00 86.56 325 TYR A O 1
ATOM 2593 N N . SER A 1 326 ? 11.808 -4.405 12.419 1.00 90.38 326 SER A N 1
ATOM 2594 C CA . SER A 1 326 ? 10.637 -5.274 12.541 1.00 90.38 326 SER A CA 1
ATOM 2595 C C . SER A 1 326 ? 9.484 -4.590 13.278 1.00 90.38 326 SER A C 1
ATOM 2597 O O . SER A 1 326 ? 8.353 -4.683 12.818 1.00 90.38 326 SER A O 1
ATOM 2599 N N . VAL A 1 327 ? 9.746 -3.779 14.314 1.00 92.88 327 VAL A N 1
ATOM 2600 C CA . VAL A 1 327 ? 8.716 -2.967 14.996 1.00 92.88 327 VAL A CA 1
ATOM 2601 C C . VAL A 1 327 ? 7.945 -2.074 14.018 1.00 92.88 327 VAL A C 1
ATOM 2603 O O . VAL A 1 327 ? 6.730 -1.919 14.148 1.00 92.88 327 VAL A O 1
ATOM 2606 N N . ARG A 1 328 ? 8.620 -1.484 13.024 1.00 92.62 328 ARG A N 1
ATOM 2607 C CA . ARG A 1 328 ? 7.969 -0.621 12.022 1.00 92.62 328 ARG A CA 1
ATOM 2608 C C . ARG A 1 328 ? 7.103 -1.419 11.061 1.00 92.62 328 ARG A C 1
ATOM 2610 O O . ARG A 1 328 ? 6.015 -0.961 10.725 1.00 92.62 328 ARG A O 1
ATOM 2617 N N . MET A 1 329 ? 7.593 -2.580 10.638 1.00 91.94 329 MET A N 1
ATOM 2618 C CA . MET A 1 329 ? 6.881 -3.469 9.722 1.00 91.94 329 MET A CA 1
ATOM 2619 C C . MET A 1 329 ? 5.649 -4.080 10.392 1.00 91.94 329 MET A C 1
ATOM 2621 O O . MET A 1 329 ? 4.559 -4.002 9.833 1.00 91.94 329 MET A O 1
ATOM 2625 N N . ILE A 1 330 ? 5.803 -4.579 11.625 1.00 94.94 330 ILE A N 1
ATOM 2626 C CA . ILE A 1 330 ? 4.700 -5.112 12.432 1.00 94.94 330 ILE A CA 1
ATOM 2627 C C . ILE A 1 330 ? 3.663 -4.014 12.667 1.00 94.94 330 ILE A C 1
ATOM 2629 O O . ILE A 1 330 ? 2.497 -4.223 12.371 1.00 94.94 330 ILE A O 1
ATOM 2633 N N . TRP A 1 331 ? 4.076 -2.808 13.085 1.00 96.75 331 TRP A N 1
ATOM 2634 C CA . TRP A 1 331 ? 3.152 -1.674 13.220 1.00 96.75 331 TRP A CA 1
ATOM 2635 C C . TRP A 1 331 ? 2.353 -1.410 11.939 1.00 96.75 331 TRP A C 1
ATOM 2637 O O . TRP A 1 331 ? 1.145 -1.191 12.003 1.00 96.75 331 TRP A O 1
ATOM 2647 N N . GLY A 1 332 ? 3.039 -1.389 10.791 1.00 95.88 332 GLY A N 1
ATOM 2648 C CA . GLY A 1 332 ? 2.432 -1.135 9.489 1.00 95.88 332 GLY A CA 1
ATOM 2649 C C . GLY A 1 332 ? 1.275 -2.087 9.201 1.00 95.88 332 GLY A C 1
ATOM 2650 O O . GLY A 1 332 ? 0.155 -1.623 8.989 1.00 95.88 332 GLY A O 1
ATOM 2651 N N . SER A 1 333 ? 1.566 -3.388 9.287 1.00 95.50 333 SER A N 1
ATOM 2652 C CA . SER A 1 333 ? 0.622 -4.481 9.035 1.00 95.50 333 SER A CA 1
ATOM 2653 C C . SER A 1 333 ? -0.484 -4.551 10.096 1.00 95.50 333 SER A C 1
ATOM 2655 O O . SER A 1 333 ? -1.664 -4.588 9.770 1.00 95.50 333 SER A O 1
ATOM 2657 N N . THR A 1 334 ? -0.148 -4.451 11.385 1.00 96.81 334 THR A N 1
ATOM 2658 C CA . THR A 1 334 ? -1.135 -4.509 12.477 1.00 96.81 334 THR A CA 1
ATOM 2659 C C . THR A 1 334 ? -2.167 -3.376 12.423 1.00 96.81 334 THR A C 1
ATOM 2661 O O . THR A 1 334 ? -3.295 -3.536 12.888 1.00 96.81 334 THR A O 1
ATOM 2664 N N . GLN A 1 335 ? -1.802 -2.206 11.892 1.00 97.88 335 GLN A N 1
ATOM 2665 C CA . GLN A 1 335 ? -2.692 -1.040 11.822 1.00 97.88 335 GLN A CA 1
ATOM 2666 C C . GLN A 1 335 ? -3.432 -0.913 10.481 1.00 97.88 335 GLN A C 1
ATOM 2668 O O . GLN A 1 335 ? -4.235 0.011 10.325 1.00 97.88 335 GLN A O 1
ATOM 2673 N N . GLU A 1 336 ? -3.173 -1.800 9.520 1.00 98.06 336 GLU A N 1
ATOM 2674 C CA . GLU A 1 336 ? -3.721 -1.773 8.158 1.00 98.06 336 GLU A CA 1
ATOM 2675 C C . GLU A 1 336 ? -5.250 -1.759 8.153 1.00 98.06 336 GLU A C 1
ATOM 2677 O O . GLU A 1 336 ? -5.863 -0.771 7.752 1.00 98.06 336 GLU A O 1
ATOM 2682 N N . SER A 1 337 ? -5.868 -2.766 8.761 1.00 98.25 337 SER A N 1
ATOM 2683 C CA . SER A 1 337 ? -7.318 -2.878 8.964 1.00 98.25 337 SER A CA 1
ATOM 2684 C C . SER A 1 337 ? -7.936 -1.671 9.679 1.00 98.25 337 SER A C 1
ATOM 2686 O O . SER A 1 337 ? -9.060 -1.268 9.388 1.00 98.25 337 SER A O 1
ATOM 2688 N N . THR A 1 338 ? -7.205 -1.024 10.591 1.00 98.31 338 THR A N 1
ATOM 2689 C CA . THR A 1 338 ? -7.697 0.207 11.235 1.00 98.31 338 THR A CA 1
ATOM 2690 C C . THR A 1 338 ? -7.723 1.377 10.249 1.00 98.31 338 THR A C 1
ATOM 2692 O O . THR A 1 338 ? -8.632 2.200 10.297 1.00 98.31 338 THR A O 1
ATOM 2695 N N . ALA A 1 339 ? -6.743 1.469 9.346 1.00 98.44 339 ALA A N 1
ATOM 2696 C CA . ALA A 1 339 ? -6.725 2.476 8.286 1.00 98.44 339 ALA A CA 1
ATOM 2697 C C . ALA A 1 339 ? -7.770 2.191 7.191 1.00 98.44 339 ALA A C 1
ATOM 2699 O O . ALA A 1 339 ? -8.440 3.125 6.748 1.00 98.44 339 ALA A O 1
ATOM 2700 N N . LEU A 1 340 ? -7.983 0.921 6.830 1.00 98.62 340 LEU A N 1
ATOM 2701 C CA . LEU A 1 340 ? -9.079 0.487 5.956 1.00 98.62 340 LEU A CA 1
ATOM 2702 C C . LEU A 1 340 ? -10.442 0.889 6.538 1.00 98.62 340 LEU A C 1
ATOM 2704 O O . LEU A 1 340 ? -11.263 1.497 5.852 1.00 98.62 340 LEU A O 1
ATOM 2708 N N . LEU A 1 341 ? -10.657 0.649 7.836 1.00 98.44 341 LEU A N 1
ATOM 2709 C CA . LEU A 1 341 ? -11.865 1.081 8.544 1.00 98.44 341 LEU A CA 1
ATOM 2710 C C . LEU A 1 341 ? -12.029 2.610 8.543 1.00 98.44 341 LEU A C 1
ATOM 2712 O O . LEU A 1 341 ? -13.151 3.109 8.449 1.00 98.44 341 LEU A O 1
ATOM 2716 N N . THR A 1 342 ? -10.935 3.371 8.643 1.00 98.25 342 THR A N 1
ATOM 2717 C CA . THR A 1 342 ? -10.967 4.837 8.510 1.00 98.25 342 THR A CA 1
ATOM 2718 C C . THR A 1 342 ? -11.466 5.258 7.128 1.00 98.25 342 THR A C 1
ATOM 2720 O O . THR A 1 342 ? -12.347 6.116 7.050 1.00 98.25 342 THR A O 1
ATOM 2723 N N . ALA A 1 343 ? -10.965 4.633 6.056 1.00 98.38 343 ALA A N 1
ATOM 2724 C CA . ALA A 1 343 ? -11.428 4.885 4.691 1.00 98.38 343 ALA A CA 1
ATOM 2725 C C . ALA A 1 343 ? -12.920 4.554 4.540 1.00 98.38 343 ALA A C 1
ATOM 2727 O O . ALA A 1 343 ? -13.704 5.387 4.087 1.00 98.38 343 ALA A O 1
ATOM 2728 N N . LEU A 1 344 ? -13.322 3.361 4.989 1.00 98.12 344 LEU A N 1
ATOM 2729 C CA . LEU A 1 344 ? -14.702 2.894 4.904 1.00 98.12 344 LEU A CA 1
ATOM 2730 C C . LEU A 1 344 ? -15.669 3.846 5.617 1.00 98.12 344 LEU A C 1
ATOM 2732 O O . LEU A 1 344 ? -16.685 4.238 5.050 1.00 98.12 344 LEU A O 1
ATOM 2736 N N . ASN A 1 345 ? -15.337 4.264 6.840 1.00 97.12 345 ASN A N 1
ATOM 2737 C CA . ASN A 1 345 ? -16.155 5.204 7.603 1.00 97.12 345 ASN A CA 1
ATOM 2738 C C . ASN A 1 345 ? -16.285 6.566 6.915 1.00 97.12 345 ASN A C 1
ATOM 2740 O O . ASN A 1 345 ? -17.374 7.138 6.914 1.00 97.12 345 ASN A O 1
ATOM 2744 N N . TYR A 1 346 ? -15.202 7.071 6.318 1.00 97.19 346 TYR A N 1
ATOM 2745 C CA . TYR A 1 346 ? -15.247 8.309 5.546 1.00 97.19 346 TYR A CA 1
ATOM 2746 C C . TYR A 1 346 ? -16.221 8.190 4.367 1.00 97.19 346 TYR A C 1
ATOM 2748 O O . TYR A 1 346 ? -17.143 8.995 4.259 1.00 97.19 346 TYR A O 1
ATOM 2756 N N . PHE A 1 347 ? -16.086 7.166 3.520 1.00 97.12 347 PHE A N 1
ATOM 2757 C CA . PHE A 1 347 ? -16.950 7.040 2.341 1.00 97.12 347 PHE A CA 1
ATOM 2758 C C . PHE A 1 347 ? -18.404 6.722 2.688 1.00 97.12 347 PHE A C 1
ATOM 2760 O O . PHE A 1 347 ? -19.302 7.268 2.052 1.00 97.12 347 PHE A O 1
ATOM 2767 N N . VAL A 1 348 ? -18.657 5.933 3.736 1.00 94.88 348 VAL A N 1
ATOM 2768 C CA . VAL A 1 348 ? -20.019 5.733 4.254 1.00 94.88 348 VAL A CA 1
ATOM 2769 C C . VAL A 1 348 ? -20.646 7.060 4.679 1.00 94.88 348 VAL A C 1
ATOM 2771 O O . VAL A 1 348 ? -21.827 7.288 4.434 1.00 94.88 348 VAL A O 1
ATOM 2774 N N . GLN A 1 349 ? -19.871 7.947 5.306 1.00 93.38 349 GLN A N 1
ATOM 2775 C CA . GLN A 1 349 ? -20.363 9.257 5.720 1.00 93.38 349 GLN A CA 1
ATOM 2776 C C . GLN A 1 349 ? -20.651 10.177 4.524 1.00 93.38 349 GLN A C 1
ATOM 2778 O O . GLN A 1 349 ? -21.614 10.939 4.579 1.00 93.38 349 GLN A O 1
ATOM 2783 N N . GLN A 1 350 ? -19.821 10.136 3.477 1.00 94.31 350 GLN A N 1
ATOM 2784 C CA . GLN A 1 350 ? -19.970 11.014 2.311 1.00 94.31 350 GLN A CA 1
ATOM 2785 C C . GLN A 1 350 ? -21.060 10.550 1.339 1.00 94.31 350 GLN A C 1
ATOM 2787 O O . GLN A 1 350 ? -21.799 11.377 0.814 1.00 94.31 350 GLN A O 1
ATOM 2792 N N . VAL A 1 351 ? -21.145 9.243 1.079 1.00 93.00 351 VAL A N 1
ATOM 2793 C CA . VAL A 1 351 ? -21.962 8.671 -0.007 1.00 93.00 351 VAL A CA 1
ATOM 2794 C C . VAL A 1 351 ? -23.167 7.890 0.525 1.00 93.00 351 VAL A C 1
ATOM 2796 O O . VAL A 1 351 ? -24.194 7.816 -0.143 1.00 93.00 351 VAL A O 1
ATOM 2799 N N . GLY A 1 352 ? -23.078 7.337 1.736 1.00 90.50 352 GLY A N 1
ATOM 2800 C CA . GLY A 1 352 ? -24.133 6.539 2.362 1.00 90.50 352 GLY A CA 1
ATOM 2801 C C . GLY A 1 352 ? -23.723 5.091 2.637 1.00 90.50 352 GLY A C 1
ATOM 2802 O O . GLY A 1 352 ? -22.616 4.647 2.335 1.00 90.50 352 GLY A O 1
ATOM 2803 N N . THR A 1 353 ? -24.639 4.324 3.230 1.00 89.06 353 THR A N 1
ATOM 2804 C CA . THR A 1 353 ? -24.392 2.946 3.695 1.00 89.06 353 THR A CA 1
ATOM 2805 C C . THR A 1 353 ? -24.284 1.908 2.584 1.00 89.06 353 THR A C 1
ATOM 2807 O O . THR A 1 353 ? -24.040 0.742 2.882 1.00 89.06 353 THR A O 1
ATOM 2810 N N . ASP A 1 354 ? -24.460 2.299 1.327 1.00 94.06 354 ASP A N 1
ATOM 2811 C CA . ASP A 1 354 ? -24.373 1.386 0.186 1.00 94.06 354 ASP A CA 1
ATOM 2812 C C . ASP A 1 354 ? -22.935 1.228 -0.325 1.00 94.06 354 ASP A C 1
ATOM 2814 O O . ASP A 1 354 ? -22.643 0.269 -1.035 1.00 94.06 354 ASP A O 1
ATOM 2818 N N . VAL A 1 355 ? -22.007 2.095 0.104 1.00 96.62 355 VAL A N 1
ATOM 2819 C CA . VAL A 1 355 ? -20.575 1.892 -0.146 1.00 96.62 355 VAL A CA 1
ATOM 2820 C C . VAL A 1 355 ? -20.106 0.606 0.529 1.00 96.62 355 VAL A C 1
ATOM 2822 O O . VAL A 1 355 ? -20.393 0.351 1.709 1.00 96.62 355 VAL A O 1
ATOM 2825 N N . LYS A 1 356 ? -19.331 -0.183 -0.213 1.00 98.19 356 LYS A N 1
ATOM 2826 C CA . LYS A 1 356 ? -18.640 -1.368 0.296 1.00 98.19 356 LYS A CA 1
ATOM 2827 C C . LYS A 1 356 ? -17.136 -1.2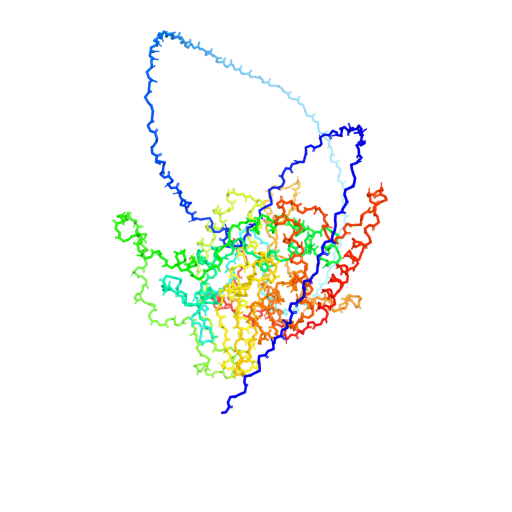03 0.140 1.00 98.19 356 LYS A C 1
ATOM 2829 O O . LYS A 1 356 ? -16.667 -0.655 -0.852 1.00 98.19 356 LYS A O 1
ATOM 2834 N N . LEU A 1 357 ? -16.392 -1.691 1.124 1.00 98.56 357 LEU A N 1
ATOM 2835 C CA . LEU A 1 357 ? -14.957 -1.905 1.003 1.00 98.56 357 LEU A CA 1
ATOM 2836 C C . LEU A 1 357 ? -14.722 -3.401 0.826 1.00 98.56 357 LEU A C 1
ATOM 2838 O O . LEU A 1 357 ? -15.035 -4.182 1.718 1.00 98.56 357 LEU A O 1
ATOM 2842 N N . GLN A 1 358 ? -14.214 -3.795 -0.328 1.00 98.62 358 GLN A N 1
ATOM 2843 C CA . GLN A 1 358 ? -13.923 -5.178 -0.653 1.00 98.62 358 GLN A CA 1
ATOM 2844 C C . GLN A 1 358 ? -12.443 -5.475 -0.411 1.00 98.62 358 GLN A C 1
ATOM 2846 O O . GLN A 1 358 ? -11.568 -4.745 -0.874 1.00 98.62 358 GLN A O 1
ATOM 2851 N N . GLU A 1 359 ? -12.172 -6.557 0.311 1.00 98.62 359 GLU A N 1
ATOM 2852 C CA . GLU A 1 359 ? -10.841 -7.149 0.383 1.00 98.62 359 GLU A CA 1
ATOM 2853 C C . GLU A 1 359 ? -10.482 -7.746 -0.980 1.00 98.62 359 GLU A C 1
ATOM 2855 O O . GLU A 1 359 ? -11.322 -8.358 -1.647 1.00 98.62 359 GLU A O 1
ATOM 2860 N N . ILE A 1 360 ? -9.235 -7.572 -1.403 1.00 98.06 360 ILE A N 1
ATOM 2861 C CA . ILE A 1 360 ? -8.777 -8.024 -2.710 1.00 98.06 360 ILE A CA 1
ATOM 2862 C C . ILE A 1 360 ? -7.332 -8.516 -2.630 1.00 98.06 360 ILE A C 1
ATOM 2864 O O . ILE A 1 360 ? -6.505 -7.983 -1.895 1.00 98.06 360 ILE A O 1
ATOM 2868 N N . GLY A 1 361 ? -7.057 -9.596 -3.355 1.00 97.06 361 GLY A N 1
ATOM 2869 C CA . GLY A 1 361 ? -5.737 -10.183 -3.493 1.00 97.06 361 GLY A CA 1
ATOM 2870 C C . GLY A 1 361 ? -4.973 -9.534 -4.639 1.00 97.06 361 GLY A C 1
ATOM 2871 O O . GLY A 1 361 ? -5.144 -8.358 -4.962 1.00 97.06 361 GLY A O 1
ATOM 2872 N N . MET A 1 362 ? -4.127 -10.318 -5.301 1.00 97.00 362 MET A N 1
ATOM 2873 C CA . MET A 1 362 ? -3.341 -9.795 -6.412 1.00 97.00 362 MET A CA 1
ATOM 2874 C C . MET A 1 362 ? -4.191 -9.605 -7.678 1.00 97.00 362 MET A C 1
ATOM 2876 O O . MET A 1 362 ? -4.895 -10.502 -8.126 1.00 97.00 362 MET A O 1
ATOM 2880 N N . CYS A 1 363 ? -4.094 -8.428 -8.278 1.00 97.19 363 CYS A N 1
ATOM 2881 C CA . CYS A 1 363 ? -4.732 -8.034 -9.526 1.00 97.19 363 CYS A CA 1
ATOM 2882 C C . CYS A 1 363 ? -3.724 -8.088 -10.677 1.00 97.19 363 CYS A C 1
ATOM 2884 O O . CYS A 1 363 ? -2.517 -7.977 -10.461 1.00 97.19 363 CYS A O 1
ATOM 2886 N N . GLY A 1 364 ? -4.211 -8.239 -11.910 1.00 92.88 364 GLY A N 1
ATOM 2887 C CA . GLY A 1 364 ? -3.371 -8.185 -13.109 1.00 92.88 364 GLY A CA 1
ATOM 2888 C C . GLY A 1 364 ? -2.457 -9.392 -13.343 1.00 92.88 364 GLY A C 1
ATOM 2889 O O . GLY A 1 364 ? -1.534 -9.291 -14.140 1.00 92.88 364 GLY A O 1
ATOM 2890 N N . ALA A 1 365 ? -2.689 -10.547 -12.707 1.00 83.00 365 ALA A N 1
ATOM 2891 C CA . ALA A 1 365 ? -1.828 -11.726 -12.888 1.00 83.00 365 ALA A CA 1
ATOM 2892 C C . ALA A 1 365 ? -1.685 -12.224 -14.331 1.00 83.00 365 ALA A C 1
ATOM 2894 O O . ALA A 1 365 ? -0.652 -12.804 -14.672 1.00 83.00 365 ALA A O 1
ATOM 2895 N N . GLY A 1 366 ? -2.707 -12.019 -15.159 1.00 81.69 366 GLY A N 1
ATOM 2896 C CA . GLY A 1 366 ? -2.664 -12.351 -16.581 1.00 81.69 366 GLY A CA 1
ATOM 2897 C C . GLY A 1 366 ? -2.003 -11.282 -17.452 1.00 81.69 366 GLY A C 1
ATOM 2898 O O . GLY A 1 366 ? -1.828 -11.508 -18.644 1.00 81.69 366 GLY A O 1
ATOM 2899 N N . ILE A 1 367 ? -1.633 -10.124 -16.895 1.00 88.19 367 ILE A N 1
ATOM 2900 C CA . ILE A 1 367 ? -1.111 -9.010 -17.684 1.00 88.19 367 ILE A CA 1
ATOM 2901 C C . ILE A 1 367 ? 0.372 -9.233 -17.964 1.00 88.19 367 ILE A C 1
ATOM 2903 O O . ILE A 1 367 ? 1.242 -9.003 -17.118 1.00 88.19 367 ILE A O 1
ATOM 2907 N N . GLN A 1 368 ? 0.643 -9.667 -19.188 1.00 91.56 368 GLN A N 1
ATOM 2908 C CA . GLN A 1 368 ? 1.970 -9.718 -19.777 1.00 91.56 368 GLN A CA 1
ATOM 2909 C C . GLN A 1 368 ? 2.103 -8.584 -20.793 1.00 91.56 368 GLN A C 1
ATOM 2911 O O . GLN A 1 368 ? 1.228 -8.404 -21.637 1.00 91.56 368 GLN A O 1
ATOM 2916 N N . LEU A 1 369 ? 3.192 -7.817 -20.713 1.00 89.94 369 LEU A N 1
ATOM 2917 C CA . LEU A 1 369 ? 3.430 -6.744 -21.679 1.00 89.94 369 LEU A CA 1
ATOM 2918 C C . LEU A 1 369 ? 3.786 -7.323 -23.049 1.00 89.94 369 LEU A C 1
ATOM 2920 O O . LEU A 1 369 ? 4.622 -8.224 -23.152 1.00 89.94 369 LEU A O 1
ATOM 2924 N N . GLU A 1 370 ? 3.170 -6.785 -24.101 1.00 88.75 370 GLU A N 1
ATOM 2925 C CA . GLU A 1 370 ? 3.421 -7.217 -25.474 1.00 88.75 370 GLU A CA 1
ATOM 2926 C C . GLU A 1 370 ? 4.914 -7.113 -25.824 1.00 88.75 370 GLU A C 1
ATOM 2928 O O . GLU A 1 370 ? 5.591 -6.125 -25.526 1.00 88.75 370 GLU A O 1
ATOM 2933 N N . GLY A 1 371 ? 5.457 -8.174 -26.426 1.00 89.19 371 GLY A N 1
ATOM 2934 C CA . GLY A 1 371 ? 6.878 -8.244 -26.775 1.00 89.19 371 GLY A CA 1
ATOM 2935 C C . GLY A 1 371 ? 7.832 -8.335 -25.575 1.00 89.19 371 GLY A C 1
ATOM 2936 O O . GLY A 1 371 ? 9.025 -8.087 -25.735 1.00 89.19 371 GLY A O 1
ATOM 2937 N N . SER A 1 372 ? 7.342 -8.671 -24.377 1.00 91.75 372 SER A N 1
ATOM 2938 C CA . SER A 1 372 ? 8.157 -8.811 -23.168 1.00 91.75 372 SER A CA 1
ATOM 2939 C C . SER A 1 372 ? 7.814 -10.073 -22.378 1.00 91.75 372 SER A C 1
ATOM 2941 O O . SER A 1 372 ? 6.672 -10.530 -22.349 1.00 91.75 372 SER A O 1
ATOM 2943 N N . ASN A 1 373 ? 8.802 -10.620 -21.666 1.00 93.00 373 ASN A N 1
ATOM 2944 C CA . ASN A 1 373 ? 8.578 -11.668 -20.665 1.00 93.00 373 ASN A CA 1
ATOM 2945 C C . ASN A 1 373 ? 8.089 -11.111 -19.321 1.00 93.00 373 ASN A C 1
ATOM 2947 O O . ASN A 1 373 ? 7.784 -11.899 -18.419 1.00 93.00 373 ASN A O 1
ATOM 2951 N N . LEU A 1 374 ? 8.025 -9.782 -19.188 1.00 96.19 374 LEU A N 1
ATOM 2952 C CA . LEU A 1 374 ? 7.585 -9.099 -17.983 1.00 96.19 374 LEU A CA 1
ATOM 2953 C C . LEU A 1 374 ? 6.105 -9.366 -17.722 1.00 96.19 374 LEU A C 1
ATOM 2955 O O . LEU A 1 374 ? 5.246 -9.021 -18.536 1.00 96.19 374 LEU A O 1
ATOM 2959 N N . ILE A 1 375 ? 5.825 -9.919 -16.547 1.00 95.94 375 ILE A N 1
ATOM 2960 C CA . ILE A 1 375 ? 4.465 -10.073 -16.043 1.00 95.94 375 ILE A CA 1
ATOM 2961 C C . ILE A 1 375 ? 4.262 -9.114 -14.885 1.00 95.94 375 ILE A C 1
ATOM 2963 O O . ILE A 1 375 ? 5.119 -8.988 -14.002 1.00 95.94 375 ILE A O 1
ATOM 2967 N N . LEU A 1 376 ? 3.121 -8.447 -14.901 1.00 97.00 376 LEU A N 1
ATOM 2968 C CA . LEU A 1 376 ? 2.759 -7.448 -13.916 1.00 97.00 376 LEU A CA 1
ATOM 2969 C C . LEU A 1 376 ? 1.823 -8.051 -12.869 1.00 97.00 376 LEU A C 1
ATOM 2971 O O . LEU A 1 376 ? 1.229 -9.114 -13.059 1.00 97.00 376 LEU A O 1
ATOM 2975 N N . GLY A 1 377 ? 1.741 -7.395 -11.723 1.00 96.75 377 GLY A N 1
ATOM 2976 C CA . GLY A 1 377 ? 0.729 -7.663 -10.716 1.00 96.75 377 GLY A CA 1
ATOM 2977 C C . GLY A 1 377 ? 0.664 -6.527 -9.710 1.00 96.75 377 GLY A C 1
ATOM 2978 O O . GLY A 1 377 ? 1.665 -5.869 -9.436 1.00 96.75 377 GLY A O 1
ATOM 2979 N N . ALA A 1 378 ? -0.505 -6.296 -9.138 1.00 97.44 378 ALA A N 1
ATOM 2980 C CA . ALA A 1 378 ? -0.671 -5.298 -8.093 1.00 97.44 378 ALA A CA 1
ATOM 2981 C C . ALA A 1 378 ? -1.459 -5.865 -6.924 1.00 97.44 378 ALA A C 1
ATOM 2983 O O . ALA A 1 378 ? -2.315 -6.719 -7.113 1.00 97.44 378 ALA A O 1
ATOM 2984 N N . THR A 1 379 ? -1.175 -5.394 -5.720 1.00 96.12 379 THR A N 1
ATOM 2985 C CA . THR A 1 379 ? -1.830 -5.852 -4.492 1.00 96.12 379 THR A CA 1
ATOM 2986 C C . THR A 1 379 ? -2.349 -4.644 -3.734 1.00 96.12 379 THR A C 1
ATOM 2988 O O . THR A 1 379 ? -1.707 -4.237 -2.767 1.00 96.12 379 THR A O 1
ATOM 2991 N N . PRO A 1 380 ? -3.443 -4.025 -4.206 1.00 97.75 380 PRO A N 1
ATOM 2992 C CA . PRO A 1 380 ? -4.069 -2.959 -3.443 1.00 97.75 380 PRO A CA 1
ATOM 2993 C C . PRO A 1 380 ? -4.559 -3.513 -2.098 1.00 97.75 380 PRO A C 1
ATOM 2995 O O . PRO A 1 380 ? -4.962 -4.675 -2.003 1.00 97.75 380 PRO A O 1
ATOM 2998 N N . ASP A 1 381 ? -4.553 -2.676 -1.064 1.00 98.44 381 ASP A N 1
ATOM 2999 C CA . ASP A 1 381 ? -5.007 -3.061 0.280 1.00 98.44 381 ASP A CA 1
ATOM 3000 C C . ASP A 1 381 ? -6.537 -3.234 0.356 1.00 98.44 381 ASP A C 1
ATOM 3002 O O . ASP A 1 381 ? -7.069 -3.870 1.268 1.00 98.44 381 ASP A O 1
ATOM 3006 N N . GLY A 1 382 ? -7.273 -2.676 -0.607 1.00 98.44 382 GLY A N 1
ATOM 3007 C CA . GLY A 1 382 ? -8.708 -2.884 -0.760 1.00 98.44 382 GLY A CA 1
ATOM 3008 C C . GLY A 1 382 ? -9.276 -2.255 -2.030 1.00 98.44 382 GLY A C 1
ATOM 3009 O O . GLY A 1 382 ? -8.587 -1.558 -2.774 1.00 98.44 382 GLY A O 1
ATOM 3010 N N . LEU A 1 383 ? -10.566 -2.478 -2.260 1.00 98.62 383 LEU A N 1
ATOM 3011 C CA . LEU A 1 383 ? -11.329 -1.884 -3.353 1.00 98.62 383 LEU A CA 1
ATOM 3012 C C . LEU A 1 383 ? -12.581 -1.200 -2.801 1.00 98.62 383 LEU A C 1
ATOM 3014 O O . LEU A 1 383 ? -13.426 -1.839 -2.176 1.00 98.62 383 LEU A O 1
ATOM 3018 N N . ILE A 1 384 ? -12.712 0.103 -3.023 1.00 98.69 384 ILE A N 1
ATOM 3019 C CA . ILE A 1 384 ? -13.917 0.852 -2.664 1.00 98.69 384 ILE A CA 1
ATOM 3020 C C . ILE A 1 384 ? -14.913 0.711 -3.810 1.00 98.69 384 ILE A C 1
ATOM 3022 O O . ILE A 1 384 ? -14.642 1.163 -4.921 1.00 98.69 384 ILE A O 1
ATOM 3026 N N . CYS A 1 385 ? -16.069 0.117 -3.527 1.00 98.38 385 CYS A N 1
ATOM 3027 C CA . CYS A 1 385 ? -17.166 -0.062 -4.471 1.00 98.38 385 CYS A CA 1
ATOM 3028 C C . CYS A 1 385 ? -18.276 0.943 -4.151 1.00 98.38 385 CYS A C 1
ATOM 3030 O O . CYS A 1 385 ? -18.893 0.883 -3.079 1.00 98.38 385 CYS A O 1
ATOM 3032 N N . HIS A 1 386 ? -18.511 1.877 -5.072 1.00 98.00 386 HIS A N 1
ATOM 3033 C CA . HIS A 1 386 ? -19.535 2.912 -4.945 1.00 98.00 386 HIS A CA 1
ATOM 3034 C C . HIS A 1 386 ? -20.899 2.424 -5.464 1.00 98.00 386 HIS A C 1
ATOM 3036 O O . HIS A 1 386 ? -20.951 1.537 -6.320 1.00 98.00 386 HIS A O 1
ATOM 3042 N N . PRO A 1 387 ? -22.020 3.009 -4.999 1.00 97.00 387 PRO A N 1
ATOM 3043 C CA . PRO A 1 387 ? -23.363 2.610 -5.437 1.00 97.00 387 PRO A CA 1
ATOM 3044 C C . PRO A 1 387 ? -23.646 2.872 -6.924 1.00 97.00 387 PRO A C 1
ATOM 3046 O O . PRO A 1 387 ? -24.527 2.244 -7.502 1.00 97.00 387 PRO A O 1
ATOM 3049 N N . ASP A 1 388 ? -22.906 3.795 -7.543 1.00 96.38 388 ASP A N 1
ATOM 3050 C CA . ASP A 1 388 ? -22.979 4.123 -8.973 1.00 96.38 388 ASP A CA 1
ATOM 3051 C C . ASP A 1 388 ? -22.194 3.138 -9.865 1.00 96.38 388 ASP A C 1
ATOM 3053 O O . ASP A 1 388 ? -22.147 3.313 -11.080 1.00 96.38 388 ASP A O 1
ATOM 3057 N N . GLY A 1 389 ? -21.583 2.103 -9.276 1.00 96.69 389 GLY A N 1
ATOM 3058 C CA . GLY A 1 389 ? -20.762 1.113 -9.973 1.00 96.69 389 GLY A CA 1
ATOM 3059 C C . GLY A 1 389 ? -19.296 1.514 -10.137 1.00 96.69 389 GLY A C 1
ATOM 3060 O O . GLY A 1 389 ? -18.493 0.687 -10.567 1.00 96.69 389 GLY A O 1
ATOM 3061 N N . ARG A 1 390 ? -18.911 2.741 -9.760 1.00 96.88 390 ARG A N 1
ATOM 3062 C CA . ARG A 1 390 ? -17.512 3.175 -9.780 1.00 96.88 390 ARG A CA 1
ATOM 3063 C C . ARG A 1 390 ? -16.702 2.395 -8.749 1.00 96.88 390 ARG A C 1
ATOM 3065 O O . ARG A 1 390 ? -17.150 2.166 -7.624 1.00 96.88 390 ARG A O 1
ATOM 3072 N N . THR A 1 391 ? -15.465 2.063 -9.103 1.00 97.94 391 THR A N 1
ATOM 3073 C CA . THR A 1 391 ? -14.506 1.445 -8.183 1.00 97.94 391 THR A CA 1
ATOM 3074 C C . THR A 1 391 ? -13.246 2.286 -8.051 1.00 97.94 391 THR A C 1
ATOM 3076 O O . THR A 1 391 ? -12.754 2.819 -9.045 1.00 97.94 391 THR A O 1
ATOM 3079 N N . GLU A 1 392 ? -12.705 2.376 -6.840 1.00 98.62 392 GLU A N 1
ATOM 3080 C CA . GLU A 1 392 ? -11.414 3.019 -6.568 1.00 98.62 392 GLU A CA 1
ATOM 3081 C C . GLU A 1 392 ? -10.533 2.046 -5.782 1.00 98.62 392 GLU A C 1
ATOM 3083 O O . GLU A 1 392 ? -10.982 1.486 -4.778 1.00 98.62 392 GLU A O 1
ATOM 3088 N N . VAL A 1 393 ? -9.284 1.839 -6.208 1.00 98.56 393 VAL A N 1
ATOM 3089 C CA . VAL A 1 393 ? -8.326 1.076 -5.389 1.00 98.56 393 VAL A CA 1
ATOM 3090 C C . VAL A 1 393 ? -8.011 1.846 -4.113 1.00 98.56 393 VAL A C 1
ATOM 3092 O O . VAL A 1 393 ? -8.000 3.077 -4.107 1.00 98.56 393 VAL A O 1
ATOM 3095 N N . LEU A 1 394 ? -7.774 1.127 -3.024 1.00 98.75 394 LEU A N 1
ATOM 3096 C CA . LEU A 1 394 ? -7.431 1.688 -1.728 1.00 98.75 394 LEU A CA 1
ATOM 3097 C C . LEU A 1 394 ? -6.058 1.184 -1.300 1.00 98.75 394 LEU A C 1
ATOM 3099 O O . LEU A 1 394 ? -5.839 -0.017 -1.203 1.00 98.75 394 LEU A O 1
ATOM 3103 N N . GLU A 1 395 ? -5.188 2.128 -0.974 1.00 98.56 395 GLU A N 1
ATOM 3104 C CA . GLU A 1 395 ? -3.860 1.903 -0.423 1.00 98.56 395 GLU A CA 1
ATOM 3105 C C . GLU A 1 395 ? -3.759 2.574 0.949 1.00 98.56 395 GLU A C 1
ATOM 3107 O O . GLU A 1 395 ? -4.100 3.751 1.115 1.00 98.56 395 GLU A O 1
ATOM 3112 N N . VAL A 1 396 ? -3.245 1.872 1.954 1.00 98.25 396 VAL A N 1
ATOM 3113 C CA . VAL A 1 396 ? -3.102 2.392 3.312 1.00 98.25 396 VAL A CA 1
ATOM 3114 C C . VAL A 1 396 ? -1.650 2.355 3.779 1.00 98.25 396 VAL A C 1
ATOM 3116 O O . VAL A 1 396 ? -0.957 1.347 3.770 1.00 98.25 396 VAL A O 1
ATOM 3119 N N . LYS A 1 397 ? -1.151 3.492 4.271 1.00 96.56 397 LYS A N 1
ATOM 3120 C CA . LYS A 1 397 ? 0.193 3.603 4.853 1.00 96.56 397 LYS A CA 1
ATOM 3121 C C . LYS A 1 397 ? 0.114 4.067 6.299 1.00 96.56 397 LYS A C 1
ATOM 3123 O O . LYS A 1 397 ? -0.211 5.220 6.598 1.00 96.56 397 LYS A O 1
ATOM 3128 N N . ASN A 1 398 ? 0.502 3.178 7.208 1.00 96.56 398 ASN A N 1
ATOM 3129 C CA . ASN A 1 398 ? 0.561 3.449 8.640 1.00 96.56 398 ASN A CA 1
ATOM 3130 C C . ASN A 1 398 ? 1.967 3.895 9.064 1.00 96.56 398 ASN A C 1
ATOM 3132 O O . ASN A 1 398 ? 2.927 3.126 9.011 1.00 96.56 39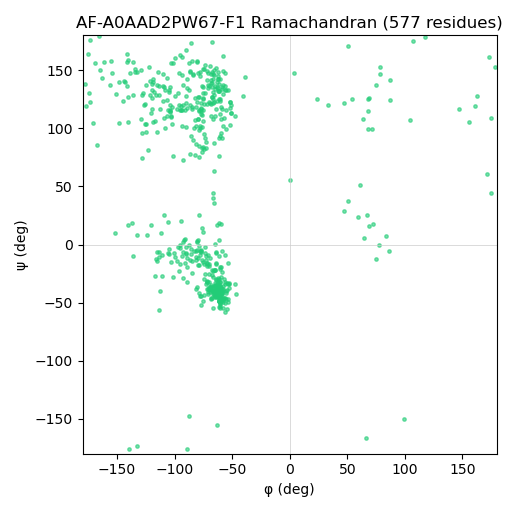8 ASN A O 1
ATOM 3136 N N . HIS A 1 399 ? 2.107 5.133 9.547 1.00 93.38 399 HIS A N 1
ATOM 3137 C CA . HIS A 1 399 ? 3.398 5.618 10.053 1.00 93.38 399 HIS A CA 1
ATOM 3138 C C . HIS A 1 399 ? 3.623 5.147 11.486 1.00 93.38 399 HIS A C 1
ATOM 3140 O O . HIS A 1 399 ? 2.889 5.530 12.401 1.00 93.38 399 HIS A O 1
ATOM 3146 N N . CYS A 1 400 ? 4.677 4.355 11.678 1.00 94.56 400 CYS A N 1
ATOM 3147 C CA . CYS A 1 400 ? 5.104 3.896 12.994 1.00 94.56 400 CYS A CA 1
ATOM 3148 C C . CYS A 1 400 ? 5.535 5.085 13.875 1.00 94.56 400 CYS A C 1
ATOM 3150 O O . CYS A 1 400 ? 6.435 5.840 13.487 1.00 94.56 400 CYS A O 1
ATOM 3152 N N . PRO A 1 401 ? 4.934 5.267 15.069 1.00 94.12 401 PRO A N 1
ATOM 3153 C CA . PRO A 1 401 ? 5.291 6.360 15.966 1.00 94.12 401 PRO A CA 1
ATOM 3154 C C . PRO A 1 401 ? 6.610 6.105 16.706 1.00 94.12 401 PRO A C 1
ATOM 3156 O O . PRO A 1 401 ? 7.149 7.034 17.309 1.00 94.12 401 PRO A O 1
ATOM 3159 N N . PHE A 1 402 ? 7.122 4.871 16.684 1.00 94.31 402 PHE A N 1
ATOM 3160 C CA . PHE A 1 402 ? 8.241 4.426 17.506 1.00 94.31 402 PHE A CA 1
ATOM 3161 C C . PHE A 1 402 ? 9.595 4.637 16.818 1.00 94.31 402 PHE A C 1
ATOM 3163 O O . PHE A 1 402 ? 9.847 4.212 15.686 1.00 94.31 402 PHE A O 1
ATOM 3170 N N . PHE A 1 403 ? 10.506 5.290 17.535 1.00 91.50 403 PHE A N 1
ATOM 3171 C CA . PHE A 1 403 ? 11.878 5.521 17.095 1.00 91.50 403 PHE A CA 1
ATOM 3172 C C . PHE A 1 403 ? 12.840 5.057 18.173 1.00 91.50 403 PHE A C 1
ATOM 3174 O O . PHE A 1 403 ? 12.721 5.480 19.323 1.00 91.50 403 PHE A O 1
ATOM 3181 N N . ALA A 1 404 ? 13.814 4.236 17.790 1.00 90.19 404 ALA A N 1
ATOM 3182 C CA . ALA A 1 404 ? 14.906 3.876 18.673 1.00 90.19 404 ALA A CA 1
ATOM 3183 C C . ALA A 1 404 ? 15.686 5.135 19.083 1.00 90.19 404 ALA A C 1
ATOM 3185 O O . ALA A 1 404 ? 16.137 5.934 18.254 1.00 90.19 404 ALA A O 1
ATOM 3186 N N . SER A 1 405 ? 15.813 5.340 20.387 1.00 88.06 405 SER A N 1
ATOM 3187 C CA . SER A 1 405 ? 16.624 6.381 20.993 1.00 88.06 405 SER A CA 1
ATOM 3188 C C . SER A 1 405 ? 18.080 5.935 20.940 1.00 88.06 405 SER A C 1
ATOM 3190 O O . SER A 1 405 ? 18.545 5.157 21.766 1.00 88.06 405 SER A O 1
ATOM 3192 N N . SER A 1 406 ? 18.830 6.453 19.970 1.00 71.56 406 SER A N 1
ATOM 3193 C CA . SER A 1 406 ? 20.273 6.203 19.846 1.00 71.56 406 SER A CA 1
ATOM 3194 C C . SER A 1 406 ? 21.115 7.006 20.856 1.00 71.56 406 SER A C 1
ATOM 3196 O O . SER A 1 406 ? 22.328 7.142 20.674 1.00 71.56 406 SER A O 1
ATOM 3198 N N . THR A 1 407 ? 20.512 7.592 21.897 1.00 66.62 407 THR A N 1
ATOM 3199 C CA . THR A 1 407 ? 21.227 8.483 22.822 1.00 66.62 407 THR A CA 1
ATOM 3200 C C . THR A 1 407 ? 22.156 7.665 23.715 1.00 66.62 407 THR A C 1
ATOM 3202 O O . THR A 1 407 ? 21.799 7.222 24.802 1.00 66.62 407 THR A O 1
ATOM 3205 N N . ARG A 1 408 ? 23.379 7.441 23.231 1.00 59.31 408 ARG A N 1
ATOM 3206 C CA . ARG A 1 408 ? 24.461 6.768 23.948 1.00 59.31 408 ARG A CA 1
ATOM 3207 C C . ARG A 1 408 ? 24.974 7.727 25.021 1.00 59.31 408 ARG A C 1
ATOM 3209 O O . ARG A 1 408 ? 25.896 8.506 24.798 1.00 59.31 408 ARG A O 1
ATOM 3216 N N . ASN A 1 409 ? 24.294 7.761 26.161 1.00 56.62 409 ASN A N 1
ATOM 3217 C CA . ASN A 1 409 ? 24.660 8.667 27.236 1.00 56.62 409 ASN A CA 1
ATOM 3218 C C . ASN A 1 409 ? 25.876 8.091 27.974 1.00 56.62 409 ASN A C 1
ATOM 3220 O O . ASN A 1 409 ? 25.749 7.156 28.759 1.00 56.62 409 ASN A O 1
ATOM 3224 N N . ASN A 1 410 ? 27.059 8.639 27.696 1.00 62.69 410 ASN A N 1
ATOM 3225 C CA . ASN A 1 410 ? 28.347 8.106 28.157 1.00 62.69 410 ASN A CA 1
ATOM 3226 C C . ASN A 1 410 ? 28.547 8.120 29.685 1.00 62.69 410 ASN A C 1
ATOM 3228 O O . ASN A 1 410 ? 29.553 7.600 30.147 1.00 62.69 410 ASN A O 1
ATOM 3232 N N . ASN A 1 411 ? 27.640 8.714 30.471 1.00 65.38 411 ASN A N 1
ATOM 3233 C CA . ASN A 1 411 ? 27.966 9.109 31.843 1.00 65.38 411 ASN A CA 1
ATOM 3234 C C . ASN A 1 411 ? 26.975 8.726 32.950 1.00 65.38 411 ASN A C 1
ATOM 3236 O O . ASN A 1 411 ? 27.194 9.173 34.068 1.00 65.38 411 ASN A O 1
ATOM 3240 N N . ASN A 1 412 ? 25.924 7.922 32.737 1.00 61.81 412 ASN A N 1
ATOM 3241 C CA . ASN A 1 412 ? 25.059 7.534 33.865 1.00 61.81 412 ASN A CA 1
ATOM 3242 C C . ASN A 1 412 ? 24.390 6.160 33.716 1.00 61.81 412 ASN A C 1
ATOM 3244 O O . ASN A 1 412 ? 23.683 5.911 32.746 1.00 61.81 412 ASN A O 1
ATOM 3248 N N . ASN A 1 413 ? 24.515 5.337 34.765 1.00 60.22 413 ASN A N 1
ATOM 3249 C CA . ASN A 1 413 ? 23.920 4.003 34.971 1.00 60.22 413 ASN A CA 1
ATOM 3250 C C . ASN A 1 413 ? 22.372 3.953 34.999 1.00 60.22 413 ASN A C 1
ATOM 3252 O O . ASN A 1 413 ? 21.797 3.003 35.524 1.00 60.22 413 ASN A O 1
ATOM 3256 N N . ARG A 1 414 ? 21.657 4.959 34.482 1.00 61.97 414 ARG A N 1
ATOM 3257 C CA . ARG A 1 414 ? 20.193 4.882 34.362 1.00 61.97 414 ARG A CA 1
ATOM 3258 C C . ARG A 1 414 ? 19.841 4.334 32.989 1.00 61.97 414 ARG A C 1
ATOM 3260 O O . ARG A 1 414 ? 20.186 4.950 31.984 1.00 61.97 414 ARG A O 1
ATOM 3267 N N . SER A 1 415 ? 19.136 3.205 32.968 1.00 60.19 415 SER A N 1
ATOM 3268 C CA . SER A 1 415 ? 18.512 2.644 31.772 1.00 60.19 415 SER A CA 1
ATOM 3269 C C . SER A 1 415 ? 17.598 3.698 31.144 1.00 60.19 415 SER A C 1
ATOM 3271 O O . SER A 1 415 ? 16.493 3.960 31.616 1.00 60.19 415 SER A O 1
ATOM 3273 N N . GLN A 1 416 ? 18.086 4.378 30.106 1.00 71.75 416 GLN A N 1
ATOM 3274 C CA . GLN A 1 416 ? 17.229 5.242 29.306 1.00 71.75 416 GLN A CA 1
ATOM 3275 C C . GLN A 1 416 ? 16.238 4.371 28.540 1.00 71.75 416 GLN A C 1
ATOM 3277 O O . GLN A 1 416 ? 16.589 3.294 28.058 1.00 71.75 416 GLN A O 1
ATOM 3282 N N . SER A 1 417 ? 15.003 4.860 28.437 1.00 76.19 417 SER A N 1
ATOM 3283 C CA . SER A 1 417 ? 13.986 4.253 27.589 1.00 76.19 417 SER A CA 1
ATOM 3284 C C . SER A 1 417 ? 14.517 4.107 26.160 1.00 76.19 417 SER A C 1
ATOM 3286 O O . SER A 1 417 ? 15.098 5.041 25.595 1.00 76.19 417 SER A O 1
ATOM 3288 N N . ARG A 1 418 ? 14.320 2.913 25.592 1.00 84.25 418 ARG A N 1
ATOM 3289 C CA . ARG A 1 418 ? 14.814 2.578 24.252 1.00 84.25 418 ARG A CA 1
ATOM 3290 C C . ARG A 1 418 ? 14.050 3.287 23.148 1.00 84.25 418 ARG A C 1
ATOM 3292 O O . ARG A 1 418 ? 14.654 3.601 22.132 1.00 84.25 418 ARG A O 1
ATOM 3299 N N . TYR A 1 419 ? 12.760 3.544 23.323 1.00 91.56 419 TYR A N 1
ATOM 3300 C CA . TYR A 1 419 ? 11.923 4.102 22.270 1.00 91.56 419 TYR A CA 1
ATOM 3301 C C . TYR A 1 419 ? 11.338 5.445 22.660 1.00 91.56 419 TYR A C 1
ATOM 3303 O O . TYR A 1 419 ? 10.870 5.641 23.777 1.00 91.56 419 TYR A O 1
ATOM 3311 N N . VAL A 1 420 ? 11.305 6.350 21.688 1.00 92.94 420 VAL A N 1
ATOM 3312 C CA . VAL A 1 420 ? 10.589 7.618 21.777 1.00 92.94 420 VAL A CA 1
ATOM 3313 C C . VAL A 1 420 ? 9.465 7.651 20.749 1.00 92.94 420 VAL A C 1
ATOM 3315 O O . VAL A 1 420 ? 9.651 7.264 19.593 1.00 92.94 420 VAL A O 1
ATOM 3318 N N . VAL A 1 421 ? 8.303 8.144 21.170 1.00 91.75 421 VAL A N 1
ATOM 3319 C CA . VAL A 1 421 ? 7.204 8.506 20.278 1.00 91.75 421 VAL A CA 1
ATOM 3320 C C . VAL A 1 421 ? 7.525 9.859 19.673 1.00 91.75 421 VAL A C 1
ATOM 3322 O O . VAL A 1 421 ? 7.586 10.869 20.381 1.00 91.75 421 VAL A O 1
ATOM 3325 N N . ARG A 1 422 ? 7.712 9.898 18.354 1.00 86.62 422 ARG A N 1
ATOM 3326 C CA . ARG A 1 422 ? 7.782 11.171 17.636 1.00 86.62 422 ARG A CA 1
ATOM 3327 C C . ARG A 1 422 ? 6.415 11.441 17.024 1.00 86.62 422 ARG A C 1
ATOM 3329 O O . ARG A 1 422 ? 5.990 10.656 16.176 1.00 86.62 422 ARG A O 1
ATOM 3336 N N . PRO A 1 423 ? 5.719 12.518 17.434 1.00 76.69 423 PRO A N 1
ATOM 3337 C CA . PRO A 1 423 ? 4.504 12.906 16.744 1.00 76.69 423 PRO A CA 1
ATOM 3338 C C . PRO A 1 423 ? 4.866 13.176 15.286 1.00 76.69 423 PRO A C 1
ATOM 3340 O O . PRO A 1 423 ? 5.885 13.811 14.987 1.00 76.69 423 PRO A O 1
ATOM 3343 N N . HIS A 1 424 ? 4.063 12.642 14.373 1.00 72.12 424 HIS A N 1
ATOM 3344 C CA . HIS A 1 424 ? 4.279 12.865 12.955 1.00 72.12 424 HIS A CA 1
ATOM 3345 C C . HIS A 1 424 ? 3.747 14.258 12.605 1.00 72.12 424 HIS A C 1
ATOM 3347 O O . HIS A 1 424 ? 2.693 14.415 11.999 1.00 72.12 424 HIS A O 1
ATOM 3353 N N . ASN A 1 425 ? 4.501 15.294 12.984 1.00 62.12 425 ASN A N 1
ATOM 3354 C CA . ASN A 1 425 ? 4.166 16.697 12.713 1.00 62.12 425 ASN A CA 1
ATOM 3355 C C . ASN A 1 425 ? 4.168 17.035 11.209 1.00 62.12 425 ASN A C 1
ATOM 3357 O O . ASN A 1 425 ? 3.937 18.176 10.837 1.00 62.12 425 ASN A O 1
ATOM 3361 N N . ASN A 1 426 ? 4.451 16.061 10.341 1.00 56.88 426 ASN A N 1
ATOM 3362 C CA . ASN A 1 426 ? 4.504 16.251 8.901 1.00 56.88 426 ASN A CA 1
ATOM 3363 C C . ASN A 1 426 ? 3.138 16.113 8.212 1.00 56.88 426 ASN A C 1
ATOM 3365 O O . ASN A 1 426 ? 3.085 16.404 7.024 1.00 56.88 426 ASN A O 1
ATOM 3369 N N . LEU A 1 427 ? 2.067 15.681 8.897 1.00 55.25 427 LEU A N 1
ATOM 3370 C CA . LEU A 1 427 ? 0.733 15.615 8.268 1.00 55.25 427 LEU A CA 1
ATOM 3371 C C . LEU A 1 427 ? 0.087 16.988 8.106 1.00 55.25 427 LEU A C 1
ATOM 3373 O O . LEU A 1 427 ? -0.692 17.183 7.182 1.00 55.25 427 LEU A O 1
ATOM 3377 N N . LEU A 1 428 ? 0.400 17.926 8.999 1.00 53.91 428 LEU A N 1
ATOM 3378 C CA . LEU A 1 428 ? -0.183 19.258 8.975 1.00 53.91 428 LEU A CA 1
ATOM 3379 C C . LEU A 1 428 ? 0.905 20.279 8.645 1.00 53.91 428 LEU A C 1
ATOM 3381 O O . LEU A 1 428 ? 1.951 20.276 9.302 1.00 53.91 428 LEU A O 1
ATOM 3385 N N . PRO A 1 429 ? 0.699 21.155 7.648 1.00 50.53 429 PRO A N 1
ATOM 3386 C CA . PRO A 1 429 ? 1.577 22.296 7.456 1.00 50.53 429 PRO A CA 1
ATOM 3387 C C . PRO A 1 429 ? 1.543 23.136 8.738 1.00 50.53 429 PRO A C 1
ATOM 3389 O O . PRO A 1 429 ? 0.498 23.636 9.151 1.00 50.53 429 PRO A O 1
ATOM 3392 N N . ASN A 1 430 ? 2.686 23.247 9.418 1.00 46.91 430 ASN A N 1
ATOM 3393 C CA . ASN A 1 430 ? 2.821 24.125 10.574 1.00 46.91 430 ASN A CA 1
ATOM 3394 C C . ASN A 1 430 ? 2.545 25.560 10.104 1.00 46.91 430 ASN A C 1
ATOM 3396 O O . ASN A 1 430 ? 3.349 26.126 9.366 1.00 46.91 430 ASN A O 1
ATOM 3400 N N . GLY A 1 431 ? 1.437 26.154 10.554 1.00 48.72 431 GLY A N 1
ATOM 3401 C CA . GLY A 1 431 ? 0.928 27.453 10.086 1.00 48.72 431 GLY A CA 1
ATOM 3402 C C . GLY A 1 431 ? 1.836 28.674 10.303 1.00 48.72 431 GLY A C 1
ATOM 3403 O O . GLY A 1 431 ? 1.432 29.787 9.981 1.00 48.72 431 GLY A O 1
ATOM 3404 N N . ASN A 1 432 ? 3.054 28.490 10.821 1.00 51.22 432 ASN A N 1
ATOM 3405 C CA . ASN A 1 432 ? 4.019 29.568 11.039 1.00 51.22 432 ASN A CA 1
ATOM 3406 C C . ASN A 1 432 ? 5.139 29.629 9.995 1.00 51.22 432 ASN A C 1
ATOM 3408 O O . ASN A 1 432 ? 5.794 30.665 9.908 1.00 51.22 432 ASN A O 1
ATOM 3412 N N . ASP A 1 433 ? 5.350 28.587 9.186 1.00 50.22 433 ASP A N 1
ATOM 3413 C CA . ASP A 1 433 ? 6.356 28.632 8.121 1.00 50.22 433 ASP A CA 1
ATOM 3414 C C . ASP A 1 433 ? 5.690 28.882 6.766 1.00 50.22 433 ASP A C 1
ATOM 3416 O O . ASP A 1 433 ? 5.519 27.981 5.943 1.00 50.22 433 ASP A O 1
ATOM 3420 N N . LYS A 1 434 ? 5.307 30.149 6.551 1.00 51.75 434 LYS A N 1
ATOM 3421 C CA . LYS A 1 434 ? 4.668 30.653 5.322 1.00 51.75 434 LYS A CA 1
ATOM 3422 C C . LYS A 1 434 ? 5.515 30.447 4.054 1.00 51.75 434 LYS A C 1
ATOM 3424 O O . LYS A 1 434 ? 5.043 30.768 2.968 1.00 51.75 434 LYS A O 1
ATOM 3429 N N . SER A 1 435 ? 6.753 29.954 4.173 1.00 50.66 435 SER A N 1
ATOM 3430 C CA . SER A 1 435 ? 7.653 29.694 3.043 1.00 50.66 435 SER A CA 1
ATOM 3431 C C . SER A 1 435 ? 7.663 28.232 2.573 1.00 50.66 435 SER A C 1
ATOM 3433 O O . SER A 1 435 ? 8.102 27.958 1.460 1.00 50.66 435 SER A O 1
ATOM 3435 N N . SER A 1 436 ? 7.117 27.298 3.366 1.00 51.34 436 SER A N 1
ATOM 3436 C CA . SER A 1 436 ? 7.010 25.869 3.006 1.00 51.34 436 SER A CA 1
ATOM 3437 C C . SER A 1 436 ? 5.585 25.435 2.628 1.00 51.34 436 SER A C 1
ATOM 3439 O O . SER A 1 436 ? 5.267 24.243 2.645 1.00 51.34 436 SER A O 1
ATOM 3441 N N . ASN A 1 437 ? 4.737 26.415 2.283 1.00 40.94 437 ASN A N 1
ATOM 3442 C CA . ASN A 1 437 ? 3.325 26.262 1.931 1.00 40.94 437 ASN A CA 1
ATOM 3443 C C . ASN A 1 437 ? 3.063 25.018 1.050 1.00 40.94 437 ASN A C 1
ATOM 3445 O O . ASN A 1 437 ? 3.663 24.834 -0.006 1.00 40.94 437 ASN A O 1
ATOM 3449 N N . ASN A 1 438 ? 2.110 24.197 1.496 1.00 49.12 438 ASN A N 1
ATOM 3450 C CA . ASN A 1 438 ? 1.389 23.140 0.767 1.00 49.12 438 ASN A CA 1
ATOM 3451 C C . ASN A 1 438 ? 2.058 21.794 0.429 1.00 49.12 438 ASN A C 1
ATOM 3453 O O . ASN A 1 438 ? 1.330 20.855 0.122 1.00 49.12 438 ASN A O 1
ATOM 3457 N N . LYS A 1 439 ? 3.373 21.593 0.556 1.00 57.28 439 LYS A N 1
ATOM 3458 C CA . LYS A 1 439 ? 4.022 20.365 0.025 1.00 57.28 439 LYS A CA 1
ATOM 3459 C C . LYS A 1 439 ? 3.898 19.059 0.846 1.00 57.28 439 LYS A C 1
ATOM 3461 O O . LYS A 1 439 ? 4.793 18.227 0.775 1.00 57.28 439 LYS A O 1
ATOM 3466 N N . ARG A 1 440 ? 2.876 18.841 1.690 1.00 63.38 440 ARG A N 1
ATOM 3467 C CA . ARG A 1 440 ? 2.854 17.622 2.554 1.00 63.38 440 ARG A CA 1
ATOM 3468 C C . ARG A 1 440 ? 1.552 16.843 2.678 1.00 63.38 440 ARG A C 1
ATOM 3470 O O . ARG A 1 440 ? 1.593 15.714 3.174 1.00 63.38 440 ARG A O 1
ATOM 3477 N N . ALA A 1 441 ? 0.446 17.386 2.178 1.00 73.19 441 ALA A N 1
ATOM 3478 C CA . ALA A 1 441 ? -0.799 16.633 2.043 1.00 73.19 441 ALA A CA 1
ATOM 3479 C C . ALA A 1 441 ? -0.813 15.721 0.797 1.00 73.19 441 ALA A C 1
ATOM 3481 O O . ALA A 1 441 ? -1.824 15.085 0.534 1.00 73.19 441 ALA A O 1
ATOM 3482 N N . GLY A 1 442 ? 0.296 15.661 0.049 1.00 85.38 442 GLY A N 1
ATOM 3483 C CA . GLY A 1 442 ? 0.409 14.901 -1.189 1.00 85.38 442 GLY A CA 1
ATOM 3484 C C . GLY A 1 442 ? 0.777 13.423 -1.022 1.00 85.38 442 GLY A C 1
ATOM 3485 O O . GLY A 1 442 ? 1.113 12.940 0.073 1.00 85.38 442 GLY A O 1
ATOM 3486 N N . VAL A 1 443 ? 0.742 12.719 -2.153 1.00 90.31 443 VAL A N 1
ATOM 3487 C CA . VAL A 1 443 ? 1.321 11.382 -2.333 1.00 90.31 443 VAL A CA 1
ATOM 3488 C C . VAL A 1 443 ? 2.811 11.548 -2.622 1.00 90.31 443 VAL A C 1
ATOM 3490 O O . VAL A 1 443 ? 3.183 12.275 -3.535 1.0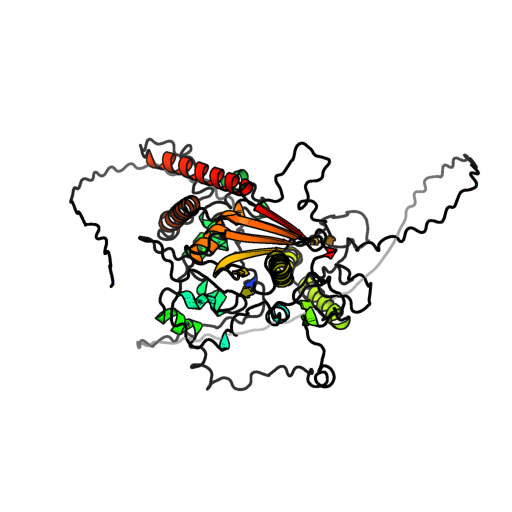0 90.31 443 VAL A O 1
ATOM 3493 N N . LEU A 1 444 ? 3.675 10.875 -1.855 1.00 91.94 444 LEU A N 1
ATOM 3494 C CA . LEU A 1 444 ? 5.117 10.946 -2.111 1.00 91.94 444 LEU A CA 1
ATOM 3495 C C . LEU A 1 444 ? 5.430 10.344 -3.494 1.00 91.94 444 LEU A C 1
ATOM 3497 O O . LEU A 1 444 ? 4.885 9.282 -3.798 1.00 91.94 444 LEU A O 1
ATOM 3501 N N . PRO A 1 445 ? 6.350 10.924 -4.289 1.00 94.50 445 PRO A N 1
ATOM 3502 C CA . PRO A 1 445 ? 6.583 10.493 -5.672 1.00 94.50 445 PRO A CA 1
ATOM 3503 C C . PRO A 1 445 ? 6.882 8.995 -5.845 1.00 94.50 445 PRO A C 1
ATOM 3505 O O . PRO A 1 445 ? 6.447 8.375 -6.806 1.00 94.50 445 PRO A O 1
ATOM 3508 N N . HIS A 1 446 ? 7.561 8.365 -4.882 1.00 94.12 446 HIS A N 1
ATOM 3509 C CA . HIS A 1 446 ? 7.860 6.928 -4.934 1.00 94.12 446 HIS A CA 1
ATOM 3510 C C . HIS A 1 446 ? 6.654 6.008 -4.687 1.00 94.12 446 HIS A C 1
ATOM 3512 O O . HIS A 1 446 ? 6.778 4.804 -4.887 1.00 94.12 446 HIS A O 1
ATOM 3518 N N . TYR A 1 447 ? 5.507 6.542 -4.259 1.00 95.69 447 TYR A N 1
ATOM 3519 C CA . TYR A 1 447 ? 4.246 5.799 -4.194 1.00 95.69 447 TYR A CA 1
ATOM 3520 C C . TYR A 1 447 ? 3.416 5.925 -5.475 1.00 95.69 447 TYR A C 1
ATOM 3522 O O . TYR A 1 447 ? 2.528 5.107 -5.685 1.00 95.69 447 TYR A O 1
ATOM 3530 N N . VAL A 1 448 ? 3.706 6.895 -6.351 1.00 97.06 448 VAL A N 1
ATOM 3531 C CA . VAL A 1 448 ? 2.968 7.071 -7.615 1.00 97.06 448 VAL A CA 1
ATOM 3532 C C . VAL A 1 448 ? 3.012 5.809 -8.488 1.00 97.06 448 VAL A C 1
ATOM 3534 O O . VAL A 1 448 ? 1.937 5.377 -8.901 1.00 97.06 448 VAL A O 1
ATOM 3537 N N . PRO A 1 449 ? 4.169 5.136 -8.697 1.00 97.69 449 PRO A N 1
ATOM 3538 C CA . PRO A 1 449 ? 4.193 3.887 -9.457 1.00 97.69 449 PRO A CA 1
ATOM 3539 C C . PRO A 1 449 ? 3.302 2.798 -8.879 1.00 97.69 449 PRO A C 1
ATOM 3541 O O . PRO A 1 449 ? 2.653 2.082 -9.631 1.00 97.69 449 PRO A O 1
ATOM 3544 N N . GLN A 1 450 ? 3.249 2.688 -7.549 1.00 97.44 450 GLN A N 1
ATOM 3545 C CA . GLN A 1 450 ? 2.400 1.710 -6.880 1.00 97.44 450 GLN A CA 1
ATOM 3546 C C . GLN A 1 450 ? 0.920 1.965 -7.217 1.00 97.44 450 GLN A C 1
ATOM 3548 O O . GLN A 1 450 ? 0.261 1.074 -7.745 1.00 97.44 450 GLN A O 1
ATOM 3553 N N . LEU A 1 451 ? 0.431 3.191 -7.005 1.00 97.94 451 LEU A N 1
ATOM 3554 C CA . LEU A 1 451 ? -0.981 3.537 -7.218 1.00 97.94 451 LEU A CA 1
ATOM 3555 C C . LEU A 1 451 ? -1.387 3.460 -8.700 1.00 97.94 451 LEU A C 1
ATOM 3557 O O . LEU A 1 451 ? -2.465 2.972 -9.035 1.00 97.94 451 LEU A O 1
ATOM 3561 N N . MET A 1 452 ? -0.518 3.915 -9.607 1.00 98.19 452 MET A N 1
ATOM 3562 C CA . MET A 1 452 ? -0.765 3.856 -11.052 1.00 98.19 452 MET A CA 1
ATOM 3563 C C . MET A 1 452 ? -0.794 2.415 -11.567 1.00 98.19 452 MET A C 1
ATOM 3565 O O . MET A 1 452 ? -1.654 2.059 -12.373 1.00 98.19 452 MET A O 1
ATOM 3569 N N . MET A 1 453 ? 0.095 1.559 -11.058 1.00 98.25 453 MET A N 1
ATOM 3570 C CA . MET A 1 453 ? 0.113 0.138 -11.390 1.00 98.25 453 MET A CA 1
ATOM 3571 C C . MET A 1 453 ? -1.103 -0.612 -10.837 1.00 98.25 453 MET A C 1
ATOM 3573 O O . MET A 1 453 ? -1.620 -1.494 -11.519 1.00 98.25 453 MET A O 1
ATOM 3577 N N . GLU A 1 454 ? -1.589 -0.261 -9.643 1.00 98.44 454 GLU A N 1
ATOM 3578 C CA . GLU A 1 454 ? -2.837 -0.799 -9.083 1.00 98.44 454 GLU A CA 1
ATOM 3579 C C . GLU A 1 454 ? -4.037 -0.468 -9.969 1.00 98.44 454 GLU A C 1
ATOM 3581 O O . GLU A 1 454 ? -4.767 -1.377 -10.363 1.00 98.44 454 GLU A O 1
ATOM 3586 N N . MET A 1 455 ? -4.197 0.800 -10.367 1.00 98.56 455 MET A N 1
ATOM 3587 C CA . MET A 1 455 ? -5.255 1.204 -11.301 1.00 98.56 455 MET A CA 1
ATOM 3588 C C . MET A 1 455 ? -5.122 0.486 -12.649 1.00 98.56 455 MET A C 1
ATOM 3590 O O . MET A 1 455 ? -6.112 -0.008 -13.187 1.00 98.56 455 MET A O 1
ATOM 3594 N N . TYR A 1 456 ? -3.907 0.376 -13.195 1.00 98.25 456 TYR A N 1
ATOM 3595 C CA . TYR A 1 456 ? -3.662 -0.357 -14.438 1.00 98.25 456 TYR A CA 1
ATOM 3596 C C . TYR A 1 456 ? -4.065 -1.837 -14.328 1.00 98.25 456 TYR A C 1
ATOM 3598 O O . TYR A 1 456 ? -4.813 -2.328 -15.170 1.00 98.25 456 TYR A O 1
ATOM 3606 N N . CYS A 1 457 ? -3.642 -2.526 -13.262 1.00 97.75 457 CYS A N 1
ATOM 3607 C CA . CYS A 1 457 ? -3.932 -3.946 -13.047 1.00 97.75 457 CYS A CA 1
ATOM 3608 C C . CYS A 1 457 ? -5.402 -4.234 -12.716 1.00 97.75 457 CYS A C 1
ATOM 3610 O O . CYS A 1 457 ? -5.865 -5.351 -12.947 1.00 97.75 457 CYS A O 1
ATOM 3612 N N . MET A 1 458 ? -6.126 -3.257 -12.165 1.00 97.44 458 MET A N 1
ATOM 3613 C CA . MET A 1 458 ? -7.574 -3.344 -11.966 1.00 97.44 458 MET A CA 1
ATOM 3614 C C . MET A 1 458 ? -8.369 -3.195 -13.263 1.00 97.44 458 MET A C 1
ATOM 3616 O O . MET A 1 458 ? -9.488 -3.700 -13.349 1.00 97.44 458 MET A O 1
ATOM 3620 N N . GLY A 1 459 ? -7.796 -2.526 -14.263 1.00 96.69 459 GLY A N 1
ATOM 3621 C CA . GLY A 1 459 ? -8.410 -2.297 -15.564 1.00 96.69 459 GLY A CA 1
ATOM 3622 C C . GLY A 1 459 ? -8.884 -0.855 -15.782 1.00 96.69 459 GLY A C 1
ATOM 3623 O O . GLY A 1 459 ? -8.797 -0.012 -14.885 1.00 96.69 459 GLY A O 1
ATOM 3624 N N . PRO A 1 460 ? -9.376 -0.552 -16.996 1.00 96.56 460 PRO A N 1
ATOM 3625 C CA . PRO A 1 460 ? -9.695 0.810 -17.422 1.00 96.56 460 PRO A CA 1
ATOM 3626 C C . PRO A 1 460 ? -10.853 1.437 -16.641 1.00 96.56 460 PRO A C 1
ATOM 3628 O O . PRO A 1 460 ? -10.918 2.651 -16.544 1.00 96.56 460 PRO A O 1
ATOM 3631 N N . GLU A 1 461 ? -11.735 0.656 -16.021 1.00 96.56 461 GLU A N 1
ATOM 3632 C CA . GLU A 1 461 ? -12.829 1.205 -15.205 1.00 96.56 461 GLU A CA 1
ATOM 3633 C C . GLU A 1 461 ? -12.329 1.836 -13.886 1.00 96.5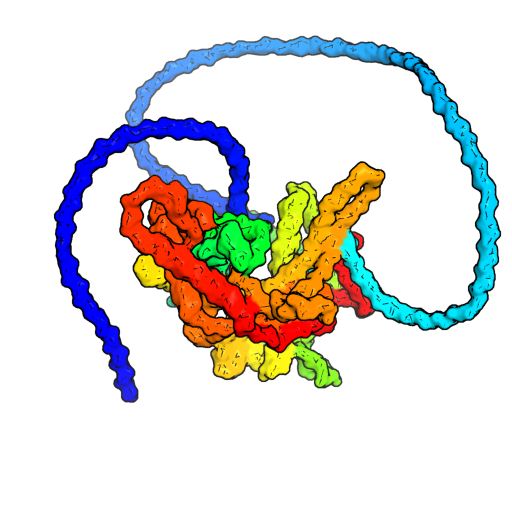6 461 GLU A C 1
ATOM 3635 O O . GLU A 1 461 ? -13.015 2.655 -13.273 1.00 96.56 461 GLU A O 1
ATOM 3640 N N . CYS A 1 462 ? -11.112 1.498 -13.441 1.00 98.12 462 CYS A N 1
ATOM 3641 C CA . CYS A 1 462 ? -10.518 2.055 -12.229 1.00 98.12 462 CYS A CA 1
ATOM 3642 C C . CYS A 1 462 ? -9.808 3.385 -12.525 1.00 98.12 462 CYS A C 1
ATOM 3644 O O . CYS A 1 462 ? -8.630 3.415 -12.885 1.00 98.12 462 CYS A O 1
ATOM 3646 N N . GLN A 1 463 ? -10.536 4.489 -12.345 1.00 98.38 463 GLN A N 1
ATOM 3647 C CA . GLN A 1 463 ? -10.113 5.850 -12.717 1.00 98.38 463 GLN A CA 1
ATOM 3648 C C . GLN A 1 463 ? -9.418 6.643 -11.597 1.00 98.38 463 GLN A C 1
ATOM 3650 O O . GLN A 1 463 ? -8.928 7.755 -11.820 1.00 98.38 463 GLN A O 1
ATOM 3655 N N . SER A 1 464 ? -9.368 6.102 -10.381 1.00 98.50 464 SER A N 1
ATOM 3656 C CA . SER A 1 464 ? -8.668 6.730 -9.262 1.00 98.50 464 SER A CA 1
ATOM 3657 C C . SER A 1 464 ? -8.236 5.724 -8.200 1.00 98.50 464 SER A C 1
ATOM 3659 O O . SER A 1 464 ? -8.790 4.629 -8.073 1.00 98.50 464 SER A O 1
ATOM 3661 N N . ALA A 1 465 ? -7.238 6.135 -7.423 1.00 98.56 465 ALA A N 1
ATOM 3662 C CA . ALA A 1 465 ? -6.752 5.445 -6.243 1.00 98.56 465 ALA A CA 1
ATOM 3663 C C . ALA A 1 465 ? -6.905 6.347 -5.015 1.00 98.56 465 ALA A C 1
ATOM 3665 O O . ALA A 1 465 ? -6.613 7.546 -5.061 1.00 98.56 465 ALA A O 1
ATOM 3666 N N . ILE A 1 466 ? -7.337 5.760 -3.904 1.00 98.62 466 ILE A N 1
ATOM 3667 C CA . ILE A 1 466 ? -7.400 6.398 -2.597 1.00 98.62 466 ILE A CA 1
ATOM 3668 C C . ILE A 1 466 ? -6.192 5.962 -1.784 1.00 98.62 466 ILE A C 1
ATOM 3670 O O . ILE A 1 466 ? -5.962 4.776 -1.584 1.00 98.62 466 ILE A O 1
ATOM 3674 N N . MET A 1 467 ? -5.456 6.927 -1.247 1.00 98.19 467 MET A N 1
ATOM 3675 C CA . MET A 1 467 ? -4.381 6.690 -0.300 1.00 98.19 467 MET A CA 1
ATOM 3676 C C . MET A 1 467 ? -4.779 7.191 1.089 1.00 98.19 467 MET A C 1
ATOM 3678 O O . MET A 1 467 ? -5.040 8.383 1.277 1.00 98.19 467 MET A O 1
ATOM 3682 N N . VAL A 1 468 ? -4.747 6.310 2.090 1.00 97.94 468 VAL A N 1
ATOM 3683 C CA . VAL A 1 468 ? -4.913 6.685 3.500 1.00 97.94 468 VAL A CA 1
ATOM 3684 C C . VAL A 1 468 ? -3.573 6.664 4.212 1.00 97.94 468 VAL A C 1
ATOM 3686 O O . VAL A 1 468 ? -2.956 5.621 4.409 1.00 97.94 468 VAL A O 1
ATOM 3689 N N . ARG A 1 469 ? -3.121 7.831 4.671 1.00 95.81 469 ARG A N 1
ATOM 3690 C CA . ARG A 1 469 ? -1.914 7.955 5.498 1.00 95.81 469 ARG A CA 1
ATOM 3691 C C . ARG A 1 469 ? -2.316 8.150 6.946 1.00 95.81 469 ARG A C 1
ATOM 3693 O O . ARG A 1 469 ? -2.697 9.251 7.334 1.00 95.81 469 ARG A O 1
ATOM 3700 N N . GLN A 1 470 ? -2.199 7.102 7.753 1.00 95.81 470 GLN A N 1
ATOM 3701 C CA . GLN A 1 470 ? -2.663 7.100 9.138 1.00 95.81 470 GLN A CA 1
ATOM 3702 C C . GLN A 1 470 ? -1.505 7.079 10.141 1.00 95.81 470 GLN A C 1
ATOM 3704 O O . GLN A 1 470 ? -0.443 6.495 9.916 1.00 95.81 470 GLN A O 1
ATOM 3709 N N . THR A 1 471 ? -1.717 7.728 11.286 1.00 93.62 471 THR A N 1
ATOM 3710 C CA . THR A 1 471 ? -0.777 7.753 12.412 1.00 93.62 471 THR A CA 1
ATOM 3711 C C . THR A 1 471 ? -1.514 7.545 13.734 1.00 93.62 471 THR A C 1
ATOM 3713 O O . THR A 1 471 ? -2.701 7.848 13.852 1.00 93.62 471 THR A O 1
ATOM 3716 N N . ALA A 1 472 ? -0.807 7.074 14.764 1.00 91.38 472 ALA A N 1
ATOM 3717 C CA . ALA A 1 472 ? -1.392 6.879 16.098 1.00 91.38 472 ALA A CA 1
ATOM 3718 C C . ALA A 1 472 ? -1.781 8.184 16.813 1.00 91.38 472 ALA A C 1
ATOM 3720 O O . ALA A 1 472 ? -2.606 8.182 17.726 1.00 91.38 472 ALA A O 1
ATOM 3721 N N . THR A 1 473 ? -1.115 9.289 16.468 1.00 88.88 473 THR A N 1
ATOM 3722 C CA . THR A 1 473 ? -1.129 10.517 17.279 1.00 88.88 473 THR A CA 1
ATOM 3723 C C . THR A 1 473 ? -1.750 11.710 16.569 1.00 88.88 473 THR A C 1
ATOM 3725 O O . THR A 1 473 ? -2.303 12.575 17.246 1.00 88.88 473 THR A O 1
ATOM 3728 N N . SER A 1 474 ? -1.704 11.755 15.237 1.00 90.31 474 SER A N 1
ATOM 3729 C CA . SER A 1 474 ? -2.122 12.926 14.459 1.00 90.31 474 SER A CA 1
ATOM 3730 C C . SER A 1 474 ? -3.400 12.708 13.651 1.00 90.31 474 SER A C 1
ATOM 3732 O O . SER A 1 474 ? -3.943 13.682 13.154 1.00 90.31 474 SER A O 1
ATOM 3734 N N . GLY A 1 475 ? -3.918 11.480 13.561 1.00 94.25 475 GLY A N 1
ATOM 3735 C CA . GLY A 1 475 ? -5.080 11.172 12.725 1.00 94.25 475 GLY A CA 1
ATOM 3736 C C . GLY A 1 475 ? -4.683 10.555 11.386 1.00 94.25 475 GLY A C 1
ATOM 3737 O O . GLY A 1 475 ? -3.656 9.867 11.306 1.00 94.25 475 GLY A O 1
ATOM 3738 N N . ALA A 1 476 ? -5.500 10.789 10.360 1.00 95.94 476 ALA A N 1
ATOM 3739 C CA . ALA A 1 476 ? -5.299 10.276 9.011 1.00 95.94 476 ALA A CA 1
ATOM 3740 C C . ALA A 1 476 ? -5.528 11.352 7.942 1.00 95.94 476 ALA A C 1
ATOM 3742 O O . ALA A 1 476 ? -6.357 12.243 8.113 1.00 95.94 476 ALA A O 1
ATOM 3743 N N . LEU A 1 477 ? -4.798 11.246 6.833 1.00 95.62 477 LEU A N 1
ATOM 3744 C CA . LEU A 1 477 ? -5.083 11.963 5.590 1.00 95.62 477 LEU A CA 1
ATOM 3745 C C . LEU A 1 477 ? -5.707 10.987 4.600 1.00 95.62 477 LEU A C 1
ATOM 3747 O O . LEU A 1 477 ? -5.188 9.878 4.457 1.00 95.62 477 LEU A O 1
ATOM 3751 N N . ILE A 1 478 ? -6.770 11.413 3.924 1.00 97.44 478 ILE A N 1
ATOM 3752 C CA . ILE A 1 478 ? -7.401 10.675 2.830 1.00 97.44 478 ILE A CA 1
ATOM 3753 C C . ILE A 1 478 ? -7.159 11.474 1.557 1.00 97.44 478 ILE A C 1
ATOM 3755 O O . ILE A 1 478 ? -7.580 12.625 1.455 1.00 97.44 478 ILE A O 1
ATOM 3759 N N . ILE A 1 479 ? -6.434 10.881 0.618 1.00 97.31 479 ILE A N 1
ATOM 3760 C CA . ILE A 1 479 ? -5.955 11.543 -0.594 1.00 97.31 479 ILE A CA 1
ATOM 3761 C C . ILE A 1 479 ? -6.433 10.728 -1.790 1.00 97.31 479 ILE A C 1
ATOM 3763 O O . ILE A 1 479 ? -6.347 9.504 -1.756 1.00 97.31 479 ILE A O 1
ATOM 3767 N N . ARG A 1 480 ? -6.906 11.384 -2.845 1.00 98.12 480 ARG A N 1
ATOM 3768 C CA . ARG A 1 480 ? -7.224 10.756 -4.126 1.00 98.12 480 ARG A CA 1
ATOM 3769 C C . ARG A 1 480 ? -6.188 11.155 -5.169 1.00 98.12 480 ARG A C 1
ATOM 3771 O O . ARG A 1 480 ? -5.860 12.331 -5.312 1.00 98.12 480 ARG A O 1
ATOM 3778 N N . ILE A 1 481 ? -5.693 10.176 -5.914 1.00 97.69 481 ILE A N 1
ATOM 3779 C CA . ILE A 1 481 ? -4.933 10.386 -7.147 1.00 97.69 481 ILE A CA 1
ATOM 3780 C C . ILE A 1 481 ? -5.755 9.844 -8.316 1.00 97.69 481 ILE A C 1
ATOM 3782 O O . ILE A 1 481 ? -6.366 8.780 -8.213 1.00 97.69 481 ILE A O 1
ATOM 3786 N N . HIS A 1 482 ? -5.804 10.595 -9.411 1.00 98.06 482 HIS A N 1
ATOM 3787 C CA . HIS A 1 482 ? -6.482 10.169 -10.629 1.00 98.06 482 HIS A CA 1
ATOM 3788 C C . HIS A 1 482 ? -5.548 9.346 -11.508 1.00 98.06 482 HIS A C 1
ATOM 3790 O O . HIS A 1 482 ? -4.335 9.559 -11.507 1.00 98.06 482 HIS A O 1
ATOM 3796 N N . ARG A 1 483 ? -6.137 8.417 -12.256 1.00 98.31 483 ARG A N 1
ATOM 3797 C CA . ARG A 1 483 ? -5.455 7.651 -13.291 1.00 98.31 483 ARG A CA 1
ATOM 3798 C C . ARG A 1 483 ? -4.873 8.596 -14.346 1.00 98.31 483 ARG A C 1
ATOM 3800 O O . ARG A 1 483 ? -5.547 9.519 -14.793 1.00 98.31 483 ARG A O 1
ATOM 3807 N N . ASP A 1 484 ? -3.631 8.344 -14.740 1.00 98.31 484 ASP A N 1
ATOM 3808 C CA . ASP A 1 484 ? -2.953 9.039 -15.835 1.00 98.31 484 ASP A CA 1
ATOM 3809 C C . ASP A 1 484 ? -2.393 7.974 -16.784 1.00 98.31 484 ASP A C 1
ATOM 3811 O O . ASP A 1 484 ? -1.338 7.395 -16.526 1.00 98.31 484 ASP A O 1
ATOM 3815 N N . ASP A 1 485 ? -3.143 7.662 -17.847 1.00 98.25 485 ASP A N 1
ATOM 3816 C CA . ASP A 1 485 ? -2.758 6.619 -18.807 1.00 98.25 485 ASP A CA 1
ATOM 3817 C C . ASP A 1 485 ? -1.451 6.957 -19.531 1.00 98.25 485 ASP A C 1
ATOM 3819 O O . ASP A 1 485 ? -0.637 6.068 -19.755 1.00 98.25 485 ASP A O 1
ATOM 3823 N N . GLY A 1 486 ? -1.181 8.239 -19.797 1.00 98.25 486 GLY A N 1
ATOM 3824 C CA . GLY A 1 486 ? 0.088 8.647 -20.396 1.00 98.25 486 GLY A CA 1
ATOM 3825 C C . GLY A 1 486 ? 1.273 8.366 -19.471 1.00 98.25 486 GLY A C 1
ATOM 3826 O O . GLY A 1 486 ? 2.328 7.916 -19.923 1.00 98.25 486 GLY A O 1
ATOM 3827 N N . TRP A 1 487 ? 1.105 8.598 -18.166 1.00 98.25 487 TRP A N 1
ATOM 3828 C CA . TRP A 1 487 ? 2.134 8.258 -17.185 1.00 98.25 487 TRP A CA 1
ATOM 3829 C C . TRP A 1 487 ? 2.282 6.738 -17.036 1.00 98.25 487 TRP A C 1
ATOM 3831 O O . TRP A 1 487 ? 3.404 6.242 -16.922 1.00 98.25 487 TRP A O 1
ATOM 3841 N N . ILE A 1 488 ? 1.170 5.990 -17.054 1.00 98.44 488 ILE A N 1
ATOM 3842 C CA . ILE A 1 488 ? 1.175 4.519 -17.025 1.00 98.44 488 ILE A CA 1
ATOM 3843 C C . ILE A 1 488 ? 1.942 3.970 -18.231 1.00 98.44 488 ILE A C 1
ATOM 3845 O O . ILE A 1 488 ? 2.824 3.139 -18.039 1.00 98.44 488 ILE A O 1
ATOM 3849 N N . ASP A 1 489 ? 1.687 4.460 -19.442 1.00 98.06 489 ASP A N 1
ATOM 3850 C CA . ASP A 1 489 ? 2.399 4.031 -20.650 1.00 98.06 489 ASP A CA 1
ATOM 3851 C C . ASP A 1 489 ? 3.911 4.272 -20.532 1.00 98.06 489 ASP A C 1
ATOM 3853 O O . ASP A 1 489 ? 4.725 3.398 -20.849 1.00 98.06 489 ASP A O 1
ATOM 3857 N N . GLU A 1 490 ? 4.308 5.431 -19.998 1.00 98.12 490 GLU A N 1
ATOM 3858 C CA . GLU A 1 490 ? 5.716 5.745 -19.753 1.00 98.12 490 GLU A CA 1
ATOM 3859 C C . GLU A 1 490 ? 6.323 4.826 -18.675 1.00 98.12 490 GLU A C 1
ATOM 3861 O O . GLU A 1 490 ? 7.436 4.323 -18.842 1.00 98.12 490 GLU A O 1
ATOM 3866 N N . MET A 1 491 ? 5.585 4.517 -17.603 1.00 98.31 491 MET A N 1
ATOM 3867 C CA . MET A 1 491 ? 5.989 3.519 -16.607 1.00 98.31 491 MET A CA 1
ATOM 3868 C C . MET A 1 491 ? 6.216 2.146 -17.254 1.00 98.31 491 MET A C 1
ATOM 3870 O O . MET A 1 491 ? 7.246 1.515 -17.004 1.00 98.31 491 MET A O 1
ATOM 3874 N N . LEU A 1 492 ? 5.283 1.678 -18.088 1.00 97.94 492 LEU A N 1
ATOM 3875 C CA . LEU A 1 492 ? 5.383 0.387 -18.772 1.00 97.94 492 LEU A CA 1
ATOM 3876 C C . LEU A 1 492 ? 6.600 0.335 -19.701 1.00 97.94 492 LEU A C 1
ATOM 3878 O O . LEU A 1 492 ? 7.321 -0.667 -19.697 1.00 97.94 492 LEU A O 1
ATOM 3882 N N . HIS A 1 493 ? 6.890 1.427 -20.415 1.00 97.25 493 HIS A N 1
ATOM 3883 C CA . HIS A 1 493 ? 8.094 1.559 -21.234 1.00 97.25 493 HIS A CA 1
ATOM 3884 C C . HIS A 1 493 ? 9.377 1.334 -20.415 1.00 97.25 493 HIS A C 1
ATOM 3886 O O . HIS A 1 493 ? 10.220 0.513 -20.791 1.00 97.25 493 HIS A O 1
ATOM 3892 N N . TRP A 1 494 ? 9.526 2.012 -19.272 1.00 97.94 494 TRP A N 1
ATOM 3893 C CA . TRP A 1 494 ? 10.725 1.885 -18.431 1.00 97.94 494 TRP A CA 1
ATOM 3894 C C . TRP A 1 494 ? 10.840 0.514 -17.761 1.00 97.94 494 TRP A C 1
ATOM 3896 O O . TRP A 1 494 ? 11.941 -0.035 -17.675 1.00 97.94 494 TRP A O 1
ATOM 3906 N N . LEU A 1 495 ? 9.721 -0.086 -17.347 1.00 98.06 495 LEU A N 1
ATOM 3907 C CA . LEU A 1 495 ? 9.710 -1.454 -16.825 1.00 98.06 495 LEU A CA 1
ATOM 3908 C C . LEU A 1 495 ? 10.117 -2.476 -17.895 1.00 98.06 495 LEU A C 1
ATOM 3910 O O . LEU A 1 495 ? 10.938 -3.356 -17.626 1.00 98.06 495 LEU A O 1
ATOM 3914 N N . GLN A 1 496 ? 9.602 -2.343 -19.121 1.00 97.25 496 GLN A N 1
ATOM 3915 C CA . GLN A 1 496 ? 9.999 -3.192 -20.245 1.00 97.25 496 GLN A CA 1
ATOM 3916 C C . GLN A 1 496 ? 11.483 -3.013 -20.578 1.00 97.25 496 GLN A C 1
ATOM 3918 O O . GLN A 1 496 ? 12.181 -4.004 -20.796 1.00 97.25 496 GLN A O 1
ATOM 3923 N N . LYS A 1 497 ? 11.991 -1.774 -20.558 1.00 96.19 497 LYS A N 1
ATOM 3924 C CA . LYS A 1 497 ? 13.417 -1.491 -20.761 1.00 96.19 497 LYS A CA 1
ATOM 3925 C C . LYS A 1 497 ? 14.285 -2.126 -19.675 1.00 96.19 497 LYS A C 1
ATOM 3927 O O . LYS A 1 497 ? 15.322 -2.704 -20.001 1.00 96.19 497 LYS A O 1
ATOM 3932 N N . PHE A 1 498 ? 13.869 -2.074 -18.407 1.00 97.69 498 PHE A N 1
ATOM 3933 C CA . PHE A 1 498 ? 14.567 -2.753 -17.312 1.00 97.69 498 PHE A CA 1
ATOM 3934 C C . PHE A 1 498 ? 14.616 -4.272 -17.527 1.00 97.69 498 PHE A C 1
ATOM 3936 O O . PHE A 1 498 ? 15.682 -4.883 -17.408 1.00 97.69 498 PHE A O 1
ATOM 3943 N N .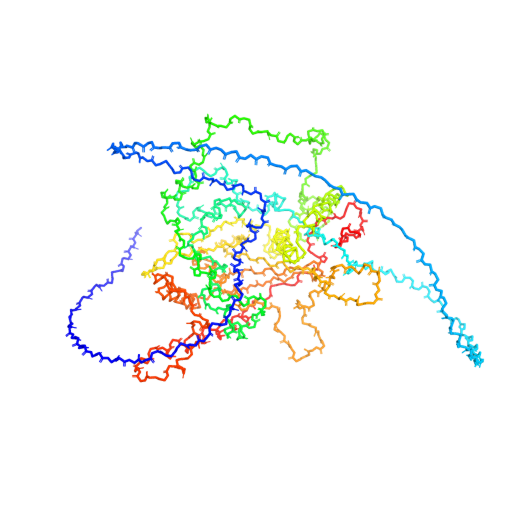 GLN A 1 499 ? 13.475 -4.873 -17.882 1.00 97.56 499 GLN A N 1
ATOM 3944 C CA . GLN A 1 499 ? 13.367 -6.306 -18.145 1.00 97.56 499 GLN A CA 1
ATOM 3945 C C . GLN A 1 499 ? 14.320 -6.735 -19.271 1.00 97.56 499 GLN A C 1
ATOM 3947 O O . GLN A 1 499 ? 15.171 -7.598 -19.061 1.00 97.56 499 GLN A O 1
ATOM 3952 N N . SER A 1 500 ? 14.225 -6.096 -20.438 1.00 96.69 500 SER A N 1
ATOM 3953 C CA . SER A 1 500 ? 14.980 -6.491 -21.632 1.00 96.69 500 SER A CA 1
ATOM 3954 C C . SER A 1 500 ? 16.472 -6.165 -21.542 1.00 96.69 500 SER A C 1
ATOM 3956 O O . SER A 1 500 ? 17.305 -6.885 -22.093 1.00 96.69 500 SER A O 1
ATOM 3958 N N . THR A 1 501 ? 16.844 -5.095 -20.833 1.00 96.00 501 THR A N 1
ATOM 3959 C CA . THR A 1 501 ? 18.248 -4.678 -20.714 1.00 96.00 501 THR A CA 1
ATOM 3960 C C . THR A 1 501 ? 18.990 -5.481 -19.653 1.00 96.00 501 THR A C 1
ATOM 3962 O O . THR A 1 501 ? 20.150 -5.831 -19.868 1.00 96.00 501 THR A O 1
ATOM 3965 N N . TYR A 1 502 ? 18.344 -5.795 -18.527 1.00 97.44 502 TYR A N 1
ATOM 3966 C CA . TYR A 1 502 ? 19.026 -6.387 -17.373 1.00 97.44 502 TYR A CA 1
ATOM 3967 C C . TYR A 1 502 ? 18.570 -7.814 -17.091 1.00 97.44 502 TYR A C 1
ATOM 3969 O O . TYR A 1 502 ? 19.388 -8.736 -17.069 1.00 97.44 502 TYR A O 1
ATOM 3977 N N . VAL A 1 503 ? 17.267 -8.014 -16.894 1.00 97.69 503 VAL A N 1
ATOM 3978 C CA . VAL A 1 503 ? 16.706 -9.290 -16.426 1.00 97.69 503 VAL A CA 1
ATOM 3979 C C . VAL A 1 503 ? 16.887 -10.387 -17.475 1.00 97.69 503 VAL A C 1
ATOM 3981 O O . VAL A 1 503 ? 17.516 -11.404 -17.178 1.00 97.69 503 VAL A O 1
ATOM 3984 N N . ASP A 1 504 ? 16.419 -10.155 -18.703 1.00 96.50 504 ASP A N 1
ATOM 3985 C CA . ASP A 1 504 ? 16.462 -11.133 -19.799 1.00 96.50 504 ASP A CA 1
ATOM 3986 C C . ASP A 1 504 ? 17.903 -11.446 -20.231 1.00 96.50 504 ASP A C 1
ATOM 3988 O O . ASP A 1 504 ? 18.238 -12.592 -20.525 1.00 96.50 504 ASP A O 1
ATOM 3992 N N . LYS A 1 505 ? 18.793 -10.445 -20.198 1.00 97.38 505 LYS A N 1
ATOM 3993 C CA . LYS A 1 505 ? 20.225 -10.618 -20.500 1.00 97.38 505 LYS A CA 1
ATOM 3994 C C . LYS A 1 505 ? 21.018 -11.247 -19.352 1.00 97.38 505 LYS A C 1
ATOM 3996 O O . LYS A 1 505 ? 22.220 -11.463 -19.494 1.00 97.38 505 LYS A O 1
ATOM 4001 N N . GLY A 1 506 ? 20.403 -11.469 -18.188 1.00 97.12 506 GLY A N 1
ATOM 4002 C CA . GLY A 1 506 ? 21.099 -11.951 -16.993 1.00 97.12 506 GLY A CA 1
ATOM 4003 C C . GLY A 1 506 ? 22.226 -11.025 -16.522 1.00 97.12 506 GLY A C 1
ATOM 4004 O O . GLY A 1 506 ? 23.152 -11.477 -15.845 1.00 97.12 506 GLY A O 1
ATOM 4005 N N . THR A 1 507 ? 22.165 -9.740 -16.883 1.00 97.25 507 THR A N 1
ATOM 4006 C CA . THR A 1 507 ? 23.165 -8.735 -16.516 1.00 97.25 507 THR A CA 1
ATOM 4007 C C . THR A 1 507 ? 22.601 -7.864 -15.400 1.00 97.25 507 THR A C 1
ATOM 4009 O O . THR A 1 507 ? 21.564 -7.236 -15.601 1.00 97.25 507 THR A O 1
ATOM 4012 N N . PRO A 1 508 ? 23.236 -7.807 -14.217 1.00 97.25 508 PRO A N 1
ATOM 4013 C CA . PRO A 1 508 ? 22.730 -6.973 -13.134 1.00 97.25 508 PRO A CA 1
ATOM 4014 C C . PRO A 1 508 ? 22.738 -5.490 -13.543 1.00 97.25 508 PRO A C 1
ATOM 4016 O O . PRO A 1 508 ? 23.685 -5.057 -14.207 1.00 97.25 508 PRO A O 1
ATOM 4019 N N . PRO A 1 509 ? 21.722 -4.703 -13.144 1.00 96.62 509 PRO A N 1
ATOM 4020 C CA . PRO A 1 509 ? 21.699 -3.280 -13.445 1.00 96.62 509 PRO A CA 1
ATOM 4021 C C . PRO A 1 509 ? 22.877 -2.565 -12.762 1.00 96.62 509 PRO A C 1
ATOM 4023 O O . PRO A 1 509 ? 23.143 -2.826 -11.581 1.00 96.62 509 PRO A O 1
ATOM 4026 N N . PRO A 1 510 ? 23.595 -1.669 -13.467 1.00 95.38 510 PRO A N 1
ATOM 4027 C CA . PRO A 1 510 ? 24.576 -0.797 -12.834 1.00 95.38 510 PRO A CA 1
ATOM 4028 C C . PRO A 1 510 ? 23.876 0.213 -11.913 1.00 95.38 510 PRO A C 1
ATOM 4030 O O . PRO A 1 510 ? 22.651 0.294 -11.847 1.00 95.38 510 PRO A O 1
ATOM 4033 N N . ARG A 1 511 ? 24.653 1.006 -11.178 1.00 94.44 511 ARG A N 1
ATOM 4034 C CA . ARG A 1 511 ? 24.100 2.109 -10.384 1.00 94.44 511 ARG A CA 1
ATOM 4035 C C . ARG A 1 511 ? 23.514 3.167 -11.325 1.00 94.44 511 ARG A C 1
ATOM 4037 O O . ARG A 1 511 ? 24.051 3.386 -12.394 1.00 94.44 511 ARG A O 1
ATOM 4044 N N . ASN A 1 512 ? 22.436 3.842 -10.928 1.00 95.25 512 ASN A N 1
ATOM 4045 C CA . ASN A 1 512 ? 21.797 4.911 -11.710 1.00 95.25 512 ASN A CA 1
ATOM 4046 C C . ASN A 1 512 ? 21.501 4.525 -13.177 1.00 95.25 512 ASN A C 1
ATOM 4048 O O . ASN A 1 512 ? 21.598 5.367 -14.065 1.00 95.25 512 ASN A O 1
ATOM 4052 N N . PHE A 1 513 ? 21.105 3.277 -13.424 1.00 94.88 513 PHE A N 1
ATOM 4053 C CA . PHE A 1 513 ? 21.032 2.636 -14.743 1.00 94.88 513 PHE A CA 1
ATOM 4054 C C . PHE A 1 513 ? 20.177 3.325 -15.836 1.00 94.88 513 PHE A C 1
ATOM 4056 O O . PHE A 1 513 ? 20.257 2.931 -16.994 1.00 94.88 513 PHE A O 1
ATOM 4063 N N . PHE A 1 514 ? 19.398 4.363 -15.510 1.00 95.44 514 PHE A N 1
ATOM 4064 C CA . PHE A 1 514 ? 18.678 5.207 -16.483 1.00 95.44 514 PHE A CA 1
ATOM 4065 C C . PHE A 1 514 ? 19.143 6.677 -16.542 1.00 95.44 514 PHE A C 1
ATOM 4067 O O . PHE A 1 514 ? 18.663 7.431 -17.385 1.00 95.44 514 PHE A O 1
ATOM 4074 N N . LEU A 1 515 ? 20.043 7.110 -15.650 1.00 93.12 515 LEU A N 1
ATOM 4075 C CA . LEU A 1 515 ? 20.530 8.496 -15.554 1.00 93.12 515 LEU A CA 1
ATOM 4076 C C . LEU A 1 515 ? 22.024 8.663 -15.841 1.00 93.12 515 LEU A C 1
ATOM 4078 O O . LEU A 1 515 ? 22.453 9.811 -15.968 1.00 93.12 515 LEU A O 1
ATOM 4082 N N . GLU A 1 516 ? 22.816 7.587 -15.897 1.00 82.06 516 GLU A N 1
ATOM 4083 C CA . GLU A 1 516 ? 24.242 7.699 -16.225 1.00 82.06 516 GLU A CA 1
ATOM 4084 C C . GLU A 1 516 ? 24.410 8.325 -17.615 1.00 82.06 516 GLU A C 1
ATOM 4086 O O . GLU A 1 516 ? 23.923 7.796 -18.613 1.00 82.06 516 GLU A O 1
ATOM 4091 N N . SER A 1 517 ? 25.065 9.488 -17.669 1.00 59.91 517 SER A N 1
ATOM 4092 C CA . SER A 1 517 ? 25.574 10.038 -18.918 1.00 59.91 517 SER A CA 1
ATOM 4093 C C . SER A 1 517 ? 26.838 9.263 -19.281 1.00 59.91 517 SER A C 1
ATOM 4095 O O . SER A 1 517 ? 27.691 9.020 -18.427 1.00 59.91 517 SER A O 1
ATOM 4097 N N . ASN A 1 518 ? 26.991 8.889 -20.551 1.00 54.91 518 ASN A N 1
ATOM 4098 C CA . ASN A 1 518 ? 28.205 8.252 -21.080 1.00 54.91 518 ASN A CA 1
ATOM 4099 C C . ASN A 1 518 ? 29.459 9.165 -20.998 1.00 54.91 518 ASN A C 1
ATOM 4101 O O . ASN A 1 518 ? 30.460 8.883 -21.645 1.00 54.91 518 ASN A O 1
ATOM 4105 N N . GLU A 1 519 ? 29.457 10.235 -20.192 1.00 57.38 519 GLU A N 1
ATOM 4106 C CA . GLU A 1 519 ? 30.540 11.221 -20.077 1.00 57.38 519 GLU A CA 1
ATOM 4107 C C . GLU A 1 519 ? 31.887 10.614 -19.646 1.00 57.38 519 GLU A C 1
ATOM 4109 O O . GLU A 1 519 ? 32.933 11.171 -19.966 1.00 57.38 519 GLU A O 1
ATOM 4114 N N . GLU A 1 520 ? 31.898 9.459 -18.968 1.00 56.72 520 GLU A N 1
ATOM 4115 C CA . GLU A 1 520 ? 33.146 8.759 -18.618 1.00 56.72 520 GLU A CA 1
ATOM 4116 C C . GLU A 1 520 ? 33.613 7.739 -19.673 1.00 56.72 520 GLU A C 1
ATOM 4118 O O . GLU A 1 520 ? 34.739 7.243 -19.587 1.00 56.72 520 GLU A O 1
ATOM 4123 N N . LYS A 1 521 ? 32.808 7.451 -20.703 1.00 55.31 521 LYS A N 1
ATOM 4124 C CA . LYS A 1 521 ? 33.247 6.686 -21.876 1.00 55.31 521 LYS A CA 1
ATOM 4125 C C . LYS A 1 521 ? 33.728 7.662 -22.942 1.00 55.31 521 LYS A C 1
ATOM 4127 O O . LYS A 1 521 ? 33.068 7.899 -23.946 1.00 55.31 521 LYS A O 1
ATOM 4132 N N . GLY A 1 522 ? 34.897 8.248 -22.700 1.00 56.53 522 GLY A N 1
ATOM 4133 C CA . GLY A 1 522 ? 35.652 8.903 -23.758 1.00 56.53 522 GLY A CA 1
ATOM 4134 C C . GLY A 1 522 ? 36.116 7.854 -24.759 1.00 56.53 522 GLY A C 1
ATOM 4135 O O . GLY A 1 522 ? 37.182 7.294 -24.553 1.00 56.53 522 GLY A O 1
ATOM 4136 N N . ASP A 1 523 ? 35.283 7.542 -25.751 1.00 53.09 523 ASP A N 1
ATOM 4137 C CA . ASP A 1 523 ? 35.673 6.990 -27.051 1.00 53.09 523 ASP A CA 1
ATOM 4138 C C . ASP A 1 523 ? 34.450 6.994 -27.992 1.00 53.09 523 ASP A C 1
ATOM 4140 O O . ASP A 1 523 ? 33.515 6.213 -27.832 1.00 53.09 523 ASP A O 1
ATOM 4144 N N . GLU A 1 524 ? 34.487 7.951 -28.922 1.00 57.41 524 GLU A N 1
ATOM 4145 C CA . GLU A 1 524 ? 33.883 8.081 -30.265 1.00 57.41 524 GLU A CA 1
ATOM 4146 C C . GLU A 1 524 ? 32.991 6.934 -30.807 1.00 57.41 524 GLU A C 1
ATOM 4148 O O . GLU A 1 524 ? 33.224 6.420 -31.901 1.00 57.41 524 GLU A O 1
ATOM 4153 N N . CYS A 1 525 ? 31.937 6.535 -30.095 1.00 55.44 525 CYS A N 1
ATOM 4154 C CA . CYS A 1 525 ? 30.824 5.791 -30.687 1.00 55.44 525 CYS A CA 1
ATOM 4155 C C . CYS A 1 525 ? 29.614 6.725 -30.808 1.00 55.44 525 CYS A C 1
ATOM 4157 O O . CYS A 1 525 ? 29.049 7.150 -29.802 1.00 55.44 525 CYS A O 1
ATOM 4159 N N . ASP A 1 526 ? 29.268 7.066 -32.055 1.00 53.25 526 ASP A N 1
ATOM 4160 C CA . ASP A 1 526 ? 28.149 7.922 -32.492 1.00 53.25 526 ASP A CA 1
ATOM 4161 C C . ASP A 1 526 ? 26.761 7.297 -32.204 1.00 53.25 526 ASP A C 1
ATOM 4163 O O . ASP A 1 526 ? 25.864 7.300 -33.048 1.00 53.25 526 ASP A O 1
ATOM 4167 N N . ASP A 1 527 ? 26.555 6.735 -31.013 1.00 57.41 527 ASP A N 1
ATOM 4168 C CA . ASP A 1 527 ? 25.252 6.227 -30.589 1.00 57.41 527 ASP A CA 1
ATOM 4169 C C . ASP A 1 527 ? 24.438 7.374 -29.961 1.00 57.41 527 ASP A C 1
ATOM 4171 O O . ASP A 1 527 ? 24.304 7.500 -28.741 1.00 57.41 527 ASP A O 1
ATOM 4175 N N . ASP A 1 528 ? 23.867 8.226 -30.821 1.00 62.88 528 ASP A N 1
ATOM 4176 C CA . ASP A 1 528 ? 22.951 9.326 -30.463 1.00 62.88 528 ASP A CA 1
ATOM 4177 C C . ASP A 1 528 ? 21.731 8.873 -29.615 1.00 62.88 528 ASP A C 1
ATOM 4179 O O . ASP A 1 528 ? 21.071 9.695 -28.970 1.00 62.88 528 ASP A O 1
ATOM 4183 N N . ASP A 1 529 ? 21.431 7.570 -29.565 1.00 68.94 529 ASP A N 1
ATOM 4184 C CA . ASP A 1 529 ? 20.252 6.991 -28.900 1.00 68.94 529 ASP A CA 1
ATOM 4185 C C . ASP A 1 529 ? 20.309 7.067 -27.353 1.00 68.94 529 ASP A C 1
ATOM 4187 O O . ASP A 1 529 ? 19.294 7.287 -26.677 1.00 68.94 529 ASP A O 1
ATOM 4191 N N . ASP A 1 530 ? 21.503 6.986 -26.752 1.00 66.00 530 ASP A N 1
ATOM 4192 C CA . ASP A 1 530 ? 21.649 6.938 -25.285 1.00 66.00 530 ASP A CA 1
ATOM 4193 C C . ASP A 1 530 ? 21.322 8.282 -24.604 1.00 66.00 530 ASP A C 1
ATOM 4195 O O . ASP A 1 530 ? 20.673 8.328 -23.548 1.00 66.00 530 ASP A O 1
ATOM 4199 N N . ASN A 1 531 ? 21.704 9.403 -25.224 1.00 72.12 531 ASN A N 1
ATOM 4200 C CA . ASN A 1 531 ? 21.410 10.740 -24.695 1.00 72.12 531 ASN A CA 1
ATOM 4201 C C . ASN A 1 531 ? 19.905 11.045 -24.719 1.00 72.12 531 ASN A C 1
ATOM 4203 O O . ASN A 1 531 ? 19.369 11.640 -23.774 1.00 72.12 531 ASN A O 1
ATOM 4207 N N . VAL A 1 532 ? 19.203 10.589 -25.762 1.00 79.12 532 VAL A N 1
ATOM 4208 C CA . VAL A 1 532 ? 17.744 10.728 -25.883 1.00 79.12 532 VAL A CA 1
ATOM 4209 C C . VAL A 1 532 ? 17.041 9.959 -24.762 1.00 79.12 532 VAL A C 1
ATOM 4211 O O . VAL A 1 532 ? 16.109 10.481 -24.141 1.00 79.12 532 VAL A O 1
ATOM 4214 N N . SER A 1 533 ? 17.534 8.763 -24.428 1.00 87.56 533 SER A N 1
ATOM 4215 C CA . SER A 1 533 ? 16.996 7.953 -23.334 1.00 87.56 533 SER A CA 1
ATOM 4216 C C . SER A 1 533 ? 17.110 8.644 -21.967 1.00 87.56 533 SER A C 1
ATOM 4218 O O . SER A 1 533 ? 16.123 8.711 -21.234 1.00 87.56 533 SER A O 1
ATOM 4220 N N . SER A 1 534 ? 18.280 9.181 -21.602 1.00 91.25 534 SER A N 1
ATOM 4221 C CA . SER A 1 534 ? 18.469 9.836 -20.291 1.00 91.25 534 SER A CA 1
ATOM 4222 C C . SER A 1 534 ? 17.598 11.092 -20.145 1.00 91.25 534 SER A C 1
ATOM 4224 O O . SER A 1 534 ? 16.958 11.310 -19.111 1.00 91.25 534 SER A O 1
ATOM 4226 N N . ALA A 1 535 ? 17.489 11.896 -21.210 1.00 93.06 535 ALA A N 1
ATOM 4227 C CA . ALA A 1 535 ? 16.607 13.061 -21.232 1.00 93.06 535 ALA A CA 1
ATOM 4228 C C . ALA A 1 535 ? 15.123 12.674 -21.089 1.00 93.06 535 ALA A C 1
ATOM 4230 O O . ALA A 1 535 ? 14.387 13.339 -20.355 1.00 93.06 535 ALA A O 1
ATOM 4231 N N . ARG A 1 536 ? 14.684 11.589 -21.744 1.00 96.12 536 ARG A N 1
ATOM 4232 C CA . ARG A 1 536 ? 13.324 11.046 -21.595 1.00 96.12 536 ARG A CA 1
ATOM 4233 C C . ARG A 1 536 ? 13.051 10.607 -20.154 1.00 96.12 536 ARG A C 1
ATOM 4235 O O . ARG A 1 536 ? 12.033 10.999 -19.590 1.00 96.12 536 ARG A O 1
ATOM 4242 N N . TYR A 1 537 ? 13.981 9.887 -19.525 1.00 97.62 537 TYR A N 1
ATOM 4243 C CA . TYR A 1 537 ? 13.811 9.438 -18.140 1.00 97.62 537 TYR A CA 1
ATOM 4244 C C . TYR A 1 537 ? 13.748 10.609 -17.147 1.00 97.62 537 TYR A C 1
ATOM 4246 O O . TYR A 1 537 ? 12.936 10.598 -16.226 1.00 97.62 537 TYR A O 1
ATOM 4254 N N . ARG A 1 538 ? 14.536 11.675 -17.350 1.00 96.94 538 ARG A N 1
ATOM 4255 C CA . ARG A 1 538 ? 14.431 12.896 -16.526 1.00 96.94 538 ARG A CA 1
ATOM 4256 C C . ARG A 1 538 ? 13.045 13.534 -16.613 1.00 96.94 538 ARG A C 1
ATOM 4258 O O . ARG A 1 538 ? 12.478 13.853 -15.574 1.00 96.94 538 ARG A O 1
ATOM 4265 N N . LYS A 1 539 ? 12.470 13.633 -17.817 1.00 97.56 539 LYS A N 1
ATOM 4266 C CA . LYS A 1 539 ? 11.086 14.110 -17.994 1.00 97.56 539 LYS A CA 1
ATOM 4267 C C . LYS A 1 539 ? 10.082 13.228 -17.251 1.00 97.56 539 LYS A C 1
ATOM 4269 O O . LYS A 1 539 ? 9.149 13.752 -16.656 1.00 97.56 539 LYS A O 1
ATOM 4274 N N . PHE A 1 540 ? 10.289 11.911 -17.243 1.00 98.19 540 PHE A N 1
ATOM 4275 C CA . PHE A 1 540 ? 9.453 10.984 -16.478 1.00 98.19 540 PHE A CA 1
ATOM 4276 C C . PHE A 1 540 ? 9.549 11.220 -14.956 1.00 98.19 540 PHE A C 1
ATOM 4278 O O . PHE A 1 540 ? 8.529 11.220 -14.260 1.00 98.19 540 PHE A O 1
ATOM 4285 N N . LEU A 1 541 ? 10.746 11.501 -14.427 1.00 97.88 541 LEU A N 1
ATOM 4286 C CA . LEU A 1 541 ? 10.926 11.884 -13.020 1.00 97.88 541 LEU A CA 1
ATOM 4287 C C . LEU A 1 541 ? 10.230 13.211 -12.688 1.00 97.88 541 LEU A C 1
ATOM 4289 O O . LEU A 1 541 ? 9.539 13.294 -11.672 1.00 97.88 541 LEU A O 1
ATOM 4293 N N . ASP A 1 542 ? 10.371 14.219 -13.549 1.00 97.31 542 ASP A N 1
ATOM 4294 C CA . ASP A 1 542 ? 9.730 15.526 -13.367 1.00 97.31 542 ASP A CA 1
ATOM 4295 C C . ASP A 1 542 ? 8.197 15.405 -13.412 1.00 97.31 542 ASP A C 1
ATOM 4297 O O . ASP A 1 542 ? 7.517 15.893 -12.510 1.00 97.31 542 ASP A O 1
ATOM 4301 N N . TRP A 1 543 ? 7.647 14.651 -14.372 1.00 97.94 543 TRP A N 1
ATOM 4302 C CA . TRP A 1 543 ? 6.209 14.353 -14.452 1.00 97.94 543 TRP A CA 1
ATOM 4303 C C . TRP A 1 543 ? 5.705 13.651 -13.181 1.00 97.94 543 TRP A C 1
ATOM 4305 O O . TRP A 1 543 ? 4.646 13.985 -12.649 1.00 97.94 543 TRP A O 1
ATOM 4315 N N . THR A 1 544 ? 6.493 12.737 -12.612 1.00 97.00 544 THR A N 1
ATOM 4316 C CA . THR A 1 544 ? 6.148 12.080 -11.340 1.00 97.00 544 THR A CA 1
ATOM 4317 C C . THR A 1 544 ? 6.050 13.083 -10.179 1.00 97.00 544 THR A C 1
ATOM 4319 O O . THR A 1 544 ? 5.159 12.968 -9.336 1.00 97.00 544 THR A O 1
ATOM 4322 N N . ILE A 1 545 ? 6.922 14.097 -10.132 1.00 95.12 545 ILE A N 1
ATOM 4323 C CA . ILE A 1 545 ? 6.850 15.182 -9.136 1.00 95.12 545 ILE A CA 1
ATOM 4324 C C . ILE A 1 545 ? 5.622 16.066 -9.384 1.00 95.12 545 ILE A C 1
ATOM 4326 O O . ILE A 1 545 ? 4.961 16.489 -8.437 1.00 95.12 545 ILE A O 1
ATOM 4330 N N . GLU A 1 546 ? 5.280 16.341 -10.642 1.00 94.62 546 GLU A N 1
ATOM 4331 C CA . GLU A 1 546 ? 4.073 17.105 -10.970 1.00 94.62 546 GLU A CA 1
ATOM 4332 C C . GLU A 1 546 ? 2.800 16.398 -10.492 1.00 94.62 546 GLU A C 1
ATOM 4334 O O . GLU A 1 546 ? 1.890 17.060 -9.985 1.00 94.62 546 GLU A O 1
ATOM 4339 N N . LEU A 1 547 ? 2.740 15.065 -10.587 1.00 94.12 547 LEU A N 1
ATOM 4340 C CA . LEU A 1 547 ? 1.604 14.277 -10.102 1.00 94.12 547 LEU A CA 1
ATOM 4341 C C . LEU A 1 547 ? 1.381 14.417 -8.592 1.00 94.12 547 LEU A C 1
ATOM 4343 O O . LEU A 1 547 ? 0.228 14.475 -8.171 1.00 94.12 547 LEU A O 1
ATOM 4347 N N . GLU A 1 548 ? 2.437 14.574 -7.782 1.00 86.62 548 GLU A N 1
ATOM 4348 C CA . GLU A 1 548 ? 2.303 14.854 -6.338 1.00 86.62 548 GLU A CA 1
ATOM 4349 C C . GLU A 1 548 ? 1.454 16.111 -6.080 1.00 86.62 548 GLU A C 1
ATOM 4351 O O . GLU A 1 548 ? 0.728 16.176 -5.087 1.00 86.62 548 GLU A O 1
ATOM 4356 N N . SER A 1 549 ? 1.512 17.101 -6.976 1.00 82.00 549 SER A N 1
ATOM 4357 C CA . SER A 1 549 ? 0.747 18.348 -6.855 1.00 82.00 549 SER A CA 1
ATOM 4358 C C . SER A 1 549 ? -0.682 18.274 -7.401 1.00 82.00 549 SER A C 1
ATOM 4360 O O . SER A 1 549 ? -1.488 19.151 -7.095 1.00 82.00 549 SER A O 1
ATOM 4362 N N . LYS A 1 550 ? -1.006 17.235 -8.183 1.00 91.25 550 LYS A N 1
ATOM 4363 C CA . LYS A 1 550 ? -2.323 17.029 -8.813 1.00 91.25 550 LYS A CA 1
ATOM 4364 C C . LYS A 1 550 ? -3.267 16.162 -7.973 1.00 91.25 550 LYS A C 1
ATOM 4366 O O . LYS A 1 550 ? -4.372 15.865 -8.417 1.00 91.25 550 LYS A O 1
ATOM 4371 N N . VAL A 1 551 ? -2.846 15.738 -6.782 1.00 94.69 551 VAL A N 1
ATOM 4372 C CA . VAL A 1 551 ? -3.678 14.912 -5.900 1.00 94.69 551 VAL A CA 1
ATOM 4373 C C . VAL A 1 551 ? -4.731 15.742 -5.166 1.00 94.69 551 VAL A C 1
ATOM 4375 O O . VAL A 1 551 ? -4.494 16.882 -4.766 1.00 94.69 551 VAL A O 1
ATOM 4378 N N . GLU A 1 552 ? -5.896 15.145 -4.947 1.00 96.00 552 GLU A N 1
ATOM 4379 C CA . GLU A 1 552 ? -7.022 15.741 -4.235 1.00 96.00 552 GLU A CA 1
ATOM 4380 C C . GLU A 1 552 ? -6.971 15.322 -2.756 1.00 96.00 552 GLU A C 1
ATOM 4382 O O . GLU A 1 552 ? -7.037 14.137 -2.430 1.00 96.00 552 GLU A O 1
ATOM 4387 N N . LEU A 1 553 ? -6.856 16.279 -1.829 1.00 95.25 553 LEU A N 1
ATOM 4388 C CA . LEU A 1 553 ? -7.029 15.996 -0.400 1.00 95.25 553 LEU A CA 1
ATOM 4389 C C . LEU A 1 553 ? -8.528 15.922 -0.086 1.00 95.25 553 LEU A C 1
ATOM 4391 O O . LEU A 1 553 ? -9.196 16.952 -0.036 1.00 95.25 553 LEU A O 1
ATOM 4395 N N . LEU A 1 554 ? -9.028 14.714 0.167 1.00 96.62 554 LEU A N 1
ATOM 4396 C CA . LEU A 1 554 ? -10.438 14.460 0.457 1.00 96.62 554 LEU A CA 1
ATOM 4397 C C . LEU A 1 554 ? -10.821 14.832 1.890 1.00 96.62 554 LEU A C 1
ATOM 4399 O O . LEU A 1 554 ? -11.875 15.423 2.116 1.00 96.62 554 LEU A O 1
ATOM 4403 N N . ASP A 1 555 ? -9.982 14.462 2.863 1.00 96.31 555 ASP A N 1
ATOM 4404 C CA . ASP A 1 555 ? -10.217 14.776 4.274 1.00 96.31 555 ASP A CA 1
ATOM 4405 C C . ASP A 1 555 ? -8.946 14.666 5.124 1.00 96.31 555 ASP A C 1
ATOM 4407 O O . ASP A 1 555 ? -8.000 13.932 4.814 1.00 96.31 555 ASP A O 1
ATOM 4411 N N . HIS A 1 556 ? -8.964 15.362 6.258 1.00 95.12 556 HIS A N 1
ATOM 4412 C CA . HIS A 1 556 ? -8.052 15.150 7.371 1.00 95.12 556 HIS A CA 1
ATOM 4413 C C . HIS A 1 556 ? -8.856 14.674 8.581 1.00 95.12 556 HIS A C 1
ATOM 4415 O O . HIS A 1 556 ? -9.402 15.477 9.341 1.00 95.12 556 HIS A O 1
ATOM 4421 N N . VAL A 1 557 ? -8.886 13.355 8.781 1.00 95.00 557 VAL A N 1
ATOM 4422 C CA . VAL A 1 557 ? -9.627 12.705 9.864 1.00 95.00 557 VAL A CA 1
ATOM 4423 C C . VAL A 1 557 ? -8.857 12.874 11.178 1.00 95.00 557 VAL A C 1
ATOM 4425 O O . VAL A 1 557 ? -7.793 12.264 11.348 1.00 95.00 557 VAL A O 1
ATOM 4428 N N . PRO A 1 558 ? -9.367 13.650 12.153 1.00 93.69 558 PRO A N 1
ATOM 4429 C CA . PRO A 1 558 ? -8.671 13.856 13.417 1.00 93.69 558 PRO A CA 1
ATOM 4430 C C . PRO A 1 558 ? -8.529 12.551 14.212 1.00 93.69 558 PRO A C 1
ATOM 4432 O O . PRO A 1 558 ? -9.388 11.673 14.154 1.00 93.69 558 PRO A O 1
ATOM 4435 N N . ASN A 1 559 ? -7.486 12.432 15.040 1.00 91.81 559 ASN A N 1
ATOM 4436 C CA . ASN A 1 559 ? -7.212 11.192 15.784 1.00 91.81 559 ASN A CA 1
ATOM 4437 C C . ASN A 1 559 ? -8.383 10.713 16.669 1.00 91.81 559 ASN A C 1
ATOM 4439 O O . ASN A 1 559 ? -8.601 9.516 16.816 1.00 91.81 559 ASN A O 1
ATOM 4443 N N . ASN A 1 560 ? -9.159 11.634 17.248 1.00 91.31 560 ASN A N 1
ATOM 4444 C CA . ASN A 1 560 ? -10.334 11.306 18.067 1.00 91.31 560 ASN A CA 1
ATOM 4445 C C . ASN A 1 560 ? -11.572 10.889 17.248 1.00 91.31 560 ASN A C 1
ATOM 4447 O O . ASN A 1 560 ? -12.578 10.501 17.840 1.00 91.31 560 ASN A O 1
ATOM 4451 N N . LYS A 1 561 ? -11.514 10.995 15.917 1.00 93.81 561 LYS A N 1
ATOM 4452 C CA . LYS A 1 561 ? -12.543 10.534 14.977 1.00 93.81 561 LYS A CA 1
ATOM 4453 C C . LYS A 1 561 ? -12.208 9.189 14.336 1.00 93.81 561 LYS A C 1
ATOM 4455 O O . LYS A 1 561 ? -13.086 8.590 13.729 1.00 93.81 561 LYS A O 1
ATOM 4460 N N . ILE A 1 562 ? -10.983 8.693 14.507 1.00 95.31 562 ILE A N 1
ATOM 4461 C CA . ILE A 1 562 ? -10.611 7.349 14.065 1.00 95.31 562 ILE A CA 1
ATOM 4462 C C . ILE A 1 562 ? -11.200 6.330 15.034 1.00 95.31 562 ILE A C 1
ATOM 4464 O O . ILE A 1 562 ? -10.968 6.385 16.246 1.00 95.31 562 ILE A O 1
ATOM 4468 N N . GLN A 1 563 ? -11.948 5.380 14.485 1.00 95.38 563 GLN A N 1
ATOM 4469 C CA . GLN A 1 563 ? -12.495 4.275 15.250 1.00 95.38 563 GLN A CA 1
ATOM 4470 C C . GLN A 1 563 ? -11.386 3.263 15.568 1.00 95.38 563 GLN A C 1
ATOM 4472 O O . GLN A 1 563 ? -10.675 2.803 14.681 1.00 95.38 563 GLN A O 1
ATOM 4477 N N . ARG A 1 564 ? -11.205 2.954 16.853 1.00 94.94 564 ARG A N 1
ATOM 4478 C CA . ARG A 1 564 ? -10.132 2.098 17.379 1.00 94.94 564 ARG A CA 1
ATOM 4479 C C . ARG A 1 564 ? -10.672 1.226 18.506 1.00 94.94 564 ARG A C 1
ATOM 4481 O O . ARG A 1 564 ? -11.695 1.576 19.099 1.00 94.94 564 ARG A O 1
ATOM 4488 N N . ALA A 1 565 ? -9.947 0.172 18.881 1.00 94.31 565 ALA A N 1
ATOM 4489 C CA . ALA A 1 565 ? -10.282 -0.594 20.082 1.00 94.31 565 ALA A CA 1
ATOM 4490 C C . ALA A 1 565 ? -10.316 0.320 21.320 1.00 94.31 565 ALA A C 1
ATOM 4492 O O . ALA A 1 565 ? -9.462 1.201 21.493 1.00 94.31 565 ALA A O 1
ATOM 4493 N N . ASN A 1 566 ? -11.328 0.157 22.168 1.00 89.56 566 ASN A N 1
ATOM 4494 C CA . ASN A 1 566 ? -11.474 0.958 23.383 1.00 89.56 566 ASN A CA 1
ATOM 4495 C C . ASN A 1 566 ? -10.658 0.358 24.531 1.00 89.56 566 ASN A C 1
ATOM 4497 O O . ASN A 1 566 ? -10.333 -0.827 24.529 1.00 89.56 566 ASN A O 1
ATOM 4501 N N . SER A 1 567 ? -10.318 1.171 25.530 1.00 85.00 567 SER A N 1
ATOM 4502 C CA . SER A 1 567 ? -9.864 0.623 26.808 1.00 85.00 567 SER A CA 1
ATOM 4503 C C . SER A 1 567 ? -11.028 -0.076 27.508 1.00 85.00 567 SER A C 1
ATOM 4505 O O . SER A 1 567 ? -12.175 0.362 27.408 1.00 85.00 567 SER A O 1
ATOM 4507 N N . ALA A 1 568 ? -10.730 -1.143 28.253 1.00 80.81 568 ALA A N 1
ATOM 4508 C CA . ALA A 1 568 ? -11.720 -1.810 29.099 1.00 80.81 568 ALA A CA 1
ATOM 4509 C C . ALA A 1 568 ? -12.309 -0.871 30.171 1.00 80.81 568 ALA A C 1
ATOM 4511 O O . ALA A 1 568 ? -13.447 -1.040 30.598 1.00 80.81 568 ALA A O 1
ATOM 4512 N N . THR A 1 569 ? -11.549 0.141 30.600 1.00 77.38 569 THR A N 1
ATOM 4513 C CA . THR A 1 569 ? -12.006 1.151 31.560 1.00 77.38 569 THR A CA 1
ATOM 4514 C C . THR A 1 569 ? -12.505 2.395 30.822 1.00 77.38 569 THR A C 1
ATOM 4516 O O . THR A 1 569 ? -11.701 3.033 30.141 1.00 77.38 569 THR A O 1
ATOM 4519 N N . PRO A 1 570 ? -13.777 2.811 30.977 1.00 75.25 570 PRO A N 1
ATOM 4520 C CA . PRO A 1 570 ? -14.280 4.046 30.379 1.00 75.25 570 PRO A CA 1
ATOM 4521 C C . PRO A 1 570 ? -13.391 5.251 30.725 1.00 75.25 570 PRO A C 1
ATOM 4523 O O . PRO A 1 570 ? -13.138 5.533 31.894 1.00 75.25 570 PRO A O 1
ATOM 4526 N N . GLY A 1 571 ? -12.879 5.946 29.705 1.00 75.00 571 GLY A N 1
ATOM 4527 C CA . GLY A 1 571 ? -11.967 7.088 29.875 1.00 75.00 571 GLY A CA 1
ATOM 4528 C C . GLY A 1 571 ? -10.512 6.725 30.207 1.00 75.00 571 GLY A C 1
ATOM 4529 O O . GLY A 1 571 ? -9.675 7.622 30.314 1.00 75.00 571 GLY A O 1
ATOM 4530 N N . GLY A 1 572 ? -10.180 5.437 30.332 1.00 76.44 572 GLY A N 1
ATOM 4531 C CA . GLY A 1 572 ? -8.810 4.980 30.533 1.00 76.44 572 GLY A CA 1
ATOM 4532 C C . GLY A 1 572 ? -7.959 5.253 29.297 1.00 76.44 572 GLY A C 1
ATOM 4533 O O . GLY A 1 572 ? -8.299 4.815 28.196 1.00 76.44 572 GLY A O 1
ATOM 4534 N N . LEU A 1 573 ? -6.841 5.959 29.464 1.00 80.50 573 LEU A N 1
ATOM 4535 C CA . LEU A 1 573 ? -5.838 6.065 28.409 1.00 80.50 573 LEU A CA 1
ATOM 4536 C C . LEU A 1 573 ? -5.180 4.701 28.188 1.00 80.50 573 LEU A C 1
ATOM 4538 O O . LEU A 1 573 ? -4.653 4.108 29.127 1.00 80.50 573 LEU A O 1
ATOM 4542 N N . VAL A 1 574 ? -5.164 4.237 26.939 1.00 83.12 574 VAL A N 1
ATOM 4543 C CA . VAL A 1 574 ? -4.305 3.120 26.527 1.00 83.12 574 VAL A CA 1
ATOM 4544 C C . VAL A 1 574 ? -2.940 3.697 26.179 1.00 83.12 574 VAL A C 1
ATOM 4546 O O . VAL A 1 574 ? -2.833 4.517 25.262 1.00 83.12 574 VAL A O 1
ATOM 4549 N N . ASP A 1 575 ? -1.914 3.303 26.925 1.00 90.62 575 ASP A N 1
ATOM 4550 C CA . ASP A 1 575 ? -0.546 3.761 26.697 1.00 90.62 575 ASP A CA 1
ATOM 4551 C C . ASP A 1 575 ? 0.038 3.148 25.413 1.00 90.62 575 ASP A C 1
ATOM 4553 O O . ASP A 1 575 ? -0.291 2.020 25.063 1.00 90.62 575 ASP A O 1
ATOM 4557 N N . LEU A 1 576 ? 0.910 3.884 24.718 1.00 93.75 576 LEU A N 1
ATOM 4558 C CA . LEU A 1 576 ? 1.616 3.413 23.513 1.00 93.75 576 LEU A CA 1
ATOM 4559 C C . LEU A 1 576 ? 2.735 2.410 23.841 1.00 93.75 576 LEU A C 1
ATOM 4561 O O . LEU A 1 576 ? 3.354 1.847 22.939 1.00 93.75 576 LEU A O 1
ATOM 4565 N N . PHE A 1 577 ? 3.018 2.222 25.128 1.00 95.38 577 PHE A N 1
ATOM 4566 C CA . PHE A 1 577 ? 4.033 1.318 25.640 1.00 95.38 577 PHE A CA 1
ATOM 4567 C C . PHE A 1 577 ? 3.424 0.291 26.597 1.00 95.38 577 PHE A C 1
ATOM 4569 O O . PHE A 1 577 ? 2.399 0.518 27.249 1.00 95.38 577 PHE A O 1
ATOM 4576 N N . LEU A 1 578 ? 4.073 -0.866 26.677 1.00 93.75 578 LEU A N 1
ATOM 4577 C CA . LEU A 1 578 ? 3.619 -1.995 27.484 1.00 93.75 578 LEU A CA 1
ATOM 4578 C C . LEU A 1 578 ? 4.159 -1.964 28.930 1.00 93.75 578 LEU A C 1
ATOM 4580 O O . LEU A 1 578 ? 3.654 -2.717 29.763 1.00 93.75 578 LEU A O 1
ATOM 4584 N N . ASP A 1 579 ? 5.130 -1.092 29.241 1.00 91.00 579 ASP A N 1
ATOM 4585 C CA . ASP A 1 579 ? 5.814 -0.976 30.545 1.00 91.00 579 ASP A CA 1
ATOM 4586 C C . ASP A 1 579 ? 5.409 0.208 31.447 1.00 91.00 579 ASP A C 1
ATOM 4588 O O . ASP A 1 579 ? 4.887 1.244 30.968 1.00 91.00 579 ASP A O 1
#

Nearest PDB structures (foldseek):
  6ppr-assembly1_A  TM=3.982E-01  e=2.407E-02  Mycolicibacterium smegmatis
  4nc9-assembly5_B  TM=6.436E-01  e=8.179E-01  Mycolicibacterium smegmatis MC2 155
  5xsp-assembly1_B  TM=3.952E-01  e=3.390E+00  Staphylococcus aureus

Organism: NCBI:txid2856

Secondary structure (DSSP, 8-state):
----------------------------PPPPP-------------GGGG------------------------------------------------------------------------------PPPPP-EESSB-TTTT---HHHHHTSTTEEPPPPGGG----SSGGGGGGS-TTSHHHHHHTTT-EEHHHHHHHTTTTSHHHHHHTT--GGG---SHHHHHHHTS----SHHHHHHHHHGGGTSSSSS---------TTTTTTTS-TT--SEEEGGG-SSTT--SSEEE-PEEPHHHHHHHHHHHHHHHTT-HHHHHHHHHHHHHHHTHHHHHHHHHHHHHHHH-TT-EEE----B-TT-B-TTS--BEEB--SEEEE-TTS-EEEEEEEEEP-EEE-----TT--S---SEEE---TTSS--TT-TTSTTTTSSPPGGGHHHHHHHHHHH-TT--EEEEEEEETTTEEEEEEEE--HHHHHHHHHHHHHHIIIIITTTPPP-TTTTT--GGG--S----THHHHHHHHHHHHHHHHHHHHHT-EEEEEE-GGGS--PEESSTTPPPPSB--

Foldseek 3Di:
DDDDDDDDDDDDDDDDDDDDDDDDDDDDDDDDDDDDDDDDDPDPDDLLNPPPDDDDDDDPDDDDDDDDDDDDDDDDDDDDDDDDDDDDDDDDYDDDDDDDDDDDDDDDDDDDDDDDDDDDPPPPPPVPQDDFDFFFAFFPLLQQADFPVLLCLDPQEPEQDDLLPDQADPDLQCLFSDACNDVLLVQQQALACELVLLLQLLQCLFPVNVVLLVNDVVSNPHNQVSLVRNLGDHQADRVSSSVPRNCVVPPPPPPDDDPDDPPPPCVVVVPPPVDPNQWAAPVPVPDPDDLFRTAGDFADDPVNLVVSVVVSVVLCVPDPVVSQVSSFSSSFVRRLSLLLRVVRSLCCNVQNPVKHKYATGKFQSNDDDPPFPHGHIYGFRIWIQHPVRAIAGEHEGEGDQWDADPPPPVDDPDPGGGIGGDPPPQCDDPVPCPPVPDQRLFDRLSCVSRRQSVQVRVHPSHFKYWYWYQYLAFFIWIKIATHDVVLVVLSVVSSRVSCVVDNVVVHHQDRSNQQDDCVVPPDDDPPPPNVVRNVSSVVSSVVSVVSRVVMDGPDGGGNVNRRGHHHPDVVDDDHSGSD

Radius of gyration: 32.35 Å; Cα contacts (8 Å, |Δi|>4): 775; chains: 1; bounding box: 81×93×99 Å

Solvent-accessible surface area (backbone atoms only — not comparable to full-atom values): 36286 Å² total; per-residue (Å²): 139,88,84,86,84,84,87,86,82,86,89,84,86,88,80,88,84,88,83,87,84,90,81,90,80,92,76,85,85,79,86,79,83,86,74,86,74,80,82,76,82,80,79,79,69,57,77,74,71,70,61,87,81,74,79,81,82,79,82,84,80,81,81,81,87,79,92,83,90,82,91,86,83,90,84,87,85,88,83,89,81,90,86,86,88,91,85,90,84,83,90,85,87,88,80,91,80,88,82,90,83,92,83,82,88,84,86,86,83,88,82,91,77,89,78,89,80,81,88,82,86,75,83,73,75,67,79,71,73,82,76,77,70,48,63,31,74,39,77,38,56,68,57,47,38,37,54,57,74,62,47,47,69,36,97,45,33,43,58,51,60,60,62,92,74,49,71,67,56,95,47,53,66,48,55,25,47,30,40,77,92,38,68,57,38,58,53,65,51,34,21,32,43,31,39,84,29,43,38,18,43,61,36,49,19,10,70,66,49,11,58,74,56,67,51,59,74,95,61,51,70,31,38,60,57,28,46,61,41,49,64,38,78,50,73,76,47,60,65,55,41,35,57,69,66,27,44,76,77,74,78,62,83,84,77,72,81,83,77,78,74,79,75,69,90,54,80,85,61,63,88,80,60,87,74,75,58,58,56,45,54,45,91,75,49,95,58,99,73,72,73,41,74,52,44,78,60,58,49,55,52,72,66,58,51,50,50,53,44,51,52,52,50,58,55,53,76,76,41,72,74,62,40,63,55,46,54,40,50,50,23,26,62,46,35,39,43,29,41,51,49,46,53,47,31,50,47,31,63,74,79,31,84,70,37,33,36,28,48,46,17,45,28,25,55,65,42,56,48,88,99,50,92,54,30,38,31,14,66,41,70,22,35,39,38,42,82,88,70,52,41,29,43,27,40,66,48,45,53,56,46,73,38,78,54,81,76,78,66,92,82,61,99,64,87,68,55,41,29,32,56,53,76,67,69,63,67,51,82,64,91,80,52,82,87,66,69,79,83,49,69,49,58,58,43,78,51,49,57,33,48,48,43,32,28,59,33,70,32,87,77,29,53,31,30,36,40,36,45,30,40,92,76,68,14,31,39,36,28,37,38,67,62,51,68,72,58,45,54,52,50,51,52,44,42,51,49,39,38,62,65,18,41,75,64,72,39,81,75,62,83,41,75,62,67,72,68,68,80,83,63,86,65,98,67,92,63,71,64,60,64,54,50,32,55,51,46,52,51,53,54,51,52,40,54,52,50,29,74,68,42,44,72,75,46,73,48,47,46,93,71,52,76,50,36,42,50,71,48,90,91,47,83,77,58,57,38,67,116

Mean predicted aligned error: 13.77 Å